Protein AF-A0A152A493-F1 (afdb_monomer)

pLDDT: mean 75.23, std 20.02, range [24.2, 97.25]

Structure (mmCIF, N/CA/C/O backbone):
data_AF-A0A152A493-F1
#
_entry.id   AF-A0A152A493-F1
#
loop_
_atom_site.group_PDB
_atom_site.id
_atom_site.type_symbol
_atom_site.label_atom_id
_atom_site.label_alt_id
_atom_site.label_comp_id
_atom_site.label_asym_id
_atom_site.label_entity_id
_atom_site.label_seq_id
_atom_site.pdbx_PDB_ins_code
_atom_site.Cartn_x
_atom_site.Cartn_y
_atom_site.Cartn_z
_atom_site.occupancy
_atom_site.B_iso_or_equiv
_atom_site.auth_seq_id
_atom_site.auth_comp_id
_atom_site.auth_asym_id
_atom_site.auth_atom_id
_atom_site.pdbx_PDB_model_num
ATOM 1 N N . MET A 1 1 ? -3.950 7.555 -47.077 1.00 30.91 1 MET A N 1
ATOM 2 C CA . MET A 1 1 ? -3.974 8.975 -46.661 1.00 30.91 1 MET A CA 1
ATOM 3 C C . MET A 1 1 ? -3.402 9.206 -45.264 1.00 30.91 1 MET A C 1
ATOM 5 O O . MET A 1 1 ? -2.410 9.907 -45.195 1.00 30.91 1 MET A O 1
ATOM 9 N N . HIS A 1 2 ? -3.913 8.610 -44.174 1.00 24.27 2 HIS A N 1
ATOM 10 C CA . HIS A 1 2 ? -3.343 8.838 -42.825 1.00 24.27 2 HIS A CA 1
ATOM 11 C C . HIS A 1 2 ? -1.867 8.383 -42.695 1.00 24.27 2 HIS A C 1
ATOM 13 O O . HIS A 1 2 ? -1.043 9.132 -42.190 1.00 24.27 2 HIS A O 1
ATOM 19 N N . ASN A 1 3 ? -1.493 7.242 -43.293 1.00 27.73 3 ASN A N 1
ATOM 20 C CA . ASN A 1 3 ? -0.090 6.787 -43.346 1.00 27.73 3 ASN A CA 1
ATOM 21 C C . ASN A 1 3 ? 0.820 7.664 -44.235 1.00 27.73 3 ASN A C 1
ATOM 23 O O . ASN A 1 3 ? 2.002 7.791 -43.949 1.00 27.73 3 ASN A O 1
ATOM 27 N N . GLN A 1 4 ? 0.272 8.312 -45.271 1.00 27.56 4 GLN A N 1
ATOM 28 C CA . GLN A 1 4 ? 1.030 9.218 -46.152 1.00 27.56 4 GLN A CA 1
ATOM 29 C C . GLN A 1 4 ? 1.254 10.598 -45.516 1.00 27.56 4 GLN A C 1
ATOM 31 O O . GLN A 1 4 ? 2.256 11.245 -45.796 1.00 27.56 4 GLN A O 1
ATOM 36 N N . LEU A 1 5 ? 0.343 11.039 -44.641 1.00 27.11 5 LEU A N 1
ATOM 37 C CA . LEU A 1 5 ? 0.513 12.253 -43.836 1.00 27.11 5 LEU A CA 1
ATOM 38 C C . LEU A 1 5 ? 1.597 12.073 -42.761 1.00 27.11 5 LEU A C 1
ATOM 40 O O . LEU A 1 5 ? 2.406 12.976 -42.573 1.00 27.11 5 LEU A O 1
ATOM 44 N N . ILE A 1 6 ? 1.678 10.890 -42.139 1.00 37.22 6 ILE A N 1
ATOM 45 C CA . ILE A 1 6 ? 2.742 10.546 -41.179 1.00 37.22 6 ILE A CA 1
ATOM 46 C C . ILE A 1 6 ? 4.116 10.502 -41.869 1.00 37.22 6 ILE A C 1
ATOM 48 O O . ILE A 1 6 ? 5.086 11.030 -41.330 1.00 37.22 6 ILE A O 1
ATOM 52 N N . GLU A 1 7 ? 4.214 9.936 -43.078 1.00 34.78 7 GLU A N 1
ATOM 53 C CA . GLU A 1 7 ? 5.462 9.956 -43.858 1.00 34.78 7 GLU A CA 1
ATOM 54 C C . GLU A 1 7 ? 5.903 11.378 -44.232 1.00 34.78 7 GLU A C 1
ATOM 56 O O . GLU A 1 7 ? 7.092 11.680 -44.147 1.00 34.78 7 GLU A O 1
ATOM 61 N N . TYR A 1 8 ? 4.969 12.269 -44.586 1.00 33.19 8 TYR A N 1
ATOM 62 C CA . TYR A 1 8 ? 5.277 13.662 -44.931 1.00 33.19 8 TYR A CA 1
ATOM 63 C C . TYR A 1 8 ? 5.721 14.500 -43.721 1.00 33.19 8 TYR A C 1
ATOM 65 O O . TYR A 1 8 ? 6.663 15.288 -43.841 1.00 33.19 8 TYR A O 1
ATOM 73 N N . GLU A 1 9 ? 5.107 14.311 -42.548 1.00 35.31 9 GLU A N 1
ATOM 74 C CA . GLU A 1 9 ? 5.556 14.955 -41.304 1.00 35.31 9 GLU A CA 1
ATOM 75 C C . GLU A 1 9 ? 6.930 14.428 -40.856 1.00 35.31 9 GLU A C 1
ATOM 77 O O . GLU A 1 9 ? 7.798 15.221 -40.489 1.00 35.31 9 GLU A O 1
ATOM 82 N N . LEU A 1 10 ? 7.187 13.119 -40.973 1.00 38.12 10 LEU A N 1
ATOM 83 C CA . LEU A 1 10 ? 8.501 12.527 -40.686 1.00 38.12 10 LEU A CA 1
ATOM 84 C C . LEU A 1 10 ? 9.594 13.028 -41.645 1.00 38.12 10 LEU A C 1
ATOM 86 O O . LEU A 1 10 ? 10.723 13.266 -41.212 1.00 38.12 10 LEU A O 1
ATOM 90 N N . TYR A 1 11 ? 9.274 13.243 -42.926 1.00 39.19 11 TYR A N 1
ATOM 91 C CA . TYR A 1 11 ? 10.223 13.780 -43.910 1.00 39.19 11 TYR A CA 1
ATOM 92 C C . TYR A 1 11 ? 10.565 15.258 -43.652 1.00 39.19 11 TYR A C 1
ATOM 94 O O . TYR A 1 11 ? 11.738 15.636 -43.688 1.00 39.19 11 TYR A O 1
ATOM 102 N N . GLY A 1 12 ? 9.563 16.084 -43.325 1.00 37.34 12 GLY A N 1
ATOM 103 C CA . GLY A 1 12 ? 9.758 17.498 -42.976 1.00 37.34 12 GLY A CA 1
ATOM 104 C C . GLY A 1 12 ? 10.505 17.704 -41.651 1.00 37.34 12 GLY A C 1
ATOM 105 O O . GLY A 1 12 ? 11.302 18.638 -41.520 1.00 37.34 12 GLY A O 1
ATOM 106 N N . ILE A 1 13 ? 10.313 16.800 -40.683 1.00 43.06 13 ILE A N 1
ATOM 107 C CA . ILE A 1 13 ? 11.077 16.776 -39.430 1.00 43.06 13 ILE A CA 1
ATOM 108 C C . ILE A 1 13 ? 12.524 16.330 -39.692 1.00 43.06 13 ILE A C 1
ATOM 110 O O . ILE A 1 13 ? 13.432 16.984 -39.181 1.00 43.06 13 ILE A O 1
ATOM 114 N N . LYS A 1 14 ? 12.768 15.314 -40.540 1.00 45.50 14 LYS A N 1
ATOM 115 C CA . LYS A 1 14 ? 14.118 14.830 -40.908 1.00 45.50 14 LYS A CA 1
ATOM 116 C C . LYS A 1 14 ? 15.020 15.905 -41.529 1.00 45.50 14 LYS A C 1
ATOM 118 O O . LYS A 1 14 ? 16.194 15.992 -41.158 1.00 45.50 14 LYS A O 1
ATOM 123 N N . GLU A 1 15 ? 14.509 16.739 -42.440 1.00 45.97 15 GLU A N 1
ATOM 124 C CA . GLU A 1 15 ? 15.318 17.800 -43.072 1.00 45.97 15 GLU A CA 1
ATOM 125 C C . GLU A 1 15 ? 15.669 18.949 -42.113 1.00 45.97 15 GLU A C 1
ATOM 127 O O . GLU A 1 15 ? 16.811 19.423 -42.105 1.00 45.97 15 GLU A O 1
ATOM 132 N N . ASN A 1 16 ? 14.732 19.365 -41.255 1.00 44.78 16 ASN A N 1
ATOM 133 C CA . ASN A 1 16 ? 15.001 20.383 -40.234 1.00 44.78 16 ASN A CA 1
ATOM 134 C C . ASN A 1 16 ? 15.903 19.847 -39.106 1.00 44.78 16 ASN A C 1
ATOM 136 O O . ASN A 1 16 ? 16.712 20.597 -38.557 1.00 44.78 16 ASN A O 1
ATOM 140 N N . TYR A 1 17 ? 15.849 18.540 -38.817 1.00 47.00 17 TYR A N 1
ATOM 141 C CA . TYR A 1 17 ? 16.738 17.870 -37.862 1.00 47.00 17 TYR A CA 1
ATOM 142 C C . TYR A 1 17 ? 18.201 17.874 -38.306 1.00 47.00 17 TYR A C 1
ATOM 144 O O . TYR A 1 17 ? 19.081 18.221 -37.518 1.00 47.00 17 TYR A O 1
ATOM 152 N N . LYS A 1 18 ? 18.468 17.540 -39.577 1.00 49.66 18 LYS A N 1
ATOM 153 C CA . LYS A 1 18 ? 19.826 17.525 -40.153 1.00 49.66 18 LYS A CA 1
ATOM 154 C C . LYS A 1 18 ? 20.490 18.904 -40.126 1.00 49.66 18 LYS A C 1
ATOM 156 O O . LYS A 1 18 ? 21.684 18.987 -39.854 1.00 49.66 18 LYS A O 1
ATOM 161 N N . LYS A 1 19 ? 19.725 19.979 -40.353 1.00 50.69 19 LYS A N 1
ATOM 162 C CA . LYS A 1 19 ? 20.231 21.361 -40.261 1.00 50.69 19 LYS A CA 1
ATOM 163 C C . LYS A 1 19 ? 20.544 21.806 -38.828 1.00 50.69 19 LYS A C 1
ATOM 165 O O . LYS A 1 19 ? 21.398 22.669 -38.655 1.00 50.69 19 LYS A O 1
ATOM 170 N N . PHE A 1 20 ? 19.881 21.237 -37.818 1.00 47.59 20 PHE A N 1
ATOM 171 C CA . PHE A 1 20 ? 20.017 21.668 -36.422 1.00 47.59 20 PHE A CA 1
ATOM 172 C C . PHE A 1 20 ? 21.016 20.825 -35.607 1.00 47.59 20 PHE A C 1
ATOM 174 O O . PHE A 1 20 ? 21.829 21.398 -34.889 1.00 47.59 20 PHE A O 1
ATOM 181 N N . LEU A 1 21 ? 21.021 19.489 -35.754 1.00 47.22 21 LEU A N 1
ATOM 182 C CA . LEU A 1 21 ? 22.001 18.578 -35.113 1.00 47.22 21 LEU A CA 1
ATOM 183 C C . LEU A 1 21 ? 23.452 18.901 -35.490 1.00 47.22 21 LEU A C 1
ATOM 185 O O . LEU A 1 21 ? 24.374 18.629 -34.726 1.00 47.22 21 LEU A O 1
ATOM 189 N N . PHE A 1 22 ? 23.633 19.474 -36.678 1.00 54.69 22 PHE A N 1
ATOM 190 C CA . PHE A 1 22 ? 24.920 19.864 -37.237 1.00 54.69 22 PHE A CA 1
ATOM 191 C C . PHE A 1 22 ? 24.926 21.342 -37.620 1.00 54.69 22 PHE A C 1
ATOM 193 O O . PHE A 1 22 ? 25.573 21.721 -38.596 1.00 54.69 22 PHE A O 1
ATOM 200 N N . SER A 1 23 ? 24.193 22.187 -36.881 1.00 52.47 23 SER A N 1
ATOM 201 C CA . SER A 1 23 ? 24.383 23.621 -37.048 1.00 52.47 23 SER A CA 1
ATOM 202 C C . SER A 1 23 ? 25.846 23.940 -36.726 1.00 52.47 23 SER A C 1
ATOM 204 O O . SER A 1 23 ? 26.442 23.457 -35.752 1.00 52.47 23 SER A O 1
ATOM 206 N N . ASP A 1 24 ? 26.461 24.710 -37.613 1.00 51.69 24 ASP A N 1
ATOM 207 C CA . ASP A 1 24 ? 27.883 25.024 -37.551 1.00 51.69 24 ASP A CA 1
ATOM 208 C C . ASP A 1 24 ? 28.267 25.739 -36.240 1.00 51.69 24 ASP A C 1
ATOM 210 O O . ASP A 1 24 ? 29.427 25.703 -35.848 1.00 51.69 24 ASP A O 1
ATOM 214 N N . GLU A 1 25 ? 27.315 26.348 -35.529 1.00 52.41 25 GLU A N 1
ATOM 215 C CA . GLU A 1 25 ? 27.531 27.085 -34.277 1.00 52.41 25 GLU A CA 1
ATOM 216 C C . GLU A 1 25 ? 27.795 26.189 -33.057 1.00 52.41 25 GLU A C 1
ATOM 218 O O . GLU A 1 25 ? 28.811 26.375 -32.386 1.00 52.41 25 GLU A O 1
ATOM 223 N N . ILE A 1 26 ? 26.956 25.178 -32.793 1.00 55.53 26 ILE A N 1
ATOM 224 C CA . ILE A 1 26 ? 27.141 24.251 -31.654 1.00 55.53 26 ILE A CA 1
ATOM 225 C C . ILE A 1 26 ? 28.386 23.384 -31.880 1.00 55.53 26 ILE A C 1
ATOM 227 O O . ILE A 1 26 ? 29.189 23.137 -30.980 1.00 55.53 26 ILE A O 1
ATOM 231 N N . THR A 1 27 ? 28.599 22.972 -33.130 1.00 54.09 27 THR A N 1
ATOM 232 C CA . THR A 1 27 ? 29.761 22.169 -33.518 1.00 54.09 27 THR A CA 1
ATOM 233 C C . THR A 1 27 ? 31.064 22.978 -33.443 1.00 54.09 27 THR A C 1
ATOM 235 O O . THR A 1 27 ? 32.124 22.405 -33.196 1.00 54.09 27 THR A O 1
ATOM 238 N N . ARG A 1 28 ? 31.023 24.308 -33.638 1.00 54.91 28 ARG A N 1
ATOM 239 C CA . ARG A 1 28 ? 32.190 25.195 -33.465 1.00 54.91 28 ARG A CA 1
ATOM 240 C C . ARG A 1 28 ? 32.501 25.481 -31.996 1.00 54.91 28 ARG A C 1
ATOM 242 O O . ARG A 1 28 ? 33.682 25.502 -31.674 1.00 54.91 28 ARG A O 1
ATOM 249 N N . SER A 1 29 ? 31.507 25.641 -31.115 1.00 52.78 29 SER A N 1
ATOM 250 C CA . SER A 1 29 ? 31.761 25.876 -29.680 1.00 52.78 29 SER A CA 1
ATOM 251 C C . SER A 1 29 ? 32.260 24.628 -28.936 1.00 52.78 29 SER A C 1
ATOM 253 O O . SER A 1 29 ? 33.007 24.745 -27.970 1.00 52.78 29 SER A O 1
ATOM 255 N N . LEU A 1 30 ? 31.906 23.427 -29.412 1.00 59.09 30 LEU A N 1
ATOM 256 C CA . LEU A 1 30 ? 32.298 22.147 -28.804 1.00 59.09 30 LEU A CA 1
ATOM 257 C C . LEU A 1 30 ? 33.563 21.512 -29.412 1.00 59.09 30 LEU A C 1
ATOM 259 O O . LEU A 1 30 ? 34.013 20.472 -28.926 1.00 59.09 30 LEU A O 1
ATOM 263 N N . LYS A 1 31 ? 34.150 22.103 -30.463 1.00 55.91 31 LYS A N 1
ATOM 264 C CA . LYS A 1 31 ? 35.284 21.527 -31.218 1.00 55.91 31 LYS A CA 1
ATOM 265 C C . LYS A 1 31 ? 36.548 21.307 -30.379 1.00 55.91 31 LYS A C 1
ATOM 267 O O . LYS A 1 31 ? 37.302 20.382 -30.681 1.00 55.91 31 LYS A O 1
ATOM 272 N N . ASP A 1 32 ? 36.730 22.082 -29.312 1.00 57.16 32 ASP A N 1
ATOM 273 C CA . ASP A 1 32 ? 37.876 21.964 -28.403 1.00 57.16 32 ASP A CA 1
ATOM 274 C C . ASP A 1 32 ? 37.678 20.888 -27.318 1.00 57.16 32 ASP A C 1
ATOM 276 O O . ASP A 1 32 ? 38.625 20.495 -26.633 1.00 57.16 32 ASP A O 1
ATOM 280 N N . ASN A 1 33 ? 36.465 20.335 -27.189 1.00 78.75 33 ASN A N 1
ATOM 281 C CA . ASN A 1 33 ? 36.156 19.265 -26.249 1.00 78.75 33 ASN A CA 1
ATOM 282 C C . ASN A 1 33 ? 36.208 17.894 -26.951 1.00 78.75 33 ASN A C 1
ATOM 284 O O . ASN A 1 33 ? 35.294 17.499 -27.683 1.00 78.75 33 ASN A O 1
ATOM 288 N N . LYS A 1 34 ? 37.287 17.136 -26.702 1.00 83.12 34 LYS A N 1
ATOM 289 C CA . LYS A 1 34 ? 37.510 15.794 -27.281 1.00 83.12 34 LYS A CA 1
ATOM 290 C C . LYS A 1 34 ? 36.335 14.837 -27.035 1.00 83.12 34 LYS A C 1
ATOM 292 O O . LYS A 1 34 ? 36.003 14.057 -27.926 1.00 83.12 34 LYS A O 1
ATOM 297 N N . THR A 1 35 ? 35.683 14.931 -25.876 1.00 81.56 35 THR A N 1
ATOM 298 C CA . THR A 1 35 ? 34.536 14.092 -25.502 1.00 81.56 35 THR A CA 1
ATOM 299 C C . THR A 1 35 ? 33.294 14.427 -26.325 1.00 81.56 35 THR A C 1
ATOM 301 O O . THR A 1 35 ? 32.664 13.533 -26.889 1.00 81.56 35 THR A O 1
ATOM 304 N N . ALA A 1 36 ? 32.981 15.716 -26.479 1.00 82.12 36 ALA A N 1
ATOM 305 C CA . ALA A 1 36 ? 31.851 16.160 -27.296 1.00 82.12 36 ALA A CA 1
ATOM 306 C C . ALA A 1 36 ? 32.040 15.783 -28.775 1.00 82.12 36 ALA A C 1
ATOM 308 O O . ALA A 1 36 ? 31.110 15.304 -29.426 1.00 82.12 36 ALA A O 1
ATOM 309 N N . SER A 1 37 ? 33.270 15.922 -29.287 1.00 84.44 37 SER A N 1
ATOM 310 C CA . SER A 1 37 ? 33.634 15.499 -30.644 1.00 84.44 37 SER A CA 1
ATOM 311 C C . SER A 1 37 ? 33.433 13.995 -30.853 1.00 84.44 37 SER A C 1
ATOM 313 O O . SER A 1 37 ? 32.928 13.577 -31.896 1.00 84.44 37 SER A O 1
ATOM 315 N N . PHE A 1 38 ? 33.794 13.173 -29.863 1.00 89.06 38 PHE A N 1
ATOM 316 C CA . PHE A 1 38 ? 33.599 11.727 -29.924 1.00 89.06 38 PHE A CA 1
ATOM 317 C C . PHE A 1 38 ? 32.112 11.349 -29.964 1.00 89.06 38 PHE A C 1
ATOM 319 O O . PHE A 1 38 ? 31.696 10.665 -30.900 1.00 89.06 38 PHE A O 1
ATOM 326 N N . ILE A 1 39 ? 31.305 11.835 -29.012 1.00 86.50 39 ILE A N 1
ATOM 327 C CA . ILE A 1 39 ? 29.868 11.515 -28.948 1.00 86.50 39 ILE A CA 1
ATOM 328 C C . ILE A 1 39 ? 29.167 11.981 -30.226 1.00 86.50 39 ILE A C 1
ATOM 330 O O . ILE A 1 39 ? 28.465 11.199 -30.859 1.00 86.50 39 ILE A O 1
ATOM 334 N N . SER A 1 40 ? 29.434 13.209 -30.678 1.00 88.19 40 SER A N 1
ATOM 335 C CA . SER A 1 40 ? 28.874 13.740 -31.927 1.00 88.19 40 SER A CA 1
ATOM 336 C C . SER A 1 40 ? 29.197 12.854 -33.142 1.00 88.19 40 SER A C 1
ATOM 338 O O . SER A 1 40 ? 28.319 12.577 -33.964 1.00 88.19 40 SER A O 1
ATOM 340 N N . ARG A 1 41 ? 30.430 12.328 -33.242 1.00 89.38 41 ARG A N 1
ATOM 341 C CA . ARG A 1 41 ? 30.809 11.384 -34.309 1.00 89.38 41 ARG A CA 1
ATOM 342 C C . ARG A 1 41 ? 30.050 10.064 -34.214 1.00 89.38 41 ARG A C 1
ATOM 344 O O . ARG A 1 41 ? 29.605 9.578 -35.252 1.00 89.38 41 ARG A O 1
ATOM 351 N N . GLN A 1 42 ? 29.892 9.499 -33.015 1.00 90.94 42 GLN A N 1
ATOM 352 C CA . GLN A 1 42 ? 29.134 8.254 -32.835 1.00 90.94 42 GLN A CA 1
ATOM 353 C C . GLN A 1 42 ? 27.658 8.441 -33.194 1.00 90.94 42 GLN A C 1
ATOM 355 O O . GLN A 1 42 ? 27.117 7.652 -33.963 1.00 90.94 42 GLN A O 1
ATOM 360 N N . LEU A 1 43 ? 27.035 9.536 -32.750 1.00 89.88 43 LEU A N 1
ATOM 361 C CA . LEU A 1 43 ? 25.652 9.875 -33.101 1.00 89.88 43 LEU A CA 1
ATOM 362 C C . LEU A 1 43 ? 25.474 10.079 -34.614 1.00 89.88 43 LEU A C 1
ATOM 364 O O . LEU A 1 43 ? 24.521 9.571 -35.205 1.00 89.88 43 LEU A O 1
ATOM 368 N N . SER A 1 44 ? 26.419 10.759 -35.272 1.00 89.81 44 SER A N 1
ATOM 369 C CA . SER A 1 44 ? 26.410 10.926 -36.731 1.00 89.81 44 SER A CA 1
ATOM 370 C C . SER A 1 44 ? 26.559 9.592 -37.470 1.00 89.81 44 SER A C 1
ATOM 372 O O . SER A 1 44 ? 25.884 9.361 -38.476 1.00 89.81 44 SER A O 1
ATOM 374 N N . LYS A 1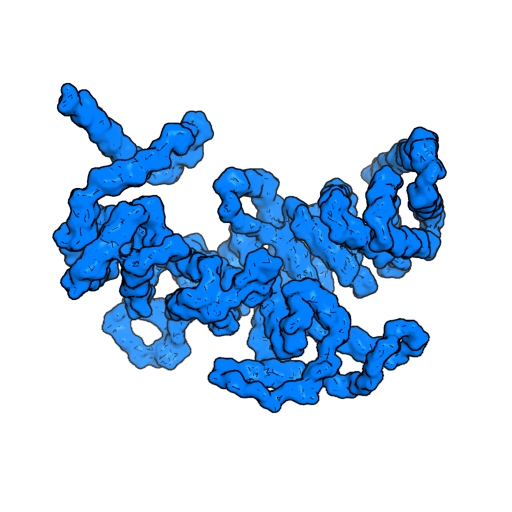 45 ? 27.420 8.695 -36.970 1.00 91.12 45 LYS A N 1
ATOM 375 C CA . LYS A 1 45 ? 27.592 7.345 -37.517 1.00 91.12 45 LYS A CA 1
ATOM 376 C C . LYS A 1 45 ? 26.304 6.535 -37.367 1.00 91.12 45 LYS A C 1
ATOM 378 O O . LYS A 1 45 ? 25.816 6.023 -38.369 1.00 91.12 45 LYS A O 1
ATOM 383 N N . LEU A 1 46 ? 25.719 6.493 -36.169 1.00 89.81 46 LEU A N 1
ATOM 384 C CA . LEU A 1 46 ? 24.451 5.807 -35.906 1.00 89.81 46 LEU A CA 1
ATOM 385 C C . LEU A 1 46 ? 23.329 6.316 -36.805 1.00 89.81 46 LEU A C 1
ATOM 387 O O . LEU A 1 46 ? 22.652 5.518 -37.438 1.00 89.81 46 LEU A O 1
ATOM 391 N N . SER A 1 47 ? 23.179 7.635 -36.935 1.00 90.12 47 SER A N 1
ATOM 392 C CA . SER A 1 47 ? 22.167 8.232 -37.811 1.00 90.12 47 SER A CA 1
ATOM 393 C C . SER A 1 47 ? 22.289 7.744 -39.261 1.00 90.12 47 SER A C 1
ATOM 395 O O . SER A 1 47 ? 21.280 7.413 -39.881 1.00 90.12 47 SER A O 1
ATOM 397 N N . LYS A 1 48 ? 23.513 7.619 -39.792 1.00 90.69 48 LYS A N 1
ATOM 398 C CA . LYS A 1 48 ? 23.745 7.073 -41.140 1.00 90.69 48 LYS A CA 1
ATOM 399 C C . LYS A 1 48 ? 23.429 5.583 -41.236 1.00 90.69 48 LYS A C 1
ATOM 401 O O . LYS A 1 48 ? 22.907 5.146 -42.256 1.00 90.69 48 LYS A O 1
ATOM 406 N N . GLU A 1 49 ? 23.763 4.798 -40.217 1.00 89.81 49 GLU A N 1
ATOM 407 C CA . GLU A 1 49 ? 23.486 3.356 -40.221 1.00 89.81 49 GLU A CA 1
ATOM 408 C C . GLU A 1 49 ? 21.989 3.054 -40.040 1.00 89.81 49 GLU A C 1
ATOM 410 O O . GLU A 1 49 ? 21.488 2.120 -40.662 1.00 89.81 49 GLU A O 1
ATOM 415 N N . ILE A 1 50 ? 21.250 3.902 -39.313 1.00 87.31 50 ILE A N 1
ATOM 416 C CA . ILE A 1 50 ? 19.778 3.891 -39.238 1.00 87.31 50 ILE A CA 1
ATOM 417 C C . ILE A 1 50 ? 19.161 4.119 -40.619 1.00 87.31 50 ILE A C 1
ATOM 419 O O . ILE A 1 50 ? 18.277 3.368 -41.021 1.00 87.31 50 ILE A O 1
ATOM 423 N N . GLU A 1 51 ? 19.646 5.106 -41.380 1.00 87.44 51 GLU A N 1
ATOM 424 C CA . GLU A 1 51 ? 19.169 5.356 -42.752 1.00 87.44 51 GLU A CA 1
ATOM 425 C C . GLU A 1 51 ? 19.413 4.159 -43.683 1.00 87.44 51 GLU A C 1
ATOM 427 O O . GLU A 1 51 ? 18.608 3.896 -44.574 1.00 87.44 51 GLU A O 1
ATOM 432 N N . LYS A 1 52 ? 20.499 3.414 -43.457 1.00 90.12 52 LYS A N 1
ATOM 433 C CA . LYS A 1 52 ? 20.832 2.195 -44.208 1.00 90.12 52 LYS A CA 1
ATOM 434 C C . LYS A 1 52 ? 20.133 0.938 -43.688 1.00 90.12 52 LYS A C 1
ATOM 436 O O . LYS A 1 52 ? 20.283 -0.108 -44.312 1.00 90.12 52 LYS A O 1
ATOM 441 N N . LEU A 1 53 ? 19.426 1.019 -42.556 1.00 87.75 53 LEU A N 1
ATOM 442 C CA . LEU A 1 53 ? 18.869 -0.132 -41.837 1.00 87.75 53 LEU A CA 1
ATOM 443 C C . LEU A 1 53 ? 19.930 -1.203 -41.502 1.00 87.75 53 LEU A C 1
ATOM 445 O O . LEU A 1 53 ? 19.650 -2.399 -41.515 1.00 87.75 53 LEU 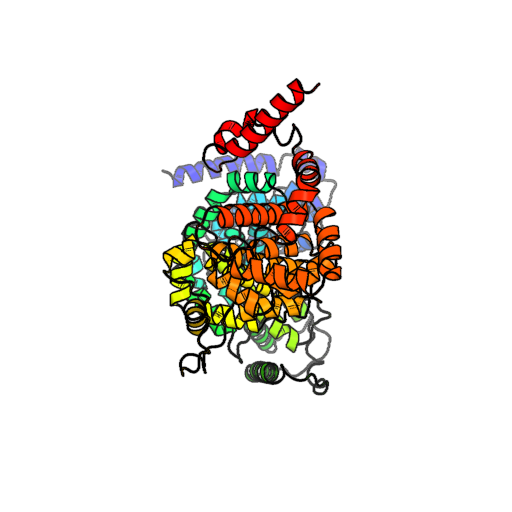A O 1
ATOM 449 N N . ASN A 1 54 ? 21.164 -0.783 -41.205 1.00 89.50 54 ASN A N 1
ATOM 450 C CA . ASN A 1 54 ? 22.255 -1.695 -40.863 1.00 89.50 54 ASN A CA 1
ATOM 451 C C . ASN A 1 54 ? 22.220 -2.050 -39.369 1.00 89.50 54 ASN A C 1
ATOM 453 O O . ASN A 1 54 ? 22.940 -1.462 -38.563 1.00 89.50 54 ASN A O 1
ATOM 457 N N . TYR A 1 55 ? 21.367 -3.007 -39.003 1.00 87.19 55 TYR A N 1
ATOM 458 C CA . TYR A 1 55 ? 21.087 -3.349 -37.605 1.00 87.19 55 TYR A CA 1
ATOM 459 C C . TYR A 1 55 ? 22.327 -3.729 -36.802 1.00 87.19 55 TYR A C 1
ATOM 461 O O . TYR A 1 55 ? 22.498 -3.232 -35.695 1.00 87.19 55 TYR A O 1
ATOM 469 N N . LYS A 1 56 ? 23.248 -4.513 -37.372 1.00 88.50 56 LYS A N 1
ATOM 470 C CA . LYS A 1 56 ? 24.459 -4.891 -36.638 1.00 88.50 56 LYS A CA 1
ATOM 471 C C . LYS A 1 56 ? 25.332 -3.676 -36.305 1.00 88.50 56 LYS A C 1
ATOM 473 O O . LYS A 1 56 ? 25.773 -3.513 -35.177 1.00 88.50 56 LYS A O 1
ATOM 478 N N . ALA A 1 57 ? 25.504 -2.757 -37.256 1.00 89.62 57 ALA A N 1
ATOM 479 C CA . ALA A 1 57 ? 26.271 -1.538 -37.004 1.00 89.62 57 ALA A CA 1
ATOM 480 C C . ALA A 1 57 ? 25.562 -0.552 -36.056 1.00 89.62 57 ALA A C 1
ATOM 482 O O . ALA A 1 57 ? 26.233 0.253 -35.406 1.00 89.62 57 ALA A O 1
ATOM 483 N N . ILE A 1 58 ? 24.225 -0.587 -35.997 1.00 88.81 58 ILE A N 1
ATOM 484 C CA . ILE A 1 58 ? 23.438 0.179 -35.023 1.00 88.81 58 ILE A CA 1
ATOM 485 C C . ILE A 1 58 ? 23.661 -0.385 -33.618 1.00 88.81 58 ILE A C 1
ATOM 487 O O . ILE A 1 58 ? 23.978 0.386 -32.719 1.00 88.81 58 ILE A O 1
ATOM 491 N N . GLU A 1 59 ? 23.548 -1.702 -33.445 1.00 88.94 59 GLU A N 1
ATOM 492 C CA . GLU A 1 59 ? 23.815 -2.412 -32.186 1.00 88.94 59 GLU A CA 1
ATOM 493 C C . GLU A 1 59 ? 25.233 -2.116 -31.675 1.00 88.94 59 GLU A C 1
ATOM 495 O O . GLU A 1 59 ? 25.385 -1.523 -30.610 1.00 88.94 59 GLU A O 1
ATOM 500 N N . ASP A 1 60 ? 26.259 -2.364 -32.498 1.00 90.44 60 ASP A N 1
ATOM 501 C CA . ASP A 1 60 ? 27.658 -2.111 -32.130 1.00 90.44 60 ASP A CA 1
ATOM 502 C C . ASP A 1 60 ? 27.893 -0.632 -31.753 1.00 90.44 60 ASP A C 1
ATOM 504 O O . ASP A 1 60 ? 28.698 -0.301 -30.881 1.00 90.44 60 ASP A O 1
ATOM 508 N N . GLY A 1 61 ? 27.198 0.294 -32.423 1.00 91.62 61 GLY A N 1
ATOM 509 C CA . GLY A 1 61 ? 27.267 1.719 -32.109 1.00 91.62 61 GLY A CA 1
ATOM 510 C C . GLY A 1 61 ? 26.581 2.078 -30.788 1.00 91.62 61 GLY A C 1
ATOM 511 O O . GLY A 1 61 ? 27.087 2.931 -30.056 1.00 91.62 61 GLY A O 1
ATOM 512 N N . LEU A 1 62 ? 25.455 1.438 -30.472 1.00 91.62 62 LEU A N 1
ATOM 513 C CA . LEU A 1 62 ? 24.746 1.616 -29.206 1.00 91.62 62 LEU A CA 1
ATOM 514 C C . LEU A 1 62 ? 25.526 1.032 -28.034 1.00 91.62 62 LEU A C 1
ATOM 516 O O . LEU A 1 62 ? 25.567 1.675 -26.992 1.00 91.62 62 LEU A O 1
ATOM 520 N N . ASP A 1 63 ? 26.197 -0.105 -28.203 1.00 90.56 63 ASP A N 1
ATOM 521 C CA . ASP A 1 63 ? 27.030 -0.705 -27.154 1.00 90.56 63 ASP A CA 1
ATOM 522 C C . ASP A 1 63 ? 28.211 0.200 -26.793 1.00 90.56 63 ASP A C 1
ATOM 524 O O . ASP A 1 63 ? 28.489 0.442 -25.615 1.00 90.56 63 ASP A O 1
ATOM 528 N N . VAL A 1 64 ? 28.857 0.791 -27.806 1.00 92.12 64 VAL A N 1
ATOM 529 C CA . VAL A 1 64 ? 29.900 1.805 -27.596 1.00 92.12 64 VAL A CA 1
ATOM 530 C C . VAL A 1 64 ? 29.335 3.001 -26.830 1.00 92.12 64 VAL A C 1
ATOM 532 O O . VAL A 1 64 ? 29.954 3.468 -25.874 1.00 92.12 64 VAL A O 1
ATOM 535 N N . ILE A 1 65 ? 28.158 3.504 -27.213 1.00 90.81 65 ILE A N 1
ATOM 536 C CA . ILE A 1 65 ? 27.523 4.620 -26.504 1.00 90.81 65 ILE A CA 1
ATOM 537 C C . ILE A 1 65 ? 27.173 4.234 -25.066 1.00 90.81 65 ILE A C 1
ATOM 539 O O . ILE A 1 65 ? 27.524 4.980 -24.158 1.00 90.81 65 ILE A O 1
ATOM 543 N N . SER A 1 66 ? 26.542 3.082 -24.848 1.00 91.31 66 SER A N 1
ATOM 544 C CA . SER A 1 66 ? 26.165 2.560 -23.532 1.00 91.31 66 SER A CA 1
ATOM 545 C C . SER A 1 66 ? 27.372 2.506 -22.597 1.00 91.31 66 SER A C 1
ATOM 547 O O . SER A 1 66 ? 27.315 3.046 -21.492 1.00 91.31 66 SER A O 1
ATOM 549 N N . HIS A 1 67 ? 28.502 1.969 -23.071 1.00 91.81 67 HIS A N 1
ATOM 550 C CA . HIS A 1 67 ? 29.751 1.949 -22.315 1.00 91.81 67 HIS A CA 1
ATOM 551 C C . HIS A 1 67 ? 30.181 3.359 -21.882 1.00 91.81 67 HIS A C 1
ATOM 553 O O . HIS A 1 67 ? 30.438 3.602 -20.705 1.00 91.81 67 HIS A O 1
ATOM 559 N N . HIS A 1 68 ? 30.194 4.321 -22.807 1.00 89.81 68 HIS A N 1
ATOM 560 C CA . HIS A 1 68 ? 30.582 5.696 -22.490 1.00 89.81 68 HIS A CA 1
ATOM 561 C C . HIS A 1 68 ? 29.604 6.404 -21.548 1.00 89.81 68 HIS A C 1
ATOM 563 O O . HIS A 1 68 ? 30.046 7.111 -20.640 1.00 89.81 68 HIS A O 1
ATOM 569 N N . LEU A 1 69 ? 28.298 6.202 -21.728 1.00 88.19 69 LEU A N 1
ATOM 570 C CA . LEU A 1 69 ? 27.274 6.772 -20.854 1.00 88.19 69 LEU A CA 1
ATOM 571 C C . LEU A 1 69 ? 27.390 6.238 -19.429 1.00 88.19 69 LEU A C 1
ATOM 573 O O . LEU A 1 69 ? 27.176 7.005 -18.498 1.00 88.19 69 LEU A O 1
ATOM 577 N N . ASN A 1 70 ? 27.786 4.978 -19.249 1.00 86.56 70 ASN A N 1
ATOM 578 C CA . ASN A 1 70 ? 27.977 4.407 -17.919 1.00 86.56 70 ASN A CA 1
ATOM 579 C C . ASN A 1 70 ? 29.216 4.994 -17.209 1.00 86.56 70 ASN A C 1
ATOM 581 O O . ASN A 1 70 ? 29.217 5.226 -16.006 1.00 86.56 70 ASN A O 1
ATOM 585 N N . THR A 1 71 ? 30.271 5.326 -17.962 1.00 86.25 71 THR A N 1
ATOM 586 C CA . THR A 1 71 ? 31.551 5.775 -17.377 1.00 86.25 71 THR A CA 1
ATOM 587 C C . THR A 1 71 ? 31.573 7.211 -16.846 1.00 86.25 71 THR A C 1
ATOM 589 O O . THR A 1 71 ? 32.465 7.546 -16.066 1.00 86.25 71 THR A O 1
ATOM 592 N N . SER A 1 72 ? 30.685 8.108 -17.297 1.00 84.44 72 SER A N 1
ATOM 593 C CA . SER A 1 72 ? 30.835 9.538 -16.992 1.00 84.44 72 SER A CA 1
ATOM 594 C C . SER A 1 72 ? 29.570 10.370 -17.209 1.00 84.44 72 SER A C 1
ATOM 596 O O . SER A 1 72 ? 28.988 10.386 -18.290 1.00 84.44 72 SER A O 1
ATOM 598 N N . GLU A 1 73 ? 29.244 11.186 -16.206 1.00 83.69 73 GLU A N 1
ATOM 599 C CA . GLU A 1 73 ? 28.133 12.152 -16.207 1.00 83.69 73 GLU A CA 1
ATOM 600 C C . GLU A 1 73 ? 28.198 13.145 -17.361 1.00 83.69 73 GLU A C 1
ATOM 602 O O . GLU A 1 73 ? 27.254 13.270 -18.135 1.00 83.69 73 GLU A O 1
ATOM 607 N N . LYS A 1 74 ? 29.384 13.712 -17.605 1.00 85.62 74 LYS A N 1
ATOM 608 C CA . LYS A 1 74 ? 29.623 14.609 -18.742 1.00 85.62 74 LYS A CA 1
ATOM 609 C C . LYS A 1 74 ? 29.267 13.975 -20.088 1.00 85.62 74 LYS A C 1
ATOM 611 O O . LYS A 1 74 ? 28.884 14.691 -21.008 1.00 85.62 74 LYS A O 1
ATOM 616 N N . HI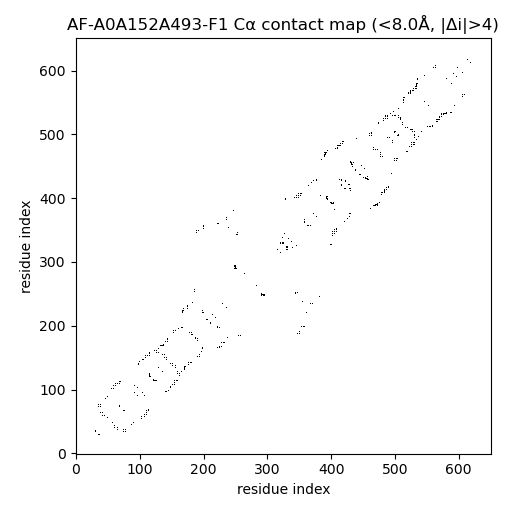S A 1 75 ? 29.426 12.656 -20.245 1.00 88.12 75 HIS A N 1
ATOM 617 C CA . HIS A 1 75 ? 29.036 11.984 -21.487 1.00 88.12 75 HIS A CA 1
ATOM 618 C C . HIS A 1 75 ? 27.514 11.908 -21.627 1.00 88.12 75 HIS A C 1
ATOM 620 O O . HIS A 1 75 ? 27.010 12.040 -22.740 1.00 88.12 75 HIS A O 1
ATOM 626 N N . ARG A 1 76 ? 26.784 11.754 -20.519 1.00 86.81 76 ARG A N 1
ATOM 627 C CA . ARG A 1 76 ? 25.317 11.744 -20.492 1.00 86.81 76 ARG A CA 1
ATOM 628 C C . ARG A 1 76 ? 24.744 13.123 -20.802 1.00 86.81 76 ARG A C 1
ATOM 630 O O . ARG A 1 76 ? 23.937 13.236 -21.726 1.00 86.81 76 ARG A O 1
ATOM 637 N N . ASP A 1 77 ? 25.261 14.171 -20.164 1.00 84.00 77 ASP A N 1
ATOM 638 C CA . ASP A 1 77 ? 24.880 15.560 -20.460 1.00 84.00 77 ASP A CA 1
ATOM 639 C C . ASP A 1 77 ? 25.100 15.900 -21.928 1.00 84.00 77 ASP A C 1
ATOM 641 O O . ASP A 1 77 ? 24.224 16.443 -22.606 1.00 84.00 77 ASP A O 1
ATOM 645 N N . LEU A 1 78 ? 26.281 15.553 -22.447 1.00 87.50 78 LEU A N 1
ATOM 646 C CA . LEU A 1 78 ? 26.620 15.783 -23.844 1.00 87.50 78 LEU A CA 1
ATOM 647 C C . LEU A 1 78 ? 25.730 14.962 -24.773 1.00 87.50 78 LEU A C 1
ATOM 649 O O . LEU A 1 78 ? 25.323 15.478 -25.808 1.00 87.50 78 LEU A O 1
ATOM 653 N N . PHE A 1 79 ? 25.392 13.721 -24.426 1.00 89.38 79 PHE A N 1
ATOM 654 C CA . PHE A 1 79 ? 24.472 12.909 -25.214 1.00 89.38 79 PHE A CA 1
ATOM 655 C C . PHE A 1 79 ? 23.086 13.558 -25.301 1.00 89.38 79 PHE A C 1
ATOM 657 O O . PHE A 1 79 ? 22.549 13.680 -26.402 1.00 89.38 79 PHE A O 1
ATOM 664 N N . ILE A 1 80 ? 22.528 14.045 -24.190 1.00 86.19 80 ILE A N 1
ATOM 665 C CA . ILE A 1 80 ? 21.233 14.742 -24.186 1.00 86.19 80 ILE A CA 1
ATOM 666 C C . ILE A 1 80 ? 21.312 16.084 -24.919 1.00 86.19 80 ILE A C 1
ATOM 668 O O . ILE A 1 80 ? 20.471 16.355 -25.780 1.00 86.19 80 ILE A O 1
ATOM 672 N N . THR A 1 81 ? 22.354 16.877 -24.659 1.00 86.00 81 THR A N 1
ATOM 673 C CA . THR A 1 81 ? 22.610 18.177 -25.308 1.00 86.00 81 THR A CA 1
ATOM 674 C C . THR A 1 81 ? 22.738 18.028 -26.823 1.00 86.00 81 THR A C 1
ATOM 676 O O . THR A 1 81 ? 22.183 18.815 -27.590 1.00 86.00 81 THR A O 1
ATOM 679 N N . LEU A 1 82 ? 23.416 16.970 -27.274 1.00 86.25 82 LEU A N 1
ATOM 680 C CA . LEU A 1 82 ? 23.559 16.606 -28.685 1.00 86.25 82 LEU A CA 1
ATOM 681 C C . LEU A 1 82 ? 22.343 15.844 -29.230 1.00 86.25 82 LEU A C 1
ATOM 683 O O . LEU A 1 82 ? 22.414 15.280 -30.321 1.00 86.25 82 LEU A O 1
ATOM 687 N N . ARG A 1 83 ? 21.218 15.836 -28.503 1.00 85.50 83 ARG A N 1
ATOM 688 C CA . ARG A 1 83 ? 19.943 15.234 -28.918 1.00 85.50 83 ARG A CA 1
ATOM 689 C C . ARG A 1 83 ? 20.041 13.736 -29.222 1.00 85.50 83 ARG A C 1
ATOM 691 O O . ARG A 1 83 ? 19.265 13.217 -30.022 1.00 85.50 83 ARG A O 1
ATOM 698 N N . GLY A 1 84 ? 20.948 13.024 -28.558 1.00 87.31 84 GLY A N 1
ATOM 699 C CA . GLY A 1 84 ? 21.117 11.577 -28.682 1.00 87.31 84 GLY A CA 1
ATOM 700 C C . GLY A 1 84 ? 19.841 10.793 -28.362 1.00 87.31 84 GLY A C 1
ATOM 701 O O . GLY A 1 84 ? 19.550 9.803 -29.028 1.00 87.31 84 GLY A O 1
ATOM 702 N N . HIS A 1 85 ? 19.003 11.286 -27.446 1.00 84.31 85 HIS A N 1
ATOM 703 C CA . HIS A 1 85 ? 17.695 10.690 -27.154 1.00 84.31 85 HIS A CA 1
ATOM 704 C C . HIS A 1 85 ? 16.775 10.644 -28.392 1.00 84.31 85 HIS A C 1
ATOM 706 O O . HIS A 1 85 ? 16.072 9.661 -28.607 1.00 84.31 85 HIS A O 1
ATOM 712 N N . PHE A 1 86 ? 16.845 11.614 -29.311 1.00 85.56 86 PHE A N 1
ATOM 713 C CA . PHE A 1 86 ? 16.080 11.536 -30.563 1.00 85.56 86 PHE A CA 1
ATOM 714 C C . PHE A 1 86 ? 16.544 10.408 -31.486 1.00 85.56 86 PHE A C 1
ATOM 716 O O . PHE A 1 86 ? 15.717 9.834 -32.187 1.00 85.56 86 PHE A O 1
ATOM 723 N N . ILE A 1 87 ? 17.832 10.054 -31.466 1.00 87.44 87 ILE A N 1
ATOM 724 C CA . ILE A 1 87 ? 18.334 8.891 -32.208 1.00 87.44 87 ILE A CA 1
ATOM 725 C C . ILE A 1 87 ? 17.728 7.604 -31.635 1.00 87.44 87 ILE A C 1
ATOM 727 O O . ILE A 1 87 ? 17.309 6.748 -32.408 1.00 87.44 87 ILE A O 1
ATOM 731 N N . LEU A 1 88 ? 17.584 7.497 -30.308 1.00 86.69 88 LEU A N 1
ATOM 732 C CA . LEU A 1 88 ? 16.893 6.362 -29.678 1.00 86.69 88 LEU A CA 1
ATOM 733 C C . LEU A 1 88 ? 15.436 6.267 -30.136 1.00 86.69 88 LEU A C 1
ATOM 735 O O . LEU A 1 88 ? 14.970 5.182 -30.474 1.00 86.69 88 LEU A O 1
ATOM 739 N N . LYS A 1 89 ? 14.731 7.403 -30.224 1.00 85.38 89 LYS A N 1
ATOM 740 C CA . LYS A 1 89 ? 13.376 7.439 -30.791 1.00 85.38 89 LYS A CA 1
ATOM 741 C C . LYS A 1 89 ? 13.352 6.926 -32.228 1.00 85.38 89 LYS A C 1
ATOM 743 O O . LYS A 1 89 ? 12.523 6.077 -32.525 1.00 85.38 89 LYS A O 1
ATOM 748 N N . GLU A 1 90 ? 14.239 7.390 -33.106 1.00 85.12 90 GLU A N 1
ATOM 749 C CA . GLU A 1 90 ? 14.278 6.898 -34.492 1.00 85.12 90 GLU A CA 1
ATOM 750 C C . GLU A 1 90 ? 14.482 5.376 -34.547 1.00 85.12 90 GLU A C 1
ATOM 752 O O . GLU A 1 90 ? 13.821 4.706 -35.338 1.00 85.12 90 GLU A O 1
ATOM 757 N N . ILE A 1 91 ? 15.322 4.817 -33.667 1.00 84.94 91 ILE A N 1
ATOM 758 C CA . ILE A 1 91 ? 15.557 3.367 -33.591 1.00 84.94 91 ILE A CA 1
ATOM 759 C C . ILE A 1 91 ? 14.299 2.620 -33.121 1.00 84.94 91 ILE A C 1
ATOM 761 O O . ILE A 1 91 ? 13.907 1.640 -33.753 1.00 84.94 91 ILE A O 1
ATOM 765 N N . LEU A 1 92 ? 13.619 3.106 -32.075 1.00 82.38 92 LEU A N 1
ATOM 766 C CA . LEU A 1 92 ? 12.361 2.525 -31.572 1.00 82.38 92 LEU A CA 1
ATOM 767 C C . LEU A 1 92 ? 11.215 2.568 -32.596 1.00 82.38 92 LEU A C 1
ATOM 769 O O . LEU A 1 92 ? 10.225 1.850 -32.451 1.00 82.38 92 LEU A O 1
ATOM 773 N N . TYR A 1 93 ? 11.315 3.442 -33.596 1.00 83.56 93 TYR A N 1
ATOM 774 C CA . TYR A 1 93 ? 10.342 3.599 -34.675 1.00 83.56 93 TYR A CA 1
ATOM 775 C C . TYR A 1 93 ? 10.693 2.805 -35.937 1.00 83.56 93 TYR A C 1
ATOM 777 O O . TYR A 1 93 ? 9.935 2.844 -36.911 1.00 83.56 93 TYR A O 1
ATOM 785 N N . LEU A 1 94 ? 11.806 2.066 -35.941 1.00 84.12 94 LEU A N 1
ATOM 786 C CA . LEU A 1 94 ? 12.167 1.240 -37.084 1.00 84.12 94 LEU A CA 1
ATOM 787 C C . LEU A 1 94 ? 11.097 0.161 -37.322 1.00 84.12 94 LEU A C 1
ATOM 789 O O . LEU A 1 94 ? 10.662 -0.484 -36.366 1.00 84.12 94 LEU A O 1
ATOM 793 N N . PRO A 1 95 ? 10.696 -0.098 -38.585 1.00 74.00 95 PRO A N 1
ATOM 794 C CA . PRO A 1 95 ? 9.639 -1.064 -38.911 1.00 74.00 95 PRO A CA 1
ATOM 795 C C . PRO A 1 95 ? 9.884 -2.454 -38.321 1.00 74.00 95 PRO A C 1
ATOM 797 O O . PRO A 1 95 ? 8.944 -3.161 -37.969 1.00 74.00 95 PRO A O 1
ATOM 800 N N . HIS A 1 96 ? 11.160 -2.824 -38.193 1.00 76.88 96 HIS A N 1
ATOM 801 C CA . HIS A 1 96 ? 11.578 -4.124 -37.695 1.00 76.88 96 HIS A CA 1
ATOM 802 C C . HIS A 1 96 ? 11.850 -4.169 -36.191 1.00 76.88 96 HIS A C 1
ATOM 804 O O . HIS A 1 96 ? 12.091 -5.251 -35.673 1.00 76.88 96 HIS A O 1
ATOM 810 N N . PHE A 1 97 ? 11.749 -3.045 -35.475 1.00 72.50 97 PHE A N 1
ATOM 811 C CA . PHE A 1 97 ? 12.084 -2.982 -34.051 1.00 72.50 97 PHE A CA 1
ATOM 812 C C . PHE A 1 97 ? 11.247 -3.954 -33.204 1.00 72.50 97 PHE A C 1
ATOM 814 O O . PHE A 1 97 ? 11.739 -4.551 -32.254 1.00 72.50 97 PHE A O 1
ATOM 821 N N . THR A 1 98 ? 9.986 -4.179 -33.582 1.00 62.81 98 THR A N 1
ATOM 822 C CA . THR A 1 98 ? 9.086 -5.105 -32.881 1.00 62.81 98 THR A CA 1
ATOM 823 C C . THR A 1 98 ? 9.157 -6.545 -33.390 1.00 62.81 98 THR A C 1
ATOM 825 O O . THR A 1 98 ? 8.392 -7.367 -32.900 1.00 62.81 98 THR A O 1
ATOM 828 N N . HIS A 1 99 ? 10.002 -6.871 -34.375 1.00 73.75 99 HIS A N 1
ATOM 829 C CA . HIS A 1 99 ? 10.182 -8.256 -34.827 1.00 73.75 99 HIS A CA 1
ATOM 830 C C . HIS A 1 99 ? 11.063 -9.020 -33.843 1.00 73.75 99 HIS A C 1
ATOM 832 O O . HIS A 1 99 ? 12.032 -8.466 -33.340 1.00 73.75 99 HIS A O 1
ATOM 838 N N . GLU A 1 100 ? 10.745 -10.289 -33.592 1.00 62.19 100 GLU A N 1
ATOM 839 C CA . GLU A 1 100 ? 11.450 -11.179 -32.655 1.00 62.19 100 GLU A CA 1
ATOM 840 C C . GLU A 1 100 ? 12.981 -11.100 -32.812 1.00 62.19 100 GLU A C 1
ATOM 842 O O . GLU A 1 100 ? 13.660 -10.741 -31.859 1.00 62.19 100 GLU A O 1
ATOM 847 N N . ASN A 1 101 ? 13.487 -11.193 -34.046 1.00 64.56 101 ASN A N 1
ATOM 848 C CA . ASN A 1 101 ? 14.923 -11.237 -34.372 1.00 64.56 101 ASN A CA 1
ATOM 849 C C . ASN A 1 101 ? 15.625 -9.870 -34.527 1.00 64.56 101 ASN A C 1
ATOM 851 O O . ASN A 1 101 ? 16.641 -9.772 -35.223 1.00 64.56 101 ASN A O 1
ATOM 855 N N . PHE A 1 102 ? 15.079 -8.782 -33.980 1.00 72.62 102 PHE A N 1
ATOM 856 C CA . PHE A 1 102 ? 15.740 -7.478 -34.083 1.00 72.62 102 PHE A CA 1
ATOM 857 C C . PHE A 1 102 ? 16.910 -7.373 -33.099 1.00 72.62 102 PHE A C 1
ATOM 859 O O . PHE A 1 102 ? 16.705 -7.196 -31.903 1.00 72.62 102 PHE A O 1
ATOM 866 N N . MET A 1 103 ? 18.131 -7.427 -33.631 1.00 72.81 103 MET A N 1
ATOM 867 C CA . MET A 1 103 ? 19.377 -7.511 -32.855 1.00 72.81 103 MET A CA 1
ATOM 868 C C . MET A 1 103 ? 19.619 -6.317 -31.913 1.00 72.81 103 MET A C 1
ATOM 870 O O . MET A 1 103 ? 20.273 -6.470 -30.898 1.00 72.81 103 MET A O 1
ATOM 874 N N . CYS A 1 104 ? 19.089 -5.119 -32.196 1.00 79.69 104 CYS A N 1
ATOM 875 C CA . CYS A 1 104 ? 19.451 -3.925 -31.414 1.00 79.69 104 CYS A CA 1
ATOM 876 C C . CYS A 1 104 ? 18.542 -3.633 -30.207 1.00 79.69 104 CYS A C 1
ATOM 878 O O . CYS A 1 104 ? 18.698 -2.569 -29.606 1.00 79.69 104 CYS A O 1
ATOM 880 N N . LYS A 1 105 ? 17.538 -4.466 -29.894 1.00 83.44 105 LYS A N 1
ATOM 881 C CA . LYS A 1 105 ? 16.535 -4.121 -28.864 1.00 83.44 105 LYS A CA 1
ATOM 882 C C . LYS A 1 105 ? 17.179 -3.910 -27.491 1.00 83.44 105 LYS A C 1
ATOM 884 O O . LYS A 1 105 ? 16.924 -2.880 -26.865 1.00 83.44 105 LYS A O 1
ATOM 889 N N . ASP A 1 106 ? 18.052 -4.824 -27.078 1.00 85.00 106 ASP A N 1
ATOM 890 C CA . ASP A 1 106 ? 18.688 -4.784 -25.758 1.00 85.00 106 ASP A CA 1
ATOM 891 C C . ASP A 1 106 ? 19.615 -3.588 -25.611 1.00 85.00 106 ASP A C 1
ATOM 893 O O . ASP A 1 106 ? 19.512 -2.855 -24.629 1.00 85.00 106 ASP A O 1
ATOM 897 N N . SER A 1 107 ? 20.448 -3.300 -26.616 1.00 86.25 107 SER A N 1
ATOM 898 C CA . SER A 1 107 ? 21.332 -2.131 -26.585 1.00 86.25 107 SER A CA 1
ATOM 899 C C . SER A 1 107 ? 20.546 -0.817 -26.495 1.00 86.25 107 SER A C 1
ATOM 901 O O . SER A 1 107 ? 20.974 0.108 -25.805 1.00 86.25 107 SER A O 1
ATOM 903 N N . VAL A 1 108 ? 19.372 -0.715 -27.140 1.00 87.94 108 VAL A N 1
ATOM 904 C CA . VAL A 1 108 ? 18.501 0.470 -27.007 1.00 87.94 108 VAL A CA 1
ATOM 905 C C . VAL A 1 108 ? 17.942 0.583 -25.594 1.00 87.94 108 VAL A C 1
ATOM 907 O O . VAL A 1 108 ? 18.039 1.654 -24.994 1.00 87.94 108 VAL A O 1
ATOM 910 N N . LEU A 1 109 ? 17.367 -0.498 -25.059 1.00 89.81 109 LEU A N 1
ATOM 911 C CA . LEU A 1 109 ? 16.800 -0.509 -23.708 1.00 89.81 109 LEU A CA 1
ATOM 912 C C . LEU A 1 109 ? 17.870 -0.224 -22.653 1.00 89.81 109 LEU A C 1
ATOM 914 O O . LEU A 1 109 ? 17.625 0.553 -21.739 1.00 89.81 109 LEU A O 1
ATOM 918 N N . LYS A 1 110 ? 19.080 -0.756 -22.833 1.00 88.38 110 LYS A N 1
ATOM 919 C CA . LYS A 1 110 ? 20.233 -0.512 -21.964 1.00 88.38 110 LYS A CA 1
ATOM 920 C C . LYS A 1 110 ? 20.645 0.950 -21.946 1.00 88.38 110 LYS A C 1
ATOM 922 O O . LYS A 1 110 ? 20.895 1.500 -20.881 1.00 88.38 110 LYS A O 1
ATOM 927 N N . VAL A 1 111 ? 20.690 1.604 -23.108 1.00 87.75 111 VAL A N 1
ATOM 928 C CA . VAL A 1 111 ? 20.962 3.046 -23.165 1.00 87.75 111 VAL A CA 1
ATOM 929 C C . VAL A 1 111 ? 19.853 3.839 -22.472 1.00 87.75 111 VAL A C 1
ATOM 931 O O . VAL A 1 111 ? 20.162 4.784 -21.754 1.00 87.75 111 VAL A O 1
ATOM 934 N N . ILE A 1 112 ? 18.581 3.468 -22.654 1.00 88.69 112 ILE A N 1
ATOM 935 C CA . ILE A 1 112 ? 17.462 4.139 -21.973 1.00 88.69 112 ILE A CA 1
ATOM 936 C C . ILE A 1 112 ? 17.568 3.970 -20.457 1.00 88.69 112 ILE A C 1
ATOM 938 O O . ILE A 1 112 ? 17.473 4.963 -19.746 1.00 88.69 112 ILE A O 1
ATOM 942 N N . LEU A 1 113 ? 17.807 2.750 -19.975 1.00 87.56 113 LEU A N 1
ATOM 943 C CA . LEU A 1 113 ? 17.933 2.452 -18.551 1.00 87.56 113 LEU A CA 1
ATOM 944 C C . LEU A 1 113 ? 19.074 3.253 -17.913 1.00 87.56 113 LEU A C 1
ATOM 946 O O . LEU A 1 113 ? 18.839 3.973 -16.950 1.00 87.56 113 LEU A O 1
ATOM 950 N N . ILE A 1 114 ? 20.260 3.256 -18.536 1.00 86.06 114 ILE A N 1
ATOM 951 C CA . ILE A 1 114 ? 21.399 4.072 -18.084 1.00 86.06 114 ILE A CA 1
ATOM 952 C C . ILE A 1 114 ? 21.024 5.552 -18.010 1.00 86.06 114 ILE A C 1
ATOM 954 O O . ILE A 1 114 ? 21.494 6.251 -17.130 1.00 86.06 114 ILE A O 1
ATOM 958 N N . LEU A 1 115 ? 20.219 6.072 -18.939 1.00 86.25 115 LEU A N 1
ATOM 959 C CA . LEU A 1 115 ? 19.805 7.477 -18.897 1.00 86.25 115 LEU A CA 1
ATOM 960 C C . LEU A 1 115 ? 18.760 7.755 -17.811 1.00 86.25 115 LEU A C 1
ATOM 962 O O . LEU A 1 115 ? 18.736 8.871 -17.296 1.00 86.25 115 LEU A O 1
ATOM 966 N N . LEU A 1 116 ? 17.916 6.775 -17.479 1.00 86.25 116 LEU A N 1
ATOM 967 C CA . LEU A 1 116 ? 16.935 6.886 -16.404 1.00 86.25 116 LEU A CA 1
ATOM 968 C C . LEU A 1 116 ? 17.611 6.844 -15.030 1.00 86.25 116 LEU A C 1
ATOM 970 O O . LEU A 1 116 ? 17.259 7.657 -14.190 1.00 86.25 116 LEU A O 1
ATOM 974 N N . GLU A 1 117 ? 18.610 5.988 -14.804 1.00 84.56 117 GLU A N 1
ATOM 975 C CA . GLU A 1 117 ? 19.261 5.785 -13.493 1.00 84.56 117 GLU A CA 1
ATOM 976 C C . GLU A 1 117 ? 19.853 7.055 -12.839 1.00 84.56 117 GLU A C 1
ATOM 978 O O . GLU A 1 117 ? 20.030 7.081 -11.624 1.00 84.56 117 GLU A O 1
ATOM 983 N N . PHE A 1 118 ? 20.121 8.132 -13.588 1.00 80.38 118 PHE A N 1
ATOM 984 C CA . PHE A 1 118 ? 20.730 9.353 -13.040 1.00 80.38 118 PHE A CA 1
ATOM 985 C C . PHE A 1 118 ? 19.699 10.406 -12.638 1.00 80.38 118 PHE A C 1
ATOM 987 O O . PHE A 1 118 ? 18.872 10.797 -13.455 1.00 80.38 118 PHE A O 1
ATOM 994 N N . GLU A 1 119 ? 19.800 10.924 -11.411 1.00 75.31 119 GLU A N 1
ATOM 995 C CA . GLU A 1 119 ? 18.847 11.889 -10.838 1.00 75.31 119 GLU A CA 1
ATOM 996 C C . GLU A 1 119 ? 18.678 13.163 -11.689 1.00 75.31 119 GLU A C 1
ATOM 998 O O . GLU A 1 119 ? 17.552 13.527 -12.011 1.00 75.31 119 GLU A O 1
ATOM 1003 N N . ASP A 1 120 ? 19.765 13.791 -12.153 1.00 76.62 120 ASP A N 1
ATOM 1004 C CA . ASP A 1 120 ? 19.691 15.091 -12.850 1.00 76.62 120 ASP A CA 1
ATOM 1005 C C . ASP A 1 120 ? 19.037 15.037 -14.244 1.00 76.62 120 ASP A C 1
ATOM 1007 O O . ASP A 1 120 ? 18.478 16.022 -14.732 1.00 76.62 120 ASP A O 1
ATOM 1011 N N . ILE A 1 121 ? 19.132 13.891 -14.923 1.00 81.06 121 ILE A N 1
ATOM 1012 C CA . ILE A 1 121 ? 18.704 13.719 -16.322 1.00 81.06 121 ILE A CA 1
ATOM 1013 C C . ILE A 1 121 ? 17.480 12.808 -16.425 1.00 81.06 121 ILE A C 1
ATOM 1015 O O . ILE A 1 121 ? 16.673 12.961 -17.349 1.00 81.06 121 ILE A O 1
ATOM 1019 N N . GLY A 1 122 ? 17.344 11.861 -15.499 1.00 84.44 122 GLY A N 1
ATOM 1020 C CA . GLY A 1 122 ? 16.384 10.770 -15.560 1.00 84.44 122 GLY A CA 1
ATOM 1021 C C . GLY A 1 122 ? 14.951 11.263 -15.663 1.00 84.44 122 GLY A C 1
ATOM 1022 O O . GLY A 1 122 ? 14.212 10.764 -16.506 1.00 84.44 122 GLY A O 1
ATOM 1023 N N . ASP A 1 123 ? 14.587 12.311 -14.924 1.00 85.56 123 ASP A N 1
ATOM 1024 C CA . ASP A 1 123 ? 13.238 12.888 -14.977 1.00 85.56 123 ASP A CA 1
ATOM 1025 C C . ASP A 1 123 ? 12.956 13.561 -16.325 1.00 85.56 123 ASP A C 1
ATOM 1027 O O . ASP A 1 123 ? 11.896 13.368 -16.918 1.00 85.56 123 ASP A O 1
ATOM 1031 N N . THR A 1 124 ? 13.946 14.263 -16.887 1.00 84.50 124 THR A N 1
ATOM 1032 C CA . THR A 1 124 ? 13.828 14.872 -18.224 1.00 84.50 124 THR A CA 1
ATOM 1033 C C . THR A 1 124 ? 13.657 13.802 -19.305 1.00 84.50 124 THR A C 1
ATOM 1035 O O . THR A 1 124 ? 12.874 13.965 -20.246 1.00 84.50 124 THR A O 1
ATOM 1038 N N . VAL A 1 125 ? 14.395 12.696 -19.192 1.00 85.88 125 VAL A N 1
ATOM 1039 C CA . VAL A 1 125 ? 14.299 11.563 -20.120 1.00 85.88 125 VAL A CA 1
ATOM 1040 C C . VAL A 1 125 ? 12.972 10.836 -19.943 1.00 85.88 125 VAL A C 1
ATOM 1042 O O . VAL A 1 125 ? 12.329 10.522 -20.946 1.00 85.88 125 VAL A O 1
ATOM 1045 N N . ALA A 1 126 ? 12.530 10.619 -18.706 1.00 89.19 126 ALA A N 1
ATOM 1046 C CA . ALA A 1 126 ? 11.252 9.999 -18.405 1.00 89.19 126 ALA A CA 1
ATOM 1047 C C . ALA A 1 126 ? 10.101 10.812 -19.005 1.00 89.19 126 ALA A C 1
ATOM 1049 O O . ALA A 1 126 ? 9.332 10.283 -19.812 1.00 89.19 126 ALA A O 1
ATOM 1050 N N . ASP A 1 127 ? 10.053 12.116 -18.726 1.00 87.56 127 ASP A N 1
ATOM 1051 C CA . ASP A 1 127 ? 9.067 13.035 -19.294 1.00 87.56 127 ASP A CA 1
ATOM 1052 C C . ASP A 1 127 ? 9.081 13.009 -20.821 1.00 87.56 127 ASP A C 1
ATOM 1054 O O . ASP A 1 127 ? 8.027 12.981 -21.466 1.00 87.56 127 ASP A O 1
ATOM 1058 N N . TRP A 1 128 ? 10.263 12.977 -21.432 1.00 87.88 128 TRP A N 1
ATOM 1059 C CA . TRP A 1 128 ? 10.382 12.875 -22.879 1.00 87.88 128 TRP A CA 1
ATOM 1060 C C . TRP A 1 128 ? 9.783 11.569 -23.424 1.00 87.88 128 TRP A C 1
ATOM 1062 O O . TRP A 1 128 ? 9.011 11.615 -24.390 1.00 87.88 128 TRP A O 1
ATOM 1072 N N . ILE A 1 129 ? 10.087 10.416 -22.823 1.00 89.56 129 ILE A N 1
ATOM 1073 C CA . ILE A 1 129 ? 9.560 9.113 -23.263 1.00 89.56 129 ILE A CA 1
ATOM 1074 C C . ILE A 1 129 ? 8.038 9.055 -23.069 1.00 89.56 129 ILE A C 1
ATOM 1076 O O . ILE A 1 129 ? 7.320 8.636 -23.981 1.00 89.56 129 ILE A O 1
ATOM 1080 N N . LEU A 1 130 ? 7.534 9.505 -21.917 1.00 89.94 130 LEU A N 1
ATOM 1081 C CA . LEU A 1 130 ? 6.111 9.473 -21.553 1.00 89.94 130 LEU A CA 1
ATOM 1082 C C . LEU A 1 130 ? 5.252 10.385 -22.434 1.00 89.94 130 LEU A C 1
ATOM 1084 O O . LEU A 1 130 ? 4.108 10.047 -22.765 1.00 89.94 130 LEU A O 1
ATOM 1088 N N . ASN A 1 131 ? 5.803 11.534 -22.834 1.00 88.00 131 ASN A N 1
ATOM 1089 C CA . ASN A 1 131 ? 5.117 12.504 -23.685 1.00 88.00 131 ASN A CA 1
ATOM 1090 C C . ASN A 1 131 ? 5.315 12.241 -25.182 1.00 88.00 131 ASN A C 1
ATOM 1092 O O . ASN A 1 131 ? 4.546 12.749 -26.003 1.00 88.00 131 ASN A O 1
ATOM 1096 N N . THR A 1 132 ? 6.298 11.423 -25.569 1.00 88.38 132 THR A N 1
ATOM 1097 C CA . THR A 1 132 ? 6.482 11.063 -26.974 1.00 88.38 132 THR A CA 1
ATOM 1098 C C . THR A 1 132 ? 5.455 10.004 -27.394 1.00 88.38 132 THR A C 1
ATOM 1100 O O . THR A 1 132 ? 5.387 8.925 -26.797 1.00 88.38 132 THR A O 1
ATOM 1103 N N . PRO A 1 133 ? 4.677 10.245 -28.471 1.00 86.12 133 PRO A N 1
ATOM 1104 C CA . PRO A 1 133 ? 3.688 9.286 -28.950 1.00 86.12 133 PRO A CA 1
ATOM 1105 C C . PRO A 1 133 ? 4.292 7.896 -29.159 1.00 86.12 133 PRO A C 1
ATOM 1107 O O . PRO A 1 133 ? 5.427 7.774 -29.609 1.00 86.12 133 PRO A O 1
ATOM 1110 N N . ASN A 1 134 ? 3.527 6.846 -28.863 1.00 87.19 134 ASN A N 1
ATOM 1111 C CA . ASN A 1 134 ? 3.868 5.430 -29.060 1.00 87.19 134 ASN A CA 1
ATOM 1112 C C . ASN A 1 134 ? 5.178 4.909 -28.425 1.00 87.19 134 ASN A C 1
ATOM 1114 O O . ASN A 1 134 ? 5.389 3.706 -28.520 1.00 87.19 134 ASN A O 1
ATOM 1118 N N . MET A 1 135 ? 6.038 5.713 -27.784 1.00 89.81 135 MET A N 1
ATOM 1119 C CA . MET A 1 135 ? 7.312 5.204 -27.244 1.00 89.81 135 MET A CA 1
ATOM 1120 C C . MET A 1 135 ? 7.075 4.157 -26.162 1.00 89.81 135 MET A C 1
ATOM 1122 O O . MET A 1 135 ? 7.518 3.021 -26.308 1.00 89.81 135 MET A O 1
ATOM 1126 N N . VAL A 1 136 ? 6.269 4.494 -25.153 1.00 92.31 136 VAL A N 1
ATOM 1127 C CA . VAL A 1 136 ? 5.850 3.540 -24.115 1.00 92.31 136 VAL A CA 1
ATOM 1128 C C . VAL A 1 136 ? 5.167 2.324 -24.743 1.00 92.31 136 VAL A C 1
ATOM 1130 O O . VAL A 1 136 ? 5.505 1.188 -24.431 1.00 92.31 136 VAL A O 1
ATOM 1133 N N . SER A 1 137 ? 4.276 2.535 -25.720 1.00 92.81 137 SER A N 1
ATOM 1134 C CA . SER A 1 137 ? 3.619 1.428 -26.426 1.00 92.81 137 SER A CA 1
ATOM 1135 C C . SER A 1 137 ? 4.598 0.512 -27.166 1.00 92.81 137 SER A C 1
ATOM 1137 O O . SER A 1 137 ? 4.313 -0.677 -27.282 1.00 92.81 137 SER A O 1
ATOM 1139 N N . ASN A 1 138 ? 5.699 1.038 -27.704 1.00 90.31 138 ASN A N 1
ATOM 1140 C CA . ASN A 1 138 ? 6.717 0.249 -28.390 1.00 90.31 138 ASN A CA 1
ATOM 1141 C C . ASN A 1 138 ? 7.565 -0.544 -27.395 1.00 90.31 138 ASN A C 1
ATOM 1143 O O . ASN A 1 138 ? 7.870 -1.694 -27.686 1.00 90.31 138 ASN A O 1
ATOM 1147 N N . ILE A 1 139 ? 7.863 0.016 -26.218 1.00 92.12 139 ILE A N 1
ATOM 1148 C CA . ILE A 1 139 ? 8.554 -0.705 -25.139 1.00 92.12 139 ILE A CA 1
ATOM 1149 C C . ILE A 1 139 ? 7.662 -1.839 -24.605 1.00 92.12 139 ILE A C 1
ATOM 1151 O O . ILE A 1 139 ? 8.109 -2.977 -24.522 1.00 92.12 139 ILE A O 1
ATOM 1155 N N . PHE A 1 140 ? 6.365 -1.596 -24.376 1.00 93.06 140 PHE A N 1
ATOM 1156 C CA . PHE A 1 140 ? 5.416 -2.652 -23.983 1.00 93.06 140 PHE A CA 1
ATOM 1157 C C . PHE A 1 140 ? 5.335 -3.800 -25.001 1.00 93.06 140 PHE A C 1
ATOM 1159 O O . PHE A 1 140 ? 5.143 -4.949 -24.621 1.00 93.06 140 PHE A O 1
ATOM 1166 N N . ARG A 1 141 ? 5.501 -3.530 -26.303 1.00 91.62 141 ARG A N 1
ATOM 1167 C CA . ARG A 1 141 ? 5.511 -4.579 -27.342 1.00 91.62 141 ARG A CA 1
ATOM 1168 C C . ARG A 1 141 ? 6.729 -5.497 -27.277 1.00 91.62 141 ARG A C 1
ATOM 1170 O O . ARG A 1 141 ? 6.724 -6.505 -27.975 1.00 91.62 141 ARG A O 1
ATOM 1177 N N . LEU A 1 142 ? 7.749 -5.146 -26.498 1.00 90.50 142 LEU A N 1
ATOM 1178 C CA . LEU A 1 142 ? 8.923 -5.987 -26.288 1.00 90.50 142 LEU A CA 1
ATOM 1179 C C . LEU A 1 142 ? 8.705 -7.036 -25.193 1.00 90.50 142 LEU A C 1
ATOM 1181 O O . LEU A 1 142 ? 9.340 -8.081 -25.229 1.00 90.50 142 LEU A O 1
ATOM 1185 N N . ILE A 1 143 ? 7.759 -6.797 -24.279 1.00 91.25 143 ILE A N 1
ATOM 1186 C CA . ILE A 1 143 ? 7.440 -7.696 -23.163 1.00 91.25 143 ILE A CA 1
ATOM 1187 C C . ILE A 1 143 ? 7.187 -9.151 -23.613 1.00 91.25 143 ILE A C 1
ATOM 1189 O O . ILE A 1 143 ? 7.666 -10.056 -22.947 1.00 91.25 143 ILE A O 1
ATOM 1193 N N . PRO A 1 144 ? 6.471 -9.450 -24.715 1.00 90.06 144 PRO A N 1
ATOM 1194 C CA . PRO A 1 144 ? 6.214 -10.843 -25.077 1.00 90.06 144 PRO A CA 1
ATOM 1195 C C . PRO A 1 144 ? 7.448 -11.659 -25.491 1.00 90.06 144 PRO A C 1
ATOM 1197 O O . PRO A 1 144 ? 7.334 -12.877 -25.612 1.00 90.06 144 PRO A O 1
ATOM 1200 N N . TYR A 1 145 ? 8.595 -11.021 -25.747 1.00 87.56 145 TYR A N 1
ATOM 1201 C CA . TYR A 1 145 ? 9.811 -11.698 -26.195 1.00 87.56 145 TYR A CA 1
ATOM 1202 C C . TYR A 1 145 ? 10.739 -11.978 -25.017 1.00 87.56 145 TYR A C 1
ATOM 1204 O O . TYR A 1 145 ? 11.102 -11.053 -24.291 1.00 87.56 145 TYR A O 1
ATOM 1212 N N . LYS A 1 146 ? 11.164 -13.241 -24.879 1.00 83.81 146 LYS A N 1
ATOM 1213 C CA . LYS A 1 146 ? 12.016 -13.708 -23.776 1.00 83.81 146 LYS A CA 1
ATOM 1214 C C . LYS A 1 146 ? 13.297 -12.878 -23.643 1.00 83.81 146 LYS A C 1
ATOM 1216 O O . LYS A 1 146 ? 13.582 -12.402 -22.555 1.00 83.81 146 LYS A O 1
ATOM 1221 N N . ASP A 1 147 ? 13.993 -12.642 -24.753 1.00 82.88 147 ASP A N 1
ATOM 1222 C CA . ASP A 1 147 ? 15.304 -11.974 -24.756 1.00 82.88 147 ASP A CA 1
ATOM 1223 C C . ASP A 1 147 ? 15.237 -10.518 -24.273 1.00 82.88 147 ASP A C 1
ATOM 1225 O O . ASP A 1 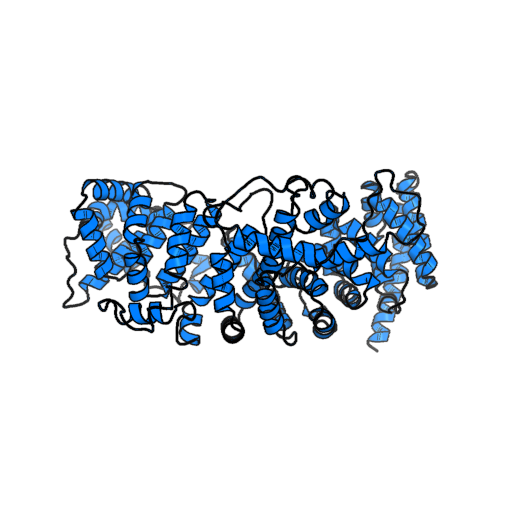147 ? 16.198 -10.002 -23.721 1.00 82.88 147 ASP A O 1
ATOM 1229 N N . THR A 1 148 ? 14.085 -9.860 -24.436 1.00 85.81 148 THR A N 1
ATOM 1230 C CA . THR A 1 148 ? 13.928 -8.437 -24.104 1.00 85.81 148 THR A CA 1
ATOM 1231 C C . THR A 1 148 ? 13.041 -8.177 -22.897 1.00 85.81 148 THR A C 1
ATOM 1233 O O . THR A 1 148 ? 12.788 -7.016 -22.572 1.00 85.81 148 THR A O 1
ATOM 1236 N N . PHE A 1 149 ? 12.519 -9.234 -22.269 1.00 87.25 149 PHE A N 1
ATOM 1237 C CA . PHE A 1 149 ? 11.542 -9.131 -21.191 1.00 87.25 149 PHE A CA 1
ATOM 1238 C C . PHE A 1 149 ? 12.110 -8.330 -20.015 1.00 87.25 149 PHE A C 1
ATOM 1240 O O . PHE A 1 149 ? 11.577 -7.265 -19.706 1.00 87.25 149 PHE A O 1
ATOM 1247 N N . ASP A 1 150 ? 13.226 -8.773 -19.433 1.00 83.94 150 ASP A N 1
ATOM 1248 C CA . ASP A 1 150 ? 13.796 -8.177 -18.218 1.00 83.94 150 ASP A CA 1
ATOM 1249 C C . ASP A 1 150 ? 14.129 -6.692 -18.405 1.00 83.94 150 ASP A C 1
ATOM 1251 O O . ASP A 1 150 ? 13.685 -5.835 -17.640 1.00 83.94 150 ASP A O 1
ATOM 1255 N N . MET A 1 151 ? 14.825 -6.356 -19.494 1.00 86.75 151 MET A N 1
ATOM 1256 C CA . MET A 1 151 ? 15.204 -4.974 -19.799 1.00 86.75 151 MET A CA 1
ATOM 1257 C C . MET A 1 151 ? 13.987 -4.085 -20.075 1.00 86.75 151 MET A C 1
ATOM 1259 O O . MET A 1 151 ? 13.957 -2.926 -19.656 1.00 86.75 151 MET A O 1
ATOM 1263 N N . ALA A 1 152 ? 12.966 -4.601 -20.770 1.00 91.06 152 ALA A N 1
ATOM 1264 C CA . ALA A 1 152 ? 11.747 -3.841 -21.024 1.00 91.06 152 ALA A CA 1
ATOM 1265 C C . ALA A 1 152 ? 10.986 -3.579 -19.720 1.00 91.06 152 ALA A C 1
ATOM 1267 O O . ALA A 1 152 ? 10.494 -2.469 -19.517 1.00 91.06 152 ALA A O 1
ATOM 1268 N N . ILE A 1 153 ? 10.923 -4.572 -18.830 1.00 89.81 153 ILE A N 1
ATOM 1269 C CA . ILE A 1 153 ? 10.321 -4.433 -17.506 1.00 89.81 153 ILE A CA 1
ATOM 1270 C C . ILE A 1 153 ? 11.055 -3.373 -16.685 1.00 89.81 153 ILE A C 1
ATOM 1272 O O . ILE A 1 153 ? 10.396 -2.485 -16.153 1.00 89.81 153 ILE A O 1
ATOM 1276 N N . MET A 1 154 ? 12.387 -3.436 -16.595 1.00 87.38 154 MET A N 1
ATOM 1277 C CA . MET A 1 154 ? 13.184 -2.483 -15.811 1.00 87.38 154 MET A CA 1
ATOM 1278 C C . MET A 1 154 ? 12.987 -1.047 -16.302 1.00 87.38 154 MET A C 1
ATOM 1280 O O . MET A 1 154 ? 12.688 -0.155 -15.511 1.00 87.38 154 MET A O 1
ATOM 1284 N N . VAL A 1 155 ? 13.054 -0.833 -17.621 1.00 90.25 155 VAL A N 1
ATOM 1285 C CA . VAL A 1 155 ? 12.803 0.486 -18.218 1.00 90.25 155 VAL A CA 1
ATOM 1286 C C . VAL A 1 155 ? 11.389 0.972 -17.904 1.00 90.25 155 VAL A C 1
ATOM 1288 O O . VAL A 1 155 ? 11.210 2.134 -17.555 1.00 90.25 155 VAL A O 1
ATOM 1291 N N . LEU A 1 156 ? 10.372 0.115 -18.032 1.00 92.44 156 LEU A N 1
ATOM 1292 C CA . LEU A 1 156 ? 8.985 0.499 -17.756 1.00 92.44 156 LEU A CA 1
ATOM 1293 C C . LEU A 1 156 ? 8.731 0.765 -16.275 1.00 92.44 156 LEU A C 1
ATOM 1295 O O . LEU A 1 156 ? 7.988 1.687 -15.956 1.00 92.44 156 LEU A O 1
ATOM 1299 N N . HIS A 1 157 ? 9.336 -0.018 -15.389 1.00 88.19 157 HIS A N 1
ATOM 1300 C CA . HIS A 1 157 ? 9.281 0.203 -13.954 1.00 88.19 157 HIS A CA 1
ATOM 1301 C C . HIS A 1 157 ? 9.808 1.602 -13.621 1.00 88.19 157 HIS A C 1
ATOM 1303 O O . HIS A 1 157 ? 9.052 2.441 -13.134 1.00 88.19 157 HIS A O 1
ATOM 1309 N N . ASP A 1 158 ? 11.055 1.898 -13.985 1.00 86.44 158 ASP A N 1
ATOM 1310 C CA . ASP A 1 158 ? 11.681 3.180 -13.659 1.00 86.44 158 ASP A CA 1
ATOM 1311 C C . ASP A 1 158 ? 10.969 4.355 -14.324 1.00 86.44 158 ASP A C 1
ATOM 1313 O O . ASP A 1 158 ? 10.826 5.422 -13.730 1.00 86.44 158 ASP A O 1
ATOM 1317 N N . LEU A 1 159 ? 10.466 4.154 -15.542 1.00 90.31 159 LEU A N 1
ATOM 1318 C CA . LEU A 1 159 ? 9.732 5.179 -16.264 1.00 90.31 159 LEU A CA 1
ATOM 1319 C C . LEU A 1 159 ? 8.403 5.536 -15.587 1.00 90.31 159 LEU A C 1
ATOM 1321 O O . LEU A 1 159 ? 8.074 6.713 -15.467 1.00 90.31 159 LEU A O 1
ATOM 1325 N N . LEU A 1 160 ? 7.617 4.532 -15.194 1.00 88.94 160 LEU A N 1
ATOM 1326 C CA . LEU A 1 160 ? 6.261 4.740 -14.687 1.00 88.94 160 LEU A CA 1
ATOM 1327 C C . LEU A 1 160 ? 6.234 5.147 -13.211 1.00 88.94 160 LEU A C 1
ATOM 1329 O O . LEU A 1 160 ? 5.272 5.787 -12.798 1.00 88.94 160 LEU A O 1
ATOM 1333 N N . PHE A 1 161 ? 7.270 4.817 -12.432 1.00 83.44 161 PHE A N 1
ATOM 1334 C CA . PHE A 1 161 ? 7.381 5.236 -11.030 1.00 83.44 161 PHE A CA 1
ATOM 1335 C C . PHE A 1 161 ? 7.825 6.696 -10.850 1.00 83.44 161 PHE A C 1
ATOM 1337 O O . PHE A 1 161 ? 7.551 7.286 -9.807 1.00 83.44 161 PHE A O 1
ATOM 1344 N N . ARG A 1 162 ? 8.498 7.294 -11.841 1.00 80.56 162 ARG A N 1
ATOM 1345 C CA . ARG A 1 162 ? 9.052 8.660 -11.743 1.00 80.56 162 ARG A CA 1
ATOM 1346 C C . ARG A 1 162 ? 8.046 9.778 -12.003 1.00 80.56 162 ARG A C 1
ATOM 1348 O O . ARG A 1 162 ? 8.295 10.920 -11.630 1.00 80.56 162 ARG A O 1
ATOM 1355 N N . SER A 1 163 ? 6.928 9.486 -12.658 1.00 70.12 163 SER A N 1
ATOM 1356 C CA . SER A 1 163 ? 6.023 10.512 -13.178 1.00 70.12 163 SER A CA 1
ATOM 1357 C C . SER A 1 163 ? 4.610 10.427 -12.610 1.00 70.12 163 SER A C 1
ATOM 1359 O O . SER A 1 163 ? 4.210 9.451 -11.983 1.00 70.12 163 SER A O 1
ATOM 1361 N N . ALA A 1 164 ? 3.800 11.435 -12.943 1.00 74.56 164 ALA A N 1
ATOM 1362 C CA . ALA A 1 164 ? 2.343 11.348 -12.883 1.00 74.56 164 ALA A CA 1
ATOM 1363 C C . ALA A 1 164 ? 1.820 10.047 -13.538 1.00 74.56 164 ALA A C 1
ATOM 1365 O O . ALA A 1 164 ? 2.478 9.505 -14.437 1.00 74.56 164 ALA A O 1
ATOM 1366 N N . PRO A 1 165 ? 0.628 9.556 -13.147 1.00 83.62 165 PRO A N 1
ATOM 1367 C CA . PRO A 1 165 ? 0.120 8.287 -13.649 1.00 83.62 165 PRO A CA 1
ATOM 1368 C C . PRO A 1 165 ? 0.006 8.298 -15.169 1.00 83.62 165 PRO A C 1
ATOM 1370 O O . PRO A 1 165 ? -0.618 9.175 -15.776 1.00 83.62 165 PRO A O 1
ATOM 1373 N N . PHE A 1 166 ? 0.600 7.286 -15.792 1.00 90.44 166 PHE A N 1
ATOM 1374 C CA . PHE A 1 166 ? 0.559 7.135 -17.234 1.00 90.44 166 PHE A CA 1
ATOM 1375 C C . PHE A 1 166 ? -0.799 6.595 -17.695 1.00 90.44 166 PHE A C 1
ATOM 1377 O O . PHE A 1 166 ? -1.309 5.609 -17.167 1.00 90.44 166 PHE A O 1
ATOM 1384 N N . ASP A 1 167 ? -1.368 7.212 -18.729 1.00 91.62 167 ASP A N 1
ATOM 1385 C CA . ASP A 1 167 ? -2.634 6.785 -19.328 1.00 91.62 167 ASP A CA 1
ATOM 1386 C C . ASP A 1 167 ? -2.452 5.523 -20.187 1.00 91.62 167 ASP A C 1
ATOM 1388 O O . ASP A 1 167 ? -1.946 5.584 -21.316 1.00 91.62 167 ASP A O 1
ATOM 1392 N N . LEU A 1 168 ? -2.927 4.382 -19.678 1.00 94.56 168 LEU A N 1
ATOM 1393 C CA . LEU A 1 168 ? -2.795 3.078 -20.331 1.00 94.56 168 LEU A CA 1
ATOM 1394 C C . LEU A 1 168 ? -3.494 3.006 -21.700 1.00 94.56 168 LEU A C 1
ATOM 1396 O O . LEU A 1 168 ? -3.126 2.165 -22.522 1.00 94.56 168 LEU A O 1
ATOM 1400 N N . ARG A 1 169 ? -4.433 3.915 -22.025 1.00 93.69 169 ARG A N 1
ATOM 1401 C CA . ARG A 1 169 ? -5.055 3.986 -23.368 1.00 93.69 169 ARG A CA 1
ATOM 1402 C C . ARG A 1 169 ? -4.039 4.255 -24.475 1.00 93.69 169 ARG A C 1
ATOM 1404 O O . ARG A 1 169 ? -4.293 3.940 -25.637 1.00 93.69 169 ARG A O 1
ATOM 1411 N N . LYS A 1 170 ? -2.890 4.845 -24.132 1.00 93.62 170 LYS A N 1
ATOM 1412 C CA . LYS A 1 170 ? -1.804 5.134 -25.076 1.00 93.62 170 LYS A CA 1
ATOM 1413 C C . LYS A 1 170 ? -1.057 3.870 -25.527 1.00 93.62 170 LYS A C 1
ATOM 1415 O O . LYS A 1 170 ? -0.279 3.946 -26.480 1.00 93.62 170 LYS A O 1
ATOM 1420 N N . ILE A 1 171 ? -1.280 2.720 -24.883 1.00 94.19 171 ILE A N 1
ATOM 1421 C CA . ILE A 1 171 ? -0.614 1.452 -25.202 1.00 94.19 171 ILE A CA 1
ATOM 1422 C C . ILE A 1 171 ? -1.487 0.630 -26.147 1.00 94.19 171 ILE A C 1
ATOM 1424 O O . ILE A 1 171 ? -2.572 0.161 -25.804 1.00 94.19 171 ILE A O 1
ATOM 1428 N N . LYS A 1 172 ? -0.987 0.402 -27.361 1.00 91.81 172 LYS A N 1
ATOM 1429 C CA . LYS A 1 172 ? -1.669 -0.433 -28.354 1.00 91.81 172 LYS A CA 1
ATOM 1430 C C . LYS A 1 172 ? -1.571 -1.903 -27.958 1.00 91.81 172 LYS A C 1
ATOM 1432 O O . LYS A 1 172 ? -0.483 -2.380 -27.651 1.00 91.81 172 LYS A O 1
ATOM 1437 N N . ASN A 1 173 ? -2.685 -2.627 -28.066 1.00 92.00 173 ASN A N 1
ATOM 1438 C CA . ASN A 1 173 ? -2.789 -4.057 -27.744 1.00 92.00 173 ASN A CA 1
ATOM 1439 C C . ASN A 1 173 ? -2.423 -4.400 -26.288 1.00 92.00 173 ASN A C 1
ATOM 1441 O O . ASN A 1 173 ? -2.009 -5.526 -26.023 1.00 92.00 173 ASN A O 1
ATOM 1445 N N . PHE A 1 174 ? -2.599 -3.456 -25.356 1.00 95.12 174 PHE A N 1
ATOM 1446 C CA . PHE A 1 174 ? -2.254 -3.622 -23.942 1.00 95.12 174 PHE A CA 1
ATOM 1447 C C . PHE A 1 174 ? -2.757 -4.948 -23.351 1.00 95.12 174 PHE A C 1
ATOM 1449 O O . PHE A 1 174 ? -1.956 -5.743 -22.866 1.00 95.12 174 PHE A O 1
ATOM 1456 N N . HIS A 1 175 ? -4.057 -5.245 -23.475 1.00 95.31 175 HIS A N 1
ATOM 1457 C CA . HIS A 1 175 ? -4.642 -6.483 -22.944 1.00 95.31 175 HIS A CA 1
ATOM 1458 C C . HIS A 1 175 ? -3.986 -7.743 -23.500 1.00 95.31 175 HIS A C 1
ATOM 1460 O O . HIS A 1 175 ? -3.728 -8.670 -22.745 1.00 95.31 175 HIS A O 1
ATOM 1466 N N . SER A 1 176 ? -3.679 -7.775 -24.800 1.00 93.50 176 SER A N 1
ATOM 1467 C CA . SER A 1 176 ? -3.029 -8.930 -25.431 1.00 93.50 176 SER A CA 1
ATOM 1468 C C . SER A 1 176 ? -1.603 -9.128 -24.923 1.00 93.50 176 SER A C 1
ATOM 1470 O O . SER A 1 176 ? -1.192 -10.266 -24.715 1.00 93.50 176 SER A O 1
ATOM 1472 N N . ILE A 1 177 ? -0.859 -8.034 -24.738 1.00 93.25 177 ILE A N 1
ATOM 1473 C CA . ILE A 1 177 ? 0.518 -8.064 -24.235 1.00 93.25 177 ILE A CA 1
ATOM 1474 C C . ILE A 1 177 ? 0.515 -8.613 -22.810 1.00 93.25 177 ILE A C 1
ATOM 1476 O O . ILE A 1 177 ? 1.167 -9.618 -22.542 1.00 93.25 177 ILE A O 1
ATOM 1480 N N . ILE A 1 178 ? -0.280 -8.017 -21.919 1.00 94.00 178 ILE A N 1
ATOM 1481 C CA . ILE A 1 178 ? -0.318 -8.422 -20.512 1.00 94.00 178 ILE A CA 1
ATOM 1482 C C . ILE A 1 178 ? -0.852 -9.848 -20.360 1.00 94.00 178 ILE A C 1
ATOM 1484 O O . ILE A 1 178 ? -0.233 -10.665 -19.683 1.00 94.00 178 ILE A O 1
ATOM 1488 N N . ASN A 1 179 ? -1.938 -10.197 -21.055 1.00 91.38 179 ASN A N 1
ATOM 1489 C CA . ASN A 1 179 ? -2.533 -11.531 -20.966 1.00 91.38 179 ASN A CA 1
ATOM 1490 C C . ASN A 1 179 ? -1.571 -12.652 -21.399 1.00 91.38 179 ASN A C 1
ATOM 1492 O O . ASN A 1 179 ? -1.685 -13.771 -20.911 1.00 91.38 179 ASN A O 1
ATOM 1496 N N . SER A 1 180 ? -0.610 -12.363 -22.286 1.00 89.88 180 SER A N 1
ATOM 1497 C CA . SER A 1 180 ? 0.415 -13.341 -22.677 1.00 89.88 180 SER A CA 1
ATOM 1498 C C . SER A 1 180 ? 1.410 -13.672 -21.556 1.00 89.88 180 SER A C 1
ATOM 1500 O O . SER A 1 180 ? 2.026 -14.730 -21.599 1.00 89.88 180 SER A O 1
ATOM 1502 N N . GLN A 1 181 ? 1.544 -12.798 -20.552 1.00 89.94 181 GLN A N 1
ATOM 1503 C CA . GLN A 1 181 ? 2.556 -12.910 -19.498 1.00 89.94 181 GLN A CA 1
ATOM 1504 C C . GLN A 1 181 ? 1.993 -13.289 -18.130 1.00 89.94 181 GLN A C 1
ATOM 1506 O O . GLN A 1 181 ? 2.692 -13.916 -17.343 1.00 89.94 181 GLN A O 1
ATOM 1511 N N . ILE A 1 182 ? 0.729 -12.962 -17.835 1.00 87.31 182 ILE A N 1
ATOM 1512 C CA . ILE A 1 182 ? 0.148 -13.196 -16.498 1.00 87.31 182 ILE A CA 1
ATOM 1513 C C . ILE A 1 182 ? 0.087 -14.673 -16.081 1.00 87.31 182 ILE A C 1
ATOM 1515 O O . ILE A 1 182 ? -0.051 -14.956 -14.897 1.00 87.31 182 ILE A O 1
ATOM 1519 N N . GLY A 1 183 ? 0.159 -15.614 -17.030 1.00 84.12 183 GLY A N 1
ATOM 1520 C CA . GLY A 1 183 ? 0.172 -17.051 -16.738 1.00 84.12 183 GLY A CA 1
ATOM 1521 C C . GLY A 1 183 ? 1.537 -17.591 -16.295 1.00 84.12 183 GLY A C 1
ATOM 1522 O O . GLY A 1 183 ? 1.603 -18.682 -15.725 1.00 84.12 183 GLY A O 1
ATOM 1523 N N . VAL A 1 184 ? 2.618 -16.845 -16.542 1.00 86.00 184 VAL A N 1
ATOM 1524 C CA . VAL A 1 184 ? 3.987 -17.216 -16.170 1.00 86.00 184 VAL A CA 1
ATOM 1525 C C . VAL A 1 184 ? 4.304 -16.578 -14.819 1.00 86.00 184 VAL A C 1
ATOM 1527 O O . VAL A 1 184 ? 4.298 -15.358 -14.687 1.00 86.00 184 VAL A O 1
ATOM 1530 N N . LYS A 1 185 ? 4.553 -17.402 -13.794 1.00 82.50 185 LYS A N 1
ATOM 1531 C CA . LYS A 1 185 ? 4.658 -16.952 -12.392 1.00 82.50 185 LYS A CA 1
ATOM 1532 C C . LYS A 1 185 ? 5.768 -15.928 -12.143 1.00 82.50 185 LYS A C 1
ATOM 1534 O O . LYS A 1 185 ? 5.548 -15.003 -11.363 1.00 82.50 185 LYS A O 1
ATOM 1539 N N . SER A 1 186 ? 6.930 -16.096 -12.768 1.00 78.50 186 SER A N 1
ATOM 1540 C CA . SER A 1 186 ? 8.054 -15.168 -12.635 1.00 78.50 186 SER A CA 1
ATOM 1541 C C . SER A 1 186 ? 7.779 -13.844 -13.335 1.00 78.50 186 SER A C 1
ATOM 1543 O O . SER A 1 186 ? 7.863 -12.788 -12.709 1.00 78.50 186 SER A O 1
ATOM 1545 N 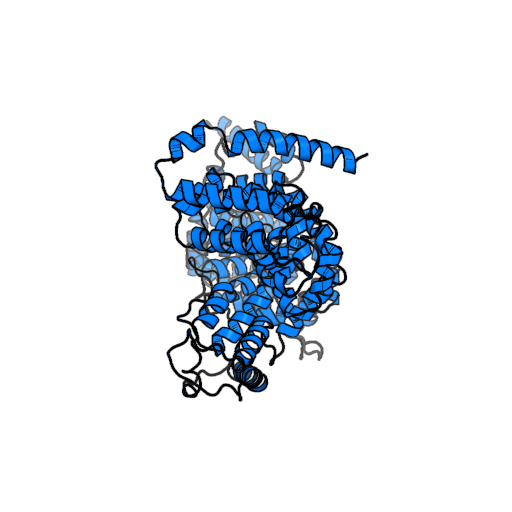N . ASN A 1 187 ? 7.290 -13.896 -14.574 1.00 86.88 187 ASN A N 1
ATOM 1546 C CA . ASN A 1 187 ? 6.909 -12.694 -15.317 1.00 86.88 187 ASN A CA 1
ATOM 1547 C C . ASN A 1 187 ? 5.777 -11.929 -14.625 1.00 86.88 187 ASN A C 1
ATOM 1549 O O . ASN A 1 187 ? 5.752 -10.699 -14.645 1.00 86.88 187 ASN A O 1
ATOM 1553 N N . PHE A 1 188 ? 4.848 -12.642 -13.984 1.00 88.31 188 PHE A N 1
ATOM 1554 C CA . PHE A 1 188 ? 3.728 -12.039 -13.277 1.00 88.31 188 PHE A CA 1
ATOM 1555 C C . PHE A 1 188 ? 4.182 -11.025 -12.225 1.00 88.31 188 PHE A C 1
ATOM 1557 O O . PHE A 1 188 ? 3.610 -9.940 -12.197 1.00 88.31 188 PHE A O 1
ATOM 1564 N N . TYR A 1 189 ? 5.212 -11.331 -11.422 1.00 85.50 189 TYR A N 1
ATOM 1565 C CA . TYR A 1 189 ? 5.731 -10.417 -10.392 1.00 85.50 189 TYR A CA 1
ATOM 1566 C C . TYR A 1 189 ? 6.197 -9.077 -10.977 1.00 85.50 189 TYR A C 1
ATOM 1568 O O . TYR A 1 189 ? 5.852 -7.997 -10.500 1.00 85.50 189 TYR A O 1
ATOM 1576 N N . TYR A 1 190 ? 6.958 -9.143 -12.060 1.00 85.56 190 TYR A N 1
ATOM 1577 C CA . TYR A 1 190 ? 7.456 -7.958 -12.740 1.00 85.56 190 TYR A CA 1
ATOM 1578 C C . TYR A 1 190 ? 6.334 -7.139 -13.378 1.00 85.56 190 TYR A C 1
ATOM 1580 O O . TYR A 1 190 ? 6.313 -5.910 -13.295 1.00 85.56 190 TYR A O 1
ATOM 1588 N N . ILE A 1 191 ? 5.357 -7.829 -13.968 1.00 90.25 191 ILE A N 1
ATOM 1589 C CA . ILE A 1 191 ? 4.183 -7.197 -14.557 1.00 90.25 191 ILE A CA 1
ATOM 1590 C C . ILE A 1 191 ? 3.360 -6.484 -13.485 1.00 90.25 191 ILE A C 1
ATOM 1592 O O . ILE A 1 191 ? 3.046 -5.312 -13.673 1.00 90.25 191 ILE A O 1
ATOM 1596 N N . ILE A 1 192 ? 3.040 -7.124 -12.353 1.00 90.25 192 ILE A N 1
ATOM 1597 C CA . ILE A 1 192 ? 2.249 -6.470 -11.297 1.00 90.25 192 ILE A CA 1
ATOM 1598 C C . ILE A 1 192 ? 2.939 -5.216 -10.764 1.00 90.25 192 ILE A C 1
ATOM 1600 O O . ILE A 1 192 ? 2.248 -4.225 -10.564 1.00 90.25 192 ILE A O 1
ATOM 1604 N N . LYS A 1 193 ? 4.273 -5.199 -10.652 1.00 86.00 193 LYS A N 1
ATOM 1605 C CA . LYS A 1 193 ? 5.027 -4.021 -10.201 1.00 86.00 193 LYS A CA 1
ATOM 1606 C C . LYS A 1 193 ? 4.812 -2.810 -11.122 1.00 86.00 193 LYS A C 1
ATOM 1608 O O . LYS A 1 193 ? 4.533 -1.703 -10.666 1.00 86.00 193 LYS A O 1
ATOM 1613 N N . ILE A 1 194 ? 4.848 -3.035 -12.437 1.00 90.00 194 ILE A N 1
ATOM 1614 C CA . ILE A 1 194 ? 4.558 -2.012 -13.458 1.00 90.00 194 ILE A CA 1
ATOM 1615 C C . ILE A 1 194 ? 3.088 -1.587 -13.409 1.00 90.00 194 ILE A C 1
ATOM 1617 O O . ILE A 1 194 ? 2.777 -0.401 -13.509 1.00 90.00 194 ILE A O 1
ATOM 1621 N N . LEU A 1 195 ? 2.162 -2.540 -13.261 1.00 91.25 195 LEU A N 1
ATOM 1622 C CA . LEU A 1 195 ? 0.732 -2.230 -13.197 1.00 91.25 195 LEU A CA 1
ATOM 1623 C C . LEU A 1 195 ? 0.395 -1.405 -11.946 1.00 91.25 195 LEU A C 1
ATOM 1625 O O . LEU A 1 195 ? -0.363 -0.438 -12.057 1.00 91.25 195 LEU A O 1
ATOM 1629 N N . SER A 1 196 ? 0.996 -1.730 -10.799 1.00 88.19 196 SER A N 1
ATOM 1630 C CA . SER A 1 196 ? 0.860 -0.994 -9.539 1.00 88.19 196 SER A CA 1
ATOM 1631 C C . SER A 1 196 ? 1.245 0.475 -9.703 1.00 88.19 196 SER A C 1
ATOM 1633 O O . SER A 1 196 ? 0.461 1.334 -9.307 1.00 88.19 196 SER A O 1
ATOM 1635 N N . ALA A 1 197 ? 2.348 0.787 -10.394 1.00 86.06 197 ALA A N 1
ATOM 1636 C CA . ALA A 1 197 ? 2.760 2.171 -10.672 1.00 86.06 197 ALA A CA 1
ATOM 1637 C C . ALA A 1 197 ? 1.692 2.992 -11.424 1.00 86.06 197 ALA A C 1
ATOM 1639 O O . ALA A 1 197 ? 1.595 4.206 -11.271 1.00 86.06 197 ALA A O 1
ATOM 1640 N N . THR A 1 198 ? 0.852 2.334 -12.229 1.00 88.44 198 THR A N 1
ATOM 1641 C CA . THR A 1 198 ? -0.211 3.000 -13.008 1.00 88.44 198 THR A CA 1
ATOM 1642 C C . THR A 1 198 ? -1.571 3.035 -12.313 1.00 88.44 198 THR A C 1
ATOM 1644 O O . THR A 1 198 ? -2.479 3.736 -12.770 1.00 88.44 198 THR A O 1
ATOM 1647 N N . ALA A 1 199 ? -1.734 2.259 -11.240 1.00 86.75 199 ALA A N 1
ATOM 1648 C CA . ALA A 1 199 ? -3.000 2.063 -10.541 1.00 86.75 199 ALA A CA 1
ATOM 1649 C C . ALA A 1 199 ? -3.017 2.688 -9.144 1.00 86.75 199 ALA A C 1
ATOM 1651 O O . ALA A 1 199 ? -4.097 3.041 -8.663 1.00 86.75 199 ALA A O 1
ATOM 1652 N N . TYR A 1 200 ? -1.854 2.774 -8.498 1.00 82.62 200 TYR A N 1
ATOM 1653 C CA . TYR A 1 200 ? -1.717 3.201 -7.115 1.00 82.62 200 TYR A CA 1
ATOM 1654 C C . TYR A 1 200 ? -1.988 4.693 -6.979 1.00 82.62 200 TYR A C 1
ATOM 1656 O O . TYR A 1 200 ? -1.313 5.527 -7.575 1.00 82.62 200 TYR A O 1
ATOM 1664 N N . ILE A 1 201 ? -2.985 5.022 -6.167 1.00 72.44 201 ILE A N 1
ATOM 1665 C CA . ILE A 1 201 ? -3.273 6.393 -5.769 1.00 72.44 201 ILE A CA 1
ATOM 1666 C C . ILE A 1 201 ? -2.540 6.592 -4.447 1.00 72.44 201 ILE A C 1
ATOM 1668 O O . ILE A 1 201 ? -2.877 5.923 -3.472 1.00 72.44 201 ILE A O 1
ATOM 1672 N N . ASP A 1 202 ? -1.528 7.465 -4.428 1.00 65.50 202 ASP A N 1
ATOM 1673 C CA . ASP A 1 202 ? -0.825 7.785 -3.184 1.00 65.50 202 ASP A CA 1
ATOM 1674 C C . ASP A 1 202 ? -1.833 8.307 -2.157 1.00 65.50 202 ASP A C 1
ATOM 1676 O O . ASP A 1 202 ? -2.672 9.159 -2.478 1.00 65.50 202 ASP A O 1
ATOM 1680 N N . ASP A 1 203 ? -1.776 7.772 -0.937 1.00 57.47 203 ASP A N 1
ATOM 1681 C CA . ASP A 1 203 ? -2.632 8.246 0.138 1.00 57.47 203 ASP A CA 1
ATOM 1682 C C . ASP A 1 203 ? -2.195 9.683 0.409 1.00 57.47 203 ASP A C 1
ATOM 1684 O O . ASP A 1 203 ? -1.096 9.936 0.910 1.00 57.47 203 ASP A O 1
ATOM 1688 N N . VAL A 1 204 ? -3.024 10.651 0.015 1.00 46.69 204 VAL A N 1
ATOM 1689 C CA . VAL A 1 204 ? -2.659 12.065 0.079 1.00 46.69 204 VAL A CA 1
ATOM 1690 C C . VAL A 1 204 ? -2.729 12.568 1.522 1.00 46.69 204 VAL A C 1
ATOM 1692 O O . VAL A 1 204 ? -3.563 13.386 1.894 1.00 46.69 204 VAL A O 1
ATOM 1695 N N . HIS A 1 205 ? -1.828 12.073 2.362 1.00 44.41 205 HIS A N 1
ATOM 1696 C CA . HIS A 1 205 ? -1.639 12.501 3.741 1.00 44.41 205 HIS A CA 1
ATOM 1697 C C . HIS A 1 205 ? -0.714 13.720 3.843 1.00 44.41 205 HIS A C 1
ATOM 1699 O O . HIS A 1 205 ? -0.553 14.279 4.922 1.00 44.41 205 HIS A O 1
ATOM 1705 N N . LYS A 1 206 ? -0.115 14.169 2.729 1.00 45.69 206 LYS A N 1
ATOM 1706 C CA . LYS A 1 206 ? 0.874 15.258 2.747 1.00 45.69 206 LYS A CA 1
ATOM 1707 C C . LYS A 1 206 ? 0.238 16.646 2.909 1.00 45.69 206 LYS A C 1
ATOM 1709 O O . LYS A 1 206 ? 0.880 17.509 3.494 1.00 45.69 206 LYS A O 1
ATOM 1714 N N . SER A 1 207 ? -0.994 16.876 2.422 1.00 54.34 207 SER A N 1
ATOM 1715 C CA . SER A 1 207 ? -1.863 18.028 2.766 1.00 54.34 207 SER A CA 1
ATOM 1716 C C . SER A 1 207 ? -3.189 18.020 1.969 1.00 54.34 207 SER A C 1
ATOM 1718 O O . SER A 1 207 ? -3.241 17.508 0.851 1.00 54.34 207 SER A O 1
ATOM 1720 N N . ILE A 1 208 ? -4.252 18.654 2.492 1.00 57.53 208 ILE A N 1
ATOM 1721 C CA . ILE A 1 208 ? -5.543 18.829 1.782 1.00 57.53 208 ILE A CA 1
ATOM 1722 C C . ILE A 1 208 ? -5.383 19.508 0.400 1.00 57.53 208 ILE A C 1
ATOM 1724 O O . ILE A 1 208 ? -5.997 19.036 -0.554 1.00 57.53 208 ILE A O 1
ATOM 1728 N N . PRO A 1 209 ? -4.569 20.573 0.227 1.00 61.12 209 PRO A N 1
ATOM 1729 C CA . PRO A 1 209 ? -4.339 21.175 -1.087 1.00 61.12 209 PRO A CA 1
ATOM 1730 C C . PRO A 1 209 ? -3.734 20.206 -2.102 1.00 61.12 209 PRO A C 1
ATOM 1732 O O . PRO A 1 209 ? -4.167 20.190 -3.251 1.00 61.12 209 PRO A O 1
ATOM 1735 N N . LEU A 1 210 ? -2.779 19.368 -1.684 1.00 61.47 210 LEU A N 1
ATOM 1736 C CA . LEU A 1 210 ? -2.210 18.356 -2.570 1.00 61.47 210 LEU A CA 1
ATOM 1737 C C . LEU A 1 210 ? -3.264 17.309 -2.951 1.00 61.47 210 LEU A C 1
ATOM 1739 O O . LEU A 1 210 ? -3.320 16.904 -4.105 1.00 61.47 210 LEU A O 1
ATOM 1743 N N . ALA A 1 211 ? -4.149 16.935 -2.018 1.00 61.44 211 ALA A N 1
ATOM 1744 C CA . ALA A 1 211 ? -5.237 15.994 -2.290 1.00 61.44 211 ALA A CA 1
ATOM 1745 C C . ALA A 1 211 ? -6.194 16.530 -3.355 1.00 61.44 211 ALA A C 1
ATOM 1747 O O . ALA A 1 211 ? -6.570 15.799 -4.268 1.00 61.44 211 ALA A O 1
ATOM 1748 N N . ILE A 1 212 ? -6.533 17.818 -3.271 1.00 63.16 212 ILE A N 1
ATOM 1749 C CA . ILE A 1 212 ? -7.381 18.496 -4.255 1.00 63.16 212 ILE A CA 1
ATOM 1750 C C . ILE A 1 212 ? -6.692 18.527 -5.624 1.00 63.16 212 ILE A C 1
ATOM 1752 O O . ILE A 1 212 ? -7.300 18.122 -6.609 1.00 63.16 212 ILE A O 1
ATOM 1756 N N . ILE A 1 213 ? -5.416 18.923 -5.688 1.00 66.19 213 ILE A N 1
ATOM 1757 C CA . ILE A 1 213 ? -4.653 18.974 -6.947 1.00 66.19 213 ILE A CA 1
ATOM 1758 C C . ILE A 1 213 ? -4.581 17.586 -7.595 1.00 66.19 213 ILE A C 1
ATOM 1760 O O . ILE A 1 213 ? -4.893 17.438 -8.777 1.00 66.19 213 ILE A O 1
ATOM 1764 N N . THR A 1 214 ? -4.223 16.556 -6.826 1.00 64.75 214 THR A N 1
ATOM 1765 C CA . THR A 1 214 ? -4.144 15.178 -7.327 1.00 64.75 214 THR A CA 1
ATOM 1766 C C . THR A 1 214 ? -5.506 14.681 -7.812 1.00 64.75 214 THR A C 1
ATOM 1768 O O . THR A 1 214 ? -5.593 14.040 -8.864 1.00 64.75 214 THR A O 1
ATOM 1771 N N . HIS A 1 215 ? -6.578 15.011 -7.088 1.00 67.25 215 HIS A N 1
ATOM 1772 C CA . HIS A 1 215 ? -7.939 14.638 -7.458 1.00 67.25 215 HIS A CA 1
ATOM 1773 C C . HIS A 1 215 ? -8.409 15.344 -8.743 1.00 67.25 215 HIS A C 1
ATOM 1775 O O . HIS A 1 215 ? -9.021 14.721 -9.609 1.00 67.25 215 HIS A O 1
ATOM 1781 N N . GLU A 1 216 ? -8.113 16.632 -8.913 1.00 69.12 216 GLU A N 1
ATOM 1782 C CA . GLU A 1 216 ? -8.494 17.391 -10.110 1.00 69.12 216 GLU A CA 1
ATOM 1783 C C . GLU A 1 216 ? -7.702 16.965 -11.354 1.00 69.12 216 GLU A C 1
ATOM 1785 O O . GLU A 1 216 ? -8.258 16.905 -12.451 1.00 69.12 216 GLU A O 1
ATOM 1790 N N . GLN A 1 217 ? -6.414 16.647 -11.198 1.00 69.94 217 GLN A N 1
ATOM 1791 C CA . GLN A 1 217 ? -5.517 16.411 -12.331 1.00 69.94 217 GLN A CA 1
ATOM 1792 C C . GLN A 1 217 ? -5.481 14.953 -12.795 1.00 69.94 217 GLN A C 1
ATOM 1794 O O . GLN A 1 217 ? -5.459 14.691 -13.999 1.00 69.94 217 GLN A O 1
ATOM 1799 N N . PHE A 1 218 ? -5.477 13.992 -11.867 1.00 74.31 218 PHE A N 1
ATOM 1800 C CA . PHE A 1 218 ? -5.051 12.622 -12.181 1.00 74.31 218 PHE A CA 1
ATOM 1801 C C . PHE A 1 218 ? -6.105 11.548 -11.926 1.00 74.31 218 PHE A C 1
ATOM 1803 O O . PHE A 1 218 ? -6.003 10.447 -12.466 1.00 74.31 218 PHE A O 1
ATOM 1810 N N . TYR A 1 219 ? -7.154 11.853 -11.162 1.00 76.75 219 TYR A N 1
ATOM 1811 C CA . TYR A 1 219 ? -8.165 10.867 -10.764 1.00 76.75 219 TYR A CA 1
ATOM 1812 C C . TYR A 1 219 ? -8.881 10.229 -11.967 1.00 76.75 219 TYR A C 1
ATOM 1814 O O . TYR A 1 219 ? -9.136 9.024 -11.994 1.00 76.75 219 TYR A O 1
ATOM 1822 N N . SER A 1 220 ? -9.106 11.009 -13.031 1.00 82.31 220 SER A N 1
ATOM 1823 C CA . SER A 1 220 ? -9.666 10.499 -14.291 1.00 82.31 220 SER A CA 1
ATOM 1824 C C . SER A 1 220 ? -8.761 9.468 -14.981 1.00 82.31 220 SER A C 1
ATOM 1826 O O . SER A 1 220 ? -9.263 8.503 -15.568 1.00 82.31 220 SER A O 1
ATOM 1828 N N . VAL A 1 221 ? -7.437 9.632 -14.883 1.00 88.50 221 VAL A N 1
ATOM 1829 C CA . VAL A 1 221 ? -6.452 8.694 -15.435 1.00 88.50 221 VAL A CA 1
ATOM 1830 C C . VAL A 1 221 ? -6.428 7.417 -14.605 1.00 88.50 221 VAL A C 1
ATOM 1832 O O . VAL A 1 221 ? -6.554 6.341 -15.180 1.00 88.50 221 VAL A O 1
ATOM 1835 N N . TYR A 1 222 ? -6.390 7.515 -13.272 1.00 88.69 222 TYR A N 1
ATOM 1836 C CA . TYR A 1 222 ? -6.451 6.340 -12.395 1.00 88.69 222 TYR A CA 1
ATOM 1837 C C . TYR A 1 222 ? -7.711 5.509 -12.625 1.00 88.69 222 TYR A C 1
ATOM 1839 O O . TYR A 1 222 ? -7.617 4.304 -12.827 1.00 88.69 222 TYR A O 1
ATOM 1847 N N . HIS A 1 223 ? -8.887 6.134 -12.696 1.00 87.31 223 HIS A N 1
ATOM 1848 C CA . HIS A 1 223 ? -10.129 5.413 -12.988 1.00 87.31 223 HIS A CA 1
ATOM 1849 C C . HIS A 1 223 ? -10.128 4.738 -14.355 1.00 87.31 223 HIS A C 1
ATOM 1851 O O . HIS A 1 223 ? -10.606 3.610 -14.499 1.00 87.31 223 HIS A O 1
ATOM 1857 N N . THR A 1 224 ? -9.584 5.423 -15.361 1.00 91.38 224 THR A N 1
ATOM 1858 C CA . THR A 1 224 ? -9.423 4.848 -16.696 1.00 91.38 224 THR A CA 1
ATOM 1859 C C . THR A 1 224 ? -8.503 3.631 -16.638 1.00 91.38 224 THR A C 1
ATOM 1861 O O . THR A 1 224 ? -8.855 2.574 -17.162 1.00 91.38 224 THR A O 1
ATOM 1864 N N . ASN A 1 225 ? -7.366 3.751 -15.951 1.00 94.62 225 ASN A N 1
ATOM 1865 C CA . ASN A 1 225 ? -6.411 2.669 -15.768 1.00 94.62 225 ASN A CA 1
ATOM 1866 C C . ASN A 1 225 ? -7.043 1.498 -15.013 1.00 94.62 225 ASN A C 1
ATOM 1868 O O . ASN A 1 225 ? -6.990 0.381 -15.510 1.00 94.62 225 ASN A O 1
ATOM 1872 N N . HIS A 1 226 ? -7.735 1.730 -13.894 1.00 93.81 226 HIS A N 1
ATOM 1873 C CA . HIS A 1 226 ? -8.470 0.690 -13.162 1.00 93.81 226 HIS A CA 1
ATOM 1874 C C . HIS A 1 226 ? -9.438 -0.063 -14.080 1.00 93.81 226 HIS A C 1
ATOM 1876 O O . HIS A 1 226 ? -9.448 -1.291 -14.093 1.00 93.81 226 HIS A O 1
ATOM 1882 N N . GLY A 1 227 ? -10.208 0.654 -14.906 1.00 93.44 227 GLY A N 1
ATOM 1883 C CA . GLY A 1 227 ? -11.100 0.044 -15.893 1.00 93.44 227 GLY A CA 1
ATOM 1884 C C . GLY A 1 227 ? -10.367 -0.821 -16.924 1.00 93.44 227 GLY A C 1
ATOM 1885 O O . GLY A 1 227 ? -10.817 -1.926 -17.227 1.00 93.44 227 GLY A O 1
ATOM 1886 N N . ILE A 1 228 ? -9.223 -0.351 -17.429 1.00 95.38 228 ILE A N 1
ATOM 1887 C CA . ILE A 1 228 ? -8.376 -1.091 -18.375 1.00 95.38 228 ILE A CA 1
ATOM 1888 C C . ILE A 1 228 ? -7.802 -2.351 -17.726 1.00 95.38 228 ILE A C 1
ATOM 1890 O O . ILE A 1 228 ? -7.862 -3.415 -18.340 1.00 95.38 228 ILE A O 1
ATOM 1894 N N . LEU A 1 229 ? -7.296 -2.250 -16.495 1.00 95.38 229 LEU A N 1
ATOM 1895 C CA . LEU A 1 229 ? -6.720 -3.370 -15.753 1.00 95.38 229 LEU A CA 1
ATOM 1896 C C . LEU A 1 229 ? -7.763 -4.451 -15.480 1.00 95.38 229 LEU A C 1
ATOM 1898 O O . LEU A 1 229 ? -7.507 -5.618 -15.743 1.00 95.38 229 LEU A O 1
ATOM 1902 N N . LEU A 1 230 ? -8.972 -4.071 -15.060 1.00 94.44 230 LEU A N 1
ATOM 1903 C CA . LEU A 1 230 ? -10.087 -5.010 -14.879 1.00 94.44 230 LEU A CA 1
ATOM 1904 C C . LEU A 1 230 ? -10.554 -5.657 -16.190 1.00 94.44 230 LEU A C 1
ATOM 1906 O O . LEU A 1 230 ? -11.220 -6.688 -16.160 1.00 94.44 230 LEU A O 1
ATOM 1910 N N . GLY A 1 231 ? -10.228 -5.057 -17.336 1.00 94.00 231 GLY A N 1
ATOM 1911 C CA . GLY A 1 231 ? -10.459 -5.646 -18.653 1.00 94.00 231 GLY A CA 1
ATOM 1912 C C . GLY A 1 231 ? -9.458 -6.744 -19.027 1.00 94.00 231 GLY A C 1
ATOM 1913 O O . GLY A 1 231 ? -9.661 -7.415 -20.038 1.00 94.00 231 GLY A O 1
ATOM 1914 N N . ILE A 1 232 ? -8.377 -6.937 -18.259 1.00 95.00 232 ILE A N 1
ATOM 1915 C CA . ILE A 1 232 ? -7.439 -8.046 -18.468 1.00 95.00 232 ILE A CA 1
ATOM 1916 C C . ILE A 1 232 ? -8.147 -9.356 -18.084 1.00 95.00 232 ILE A C 1
ATOM 1918 O O . ILE A 1 232 ? -8.631 -9.475 -16.953 1.00 95.00 232 ILE A O 1
ATOM 1922 N N . PRO A 1 233 ? -8.209 -10.354 -18.986 1.00 93.06 233 PRO A N 1
ATOM 1923 C CA . PRO A 1 233 ? -8.875 -11.619 -18.697 1.00 93.06 233 PRO A CA 1
ATOM 1924 C C . PRO A 1 233 ? -8.319 -12.284 -17.434 1.00 93.06 233 PRO A C 1
ATOM 1926 O O . PRO A 1 233 ? -7.109 -12.399 -17.265 1.00 93.06 233 PRO A O 1
ATOM 1929 N N . ASN A 1 234 ? -9.214 -12.727 -16.547 1.00 92.50 234 ASN A N 1
ATOM 1930 C CA . ASN A 1 234 ? -8.895 -13.481 -15.328 1.00 92.50 234 ASN A CA 1
ATOM 1931 C C . ASN A 1 234 ? -7.867 -12.815 -14.392 1.00 92.50 234 ASN A C 1
ATOM 1933 O O . ASN A 1 234 ? -7.255 -13.502 -13.574 1.00 92.50 234 ASN A O 1
ATOM 1937 N N . ILE A 1 235 ? -7.669 -11.492 -14.464 1.00 94.56 235 ILE A N 1
ATOM 1938 C CA . ILE A 1 235 ? -6.666 -10.810 -13.632 1.00 94.56 235 ILE A CA 1
ATOM 1939 C C . ILE A 1 235 ? -6.950 -10.973 -12.135 1.00 94.56 235 ILE A C 1
ATOM 1941 O O . ILE A 1 235 ? -6.047 -11.311 -11.378 1.00 94.56 235 ILE A O 1
ATOM 1945 N N . LEU A 1 236 ? -8.210 -10.824 -11.711 1.00 96.38 236 LEU A N 1
ATOM 1946 C CA . LEU A 1 236 ? -8.608 -10.987 -10.308 1.00 96.38 236 LEU A CA 1
ATOM 1947 C C . LEU A 1 236 ? -8.439 -12.435 -9.837 1.00 96.38 236 LEU A C 1
ATOM 1949 O O . LEU A 1 236 ? -7.931 -12.669 -8.745 1.00 96.38 236 LEU A O 1
ATOM 1953 N N . GLU A 1 237 ? -8.814 -13.405 -10.673 1.00 96.38 237 GLU A N 1
ATOM 1954 C CA . GLU A 1 237 ? -8.606 -14.828 -10.386 1.00 96.38 237 GLU A CA 1
ATOM 1955 C C . GLU A 1 237 ? -7.118 -15.151 -10.245 1.00 96.38 237 GLU A C 1
ATOM 1957 O O . GLU A 1 237 ? -6.721 -15.831 -9.305 1.00 96.38 237 GLU A O 1
ATOM 1962 N N . THR A 1 238 ? -6.286 -14.604 -11.131 1.00 95.56 238 THR A N 1
ATOM 1963 C CA . THR A 1 238 ? -4.835 -14.807 -11.123 1.00 95.56 238 THR A CA 1
ATOM 1964 C C . THR A 1 238 ? -4.190 -14.189 -9.884 1.00 95.56 238 THR A C 1
ATOM 1966 O O . THR A 1 238 ? -3.410 -14.864 -9.218 1.00 95.56 238 THR A O 1
ATOM 1969 N N . LEU A 1 239 ? -4.566 -12.955 -9.523 1.00 96.06 239 LEU A N 1
ATOM 1970 C CA . LEU A 1 239 ? -4.100 -12.275 -8.310 1.00 96.06 239 LEU A CA 1
ATOM 1971 C C . LEU A 1 239 ? -4.437 -13.082 -7.050 1.00 96.06 239 LEU A C 1
ATOM 1973 O O . LEU A 1 239 ? -3.554 -13.368 -6.245 1.00 96.06 239 LEU A O 1
ATOM 1977 N N . VAL A 1 240 ? -5.699 -13.497 -6.896 1.00 97.25 240 VAL A N 1
ATOM 1978 C CA . VAL A 1 240 ? -6.139 -14.271 -5.725 1.00 97.25 240 VAL A CA 1
ATOM 1979 C C . VAL A 1 240 ? -5.471 -15.646 -5.691 1.00 97.25 240 VAL A C 1
ATOM 1981 O O . VAL A 1 240 ? -5.021 -16.083 -4.632 1.00 97.25 240 VAL A O 1
ATOM 1984 N N . ARG A 1 241 ? -5.366 -16.322 -6.839 1.00 96.00 241 ARG A N 1
ATOM 1985 C CA . ARG A 1 241 ? -4.737 -17.640 -6.947 1.00 96.00 241 ARG A CA 1
ATOM 1986 C C . ARG A 1 241 ? -3.255 -17.594 -6.587 1.00 96.00 241 ARG A C 1
ATOM 1988 O O . ARG A 1 241 ? -2.834 -18.380 -5.748 1.00 96.00 241 ARG A O 1
ATOM 1995 N N . TYR A 1 242 ? -2.475 -16.676 -7.155 1.00 95.00 242 TYR A N 1
ATOM 1996 C CA . TYR A 1 242 ? -1.047 -16.582 -6.843 1.00 95.00 242 TYR A CA 1
ATOM 1997 C C . TYR A 1 242 ? -0.781 -16.109 -5.419 1.00 95.00 242 TYR A C 1
ATOM 1999 O O . TYR A 1 242 ? 0.142 -16.613 -4.783 1.00 95.00 242 TYR A O 1
ATOM 2007 N N . LEU A 1 243 ? -1.624 -15.231 -4.870 1.00 95.81 243 LEU A N 1
ATOM 2008 C CA . LEU A 1 243 ? -1.533 -14.883 -3.456 1.00 95.81 243 LEU A CA 1
ATOM 2009 C C . LEU A 1 243 ? -1.812 -16.098 -2.561 1.00 95.81 243 LEU A C 1
ATOM 2011 O O . LEU A 1 243 ? -1.092 -16.319 -1.592 1.00 95.81 243 LEU A O 1
ATOM 2015 N N . LYS A 1 244 ? -2.808 -16.923 -2.908 1.00 95.62 244 LYS A N 1
ATOM 2016 C CA . LYS A 1 244 ? -3.117 -18.172 -2.198 1.00 95.62 244 LYS A CA 1
ATOM 2017 C C . LYS A 1 244 ? -1.973 -19.179 -2.269 1.00 95.62 244 LYS A C 1
ATOM 2019 O O . LYS A 1 244 ? -1.604 -19.729 -1.239 1.00 95.62 244 LYS A O 1
ATOM 2024 N N . GLU A 1 245 ? -1.427 -19.408 -3.460 1.00 93.75 245 GLU A N 1
ATOM 2025 C CA . GLU A 1 245 ? -0.282 -20.301 -3.668 1.00 93.75 245 GLU A CA 1
ATOM 2026 C C . GLU A 1 245 ? 0.933 -19.811 -2.866 1.00 93.75 245 GLU A C 1
ATOM 2028 O O . GLU A 1 245 ? 1.627 -20.614 -2.254 1.00 93.75 245 GLU A O 1
ATOM 2033 N N . SER A 1 246 ? 1.136 -18.490 -2.770 1.00 92.75 246 SER A N 1
ATOM 2034 C CA . SER A 1 246 ? 2.215 -17.904 -1.967 1.00 92.75 246 SER A CA 1
ATOM 2035 C C . SER A 1 246 ? 2.105 -18.158 -0.462 1.00 92.75 246 SER A C 1
ATOM 2037 O O . SER A 1 246 ? 3.027 -17.811 0.265 1.00 92.75 246 SER A O 1
ATOM 2039 N N . LEU A 1 247 ? 0.994 -18.717 0.028 1.00 91.25 247 LEU A N 1
ATOM 2040 C CA . LEU A 1 247 ? 0.801 -19.083 1.434 1.00 91.25 247 LEU A CA 1
ATOM 2041 C C . LEU A 1 247 ? 1.080 -20.568 1.708 1.00 91.25 247 LEU A C 1
ATOM 2043 O O . LEU A 1 247 ? 0.946 -21.002 2.852 1.00 91.25 247 LEU A O 1
ATOM 2047 N N . GLU A 1 248 ? 1.418 -21.356 0.687 1.00 88.50 248 GLU A N 1
ATOM 2048 C CA . GLU A 1 248 ? 1.749 -22.772 0.846 1.00 88.50 248 GLU A CA 1
ATOM 2049 C C . GLU A 1 248 ? 3.113 -22.950 1.536 1.00 88.50 248 GLU A C 1
ATOM 2051 O O . GLU A 1 248 ? 4.044 -22.166 1.341 1.00 88.50 248 GLU A O 1
ATOM 2056 N N . GLU A 1 249 ? 3.238 -23.993 2.360 1.00 73.56 249 GLU A N 1
ATOM 2057 C CA . GLU A 1 249 ? 4.406 -24.221 3.231 1.00 73.56 249 GLU A CA 1
ATOM 2058 C C . GLU A 1 249 ? 5.711 -24.449 2.456 1.00 73.56 249 GLU A C 1
ATOM 2060 O O . GLU A 1 249 ? 6.800 -24.242 2.975 1.00 73.56 249 GLU A O 1
ATOM 2065 N N . ASN A 1 250 ? 5.610 -24.882 1.203 1.00 77.75 250 ASN A N 1
ATOM 2066 C CA . ASN A 1 250 ? 6.721 -25.203 0.311 1.00 77.75 250 ASN A CA 1
ATOM 2067 C C . ASN A 1 250 ? 6.852 -24.204 -0.852 1.00 77.75 250 ASN A C 1
ATOM 2069 O O . ASN A 1 250 ? 7.468 -24.527 -1.873 1.00 77.75 250 ASN A O 1
ATOM 2073 N N . TRP A 1 251 ? 6.215 -23.037 -0.745 1.00 84.88 251 TRP A N 1
ATOM 2074 C CA . TRP A 1 251 ? 6.227 -22.046 -1.810 1.00 84.88 251 TRP A CA 1
ATOM 2075 C C . TRP A 1 251 ? 7.529 -21.249 -1.822 1.00 84.88 251 TRP A C 1
ATOM 2077 O O . TRP A 1 251 ? 7.780 -20.470 -0.913 1.00 84.88 251 TRP A O 1
ATOM 2087 N N . VAL A 1 252 ? 8.307 -21.352 -2.893 1.00 79.38 252 VAL A N 1
ATOM 2088 C CA . VAL A 1 252 ? 9.490 -20.509 -3.107 1.00 79.38 252 VAL A CA 1
ATOM 2089 C C . VAL A 1 252 ? 9.152 -19.430 -4.129 1.00 79.38 252 VAL A C 1
ATOM 2091 O O . VAL A 1 252 ? 8.434 -19.697 -5.097 1.00 79.38 252 VAL A O 1
ATOM 2094 N N . SER A 1 253 ? 9.676 -18.218 -3.925 1.00 83.44 253 SER A N 1
ATOM 2095 C CA . SER A 1 253 ? 9.482 -17.126 -4.876 1.00 83.44 253 SER A CA 1
ATOM 2096 C C . SER A 1 253 ? 9.948 -17.532 -6.274 1.00 83.44 253 SER A C 1
ATOM 2098 O O . SER A 1 253 ? 11.097 -17.955 -6.414 1.00 83.44 253 SER A O 1
ATOM 2100 N N . PRO A 1 254 ? 9.108 -17.368 -7.314 1.00 84.25 254 PRO A N 1
ATOM 2101 C CA . PRO A 1 254 ? 9.508 -17.617 -8.695 1.00 84.25 254 PRO A CA 1
ATOM 2102 C C . PRO A 1 254 ? 10.788 -16.871 -9.088 1.00 84.25 254 PRO A C 1
ATOM 2104 O O . PRO A 1 254 ? 11.585 -17.398 -9.845 1.00 84.25 254 PRO A O 1
ATOM 2107 N N . LEU A 1 255 ? 11.026 -15.686 -8.515 1.00 75.12 255 LEU A N 1
ATOM 2108 C CA . LEU A 1 255 ? 12.243 -14.904 -8.759 1.00 75.12 255 LEU A CA 1
ATOM 2109 C C . LEU A 1 255 ? 13.504 -15.600 -8.241 1.00 75.12 255 LEU A C 1
ATOM 2111 O O . LEU A 1 255 ? 14.552 -15.539 -8.873 1.00 75.12 255 LEU A O 1
ATOM 2115 N N . LEU A 1 256 ? 13.402 -16.252 -7.079 1.00 77.50 256 LEU A N 1
ATOM 2116 C CA . LEU A 1 256 ? 14.511 -17.018 -6.516 1.00 77.50 256 LEU A CA 1
ATOM 2117 C C . LEU A 1 256 ? 14.743 -18.300 -7.313 1.00 77.50 256 LEU A C 1
ATOM 2119 O O . LEU A 1 256 ? 15.888 -18.687 -7.506 1.00 77.50 256 LEU A O 1
ATOM 2123 N N . VAL A 1 257 ? 13.672 -18.947 -7.783 1.00 78.12 257 VAL A N 1
ATOM 2124 C CA . VAL A 1 257 ? 13.779 -20.145 -8.627 1.00 78.12 257 VAL A CA 1
ATOM 2125 C C . VAL A 1 257 ? 14.494 -19.813 -9.935 1.00 78.12 257 VAL A C 1
ATOM 2127 O O . VAL A 1 257 ? 15.502 -20.445 -10.231 1.00 78.12 257 VAL A O 1
ATOM 2130 N N . ASP A 1 258 ? 14.048 -18.780 -10.654 1.00 73.81 258 ASP A N 1
ATOM 2131 C CA . ASP A 1 258 ? 14.651 -18.369 -11.928 1.00 73.81 258 ASP A CA 1
ATOM 2132 C C . ASP A 1 258 ? 16.135 -17.988 -11.762 1.00 73.81 258 ASP A C 1
ATOM 2134 O O . ASP A 1 258 ? 16.970 -18.352 -12.589 1.00 73.81 258 ASP A O 1
ATOM 2138 N N . TYR A 1 259 ? 16.492 -17.320 -10.659 1.00 69.50 259 TYR A N 1
ATOM 2139 C CA . TYR A 1 259 ? 17.883 -16.988 -10.332 1.00 69.50 259 TYR A CA 1
ATOM 2140 C C . TYR A 1 259 ? 18.761 -18.232 -10.111 1.00 69.50 259 TYR A C 1
ATOM 2142 O O . TYR A 1 259 ? 19.885 -18.321 -10.614 1.00 69.50 259 TYR A O 1
ATOM 2150 N N . LEU A 1 260 ? 18.255 -19.214 -9.363 1.00 66.31 260 LEU A N 1
ATOM 2151 C CA . LEU A 1 260 ? 18.982 -20.457 -9.092 1.00 66.31 260 LEU A CA 1
ATOM 2152 C C . LEU A 1 260 ? 19.126 -21.308 -10.357 1.00 66.31 260 LEU A C 1
ATOM 2154 O O . LEU A 1 260 ? 20.176 -21.902 -10.591 1.00 66.31 260 LEU A O 1
ATOM 2158 N N . GLU A 1 261 ? 18.101 -21.327 -11.209 1.00 69.62 261 GLU A N 1
ATOM 2159 C CA . GLU A 1 261 ? 18.167 -22.013 -12.497 1.00 69.62 261 GLU A CA 1
ATOM 2160 C C . GLU A 1 261 ? 19.195 -21.355 -13.431 1.00 69.62 261 GLU A C 1
ATOM 2162 O O . GLU A 1 261 ? 19.995 -22.068 -14.038 1.00 69.62 261 GLU A O 1
ATOM 2167 N N . ALA A 1 262 ? 19.247 -20.019 -13.498 1.00 65.88 262 ALA A N 1
ATOM 2168 C CA . ALA A 1 262 ? 20.223 -19.294 -14.314 1.00 65.88 262 ALA A CA 1
ATOM 2169 C C . ALA A 1 262 ? 21.674 -19.561 -13.870 1.00 65.88 262 ALA A C 1
ATOM 2171 O O . ALA A 1 262 ? 22.524 -19.899 -14.691 1.00 65.88 262 ALA A O 1
ATOM 2172 N N . THR A 1 263 ? 21.941 -19.504 -12.562 1.00 59.62 263 THR A N 1
ATOM 2173 C CA . THR A 1 263 ? 23.285 -19.753 -12.004 1.00 59.62 263 THR A CA 1
ATOM 2174 C C . THR A 1 263 ? 23.745 -21.208 -12.167 1.00 59.62 263 THR A C 1
ATOM 2176 O O . THR A 1 263 ? 24.940 -21.465 -12.303 1.00 59.62 263 THR A O 1
ATOM 2179 N N . SER A 1 264 ? 22.814 -22.167 -12.224 1.00 55.72 264 SER A N 1
ATOM 2180 C CA . SER A 1 264 ? 23.125 -23.585 -12.463 1.00 55.72 264 SER A CA 1
ATOM 2181 C C . SER A 1 264 ? 23.490 -23.923 -13.918 1.00 55.72 264 SER A C 1
ATOM 2183 O O . SER A 1 264 ? 24.170 -24.917 -14.162 1.00 55.72 264 SER A O 1
ATOM 2185 N N . GLN A 1 265 ? 23.053 -23.120 -14.896 1.00 52.81 265 GLN A N 1
ATOM 2186 C CA . GLN A 1 265 ? 23.297 -23.381 -16.322 1.00 52.81 265 GLN A CA 1
ATOM 2187 C C . GLN A 1 265 ? 24.651 -22.842 -16.811 1.00 52.81 265 GLN A C 1
ATOM 2189 O O . GLN A 1 265 ? 25.235 -23.417 -17.733 1.00 52.81 265 GLN A O 1
ATOM 2194 N N . ASP A 1 266 ? 25.191 -21.805 -16.164 1.00 49.16 266 ASP A N 1
ATOM 2195 C CA . ASP A 1 266 ? 26.448 -21.151 -16.560 1.00 49.16 266 ASP A CA 1
ATOM 2196 C C . ASP A 1 266 ? 27.723 -21.938 -16.192 1.00 49.16 266 ASP A C 1
ATOM 2198 O O . ASP A 1 266 ? 28.817 -21.612 -16.659 1.00 49.16 266 ASP A O 1
ATOM 2202 N N . THR A 1 267 ? 27.617 -23.028 -15.425 1.00 48.12 267 THR A N 1
ATOM 2203 C CA . THR A 1 267 ? 28.767 -23.883 -15.071 1.00 48.12 267 THR A CA 1
ATOM 2204 C C . THR A 1 267 ? 29.237 -24.795 -16.213 1.00 48.12 267 THR A C 1
ATOM 2206 O O . THR A 1 267 ? 30.325 -25.364 -16.123 1.00 48.12 267 THR A O 1
ATOM 2209 N N . ASN A 1 268 ? 28.476 -24.907 -17.312 1.00 40.53 268 ASN A N 1
ATOM 2210 C CA . ASN A 1 268 ? 28.774 -25.804 -18.440 1.00 40.53 268 ASN A CA 1
ATOM 2211 C C . ASN A 1 268 ? 29.295 -25.110 -19.716 1.00 40.53 268 ASN A C 1
ATOM 2213 O O . ASN A 1 268 ? 29.478 -25.771 -20.742 1.00 40.53 268 ASN A O 1
ATOM 2217 N N . THR A 1 269 ? 29.575 -23.804 -19.682 1.00 40.06 269 THR A N 1
ATOM 2218 C CA . THR A 1 269 ? 30.150 -23.069 -20.823 1.00 40.06 269 THR A CA 1
ATOM 2219 C C . THR A 1 269 ? 31.555 -22.543 -20.527 1.00 40.06 269 THR A C 1
ATOM 2221 O O . THR A 1 269 ? 31.766 -21.780 -19.589 1.00 40.06 269 THR A O 1
ATOM 2224 N N . ASP A 1 270 ? 32.517 -22.946 -21.368 1.00 35.69 270 ASP A N 1
ATOM 2225 C CA . ASP A 1 270 ? 33.934 -22.541 -21.407 1.00 35.69 270 ASP A CA 1
ATOM 2226 C C . ASP A 1 270 ? 34.124 -21.016 -21.623 1.00 35.69 270 ASP A C 1
ATOM 2228 O O . ASP A 1 270 ? 34.628 -20.551 -22.647 1.00 35.69 270 ASP A O 1
ATOM 2232 N N . SER A 1 271 ? 33.754 -20.197 -20.641 1.00 33.59 271 SER A N 1
ATOM 2233 C CA . SER A 1 271 ? 34.097 -18.771 -20.564 1.00 33.59 271 SER A CA 1
ATOM 2234 C C . SER A 1 271 ? 34.981 -18.495 -19.352 1.00 33.59 271 SER A C 1
ATOM 2236 O O . SER A 1 271 ? 34.679 -17.701 -18.463 1.00 33.59 271 SER A O 1
ATOM 2238 N N . SER A 1 272 ? 36.150 -19.137 -19.338 1.00 34.28 272 SER A N 1
ATOM 2239 C CA . SER A 1 272 ? 37.248 -18.767 -18.453 1.00 34.28 272 SER A CA 1
ATOM 2240 C C . SER A 1 272 ? 37.821 -17.407 -18.876 1.00 34.28 272 SER A C 1
ATOM 2242 O O . SER A 1 272 ? 38.671 -17.362 -19.766 1.00 34.28 272 SER A O 1
ATOM 2244 N N . GLN A 1 273 ? 37.405 -16.303 -18.242 1.00 30.52 273 GLN A N 1
ATOM 2245 C CA . GLN A 1 273 ? 38.320 -15.163 -18.032 1.00 30.52 273 GLN A CA 1
ATOM 2246 C C . GLN A 1 273 ? 37.930 -14.119 -16.974 1.00 30.52 273 GLN A C 1
ATOM 2248 O O . GLN A 1 273 ? 38.777 -13.286 -16.660 1.00 30.52 273 GLN A O 1
ATOM 2253 N N . TYR A 1 274 ? 36.758 -14.187 -16.335 1.00 32.91 274 TYR A N 1
ATOM 2254 C CA . TYR A 1 274 ? 36.394 -13.215 -15.292 1.00 32.91 274 TYR A CA 1
ATOM 2255 C C . TYR A 1 274 ? 35.733 -13.840 -14.054 1.00 32.91 274 TYR A C 1
ATOM 2257 O O . TYR A 1 274 ? 34.651 -13.439 -13.667 1.00 32.91 274 TYR A O 1
ATOM 2265 N N . ALA A 1 275 ? 36.401 -14.783 -13.385 1.00 27.88 275 ALA A N 1
ATOM 2266 C CA . ALA A 1 275 ? 36.138 -15.067 -11.969 1.00 27.88 275 ALA A CA 1
ATOM 2267 C C . ALA A 1 275 ? 37.351 -15.772 -11.345 1.00 27.88 275 ALA A C 1
ATOM 2269 O O . ALA A 1 275 ? 37.623 -16.946 -11.591 1.00 27.88 275 ALA A O 1
ATOM 2270 N N . ARG A 1 276 ? 38.137 -15.032 -10.557 1.00 26.52 276 ARG A N 1
ATOM 2271 C CA . ARG A 1 276 ? 39.140 -15.599 -9.647 1.00 26.52 276 ARG A CA 1
ATOM 2272 C C . ARG A 1 276 ? 38.491 -15.718 -8.271 1.00 26.52 276 ARG A C 1
ATOM 2274 O O . ARG A 1 276 ? 38.328 -14.698 -7.612 1.00 26.52 276 ARG A O 1
ATOM 2281 N N . GLY A 1 277 ? 38.221 -16.944 -7.829 1.00 24.20 277 GLY A N 1
ATOM 2282 C CA . GLY A 1 277 ? 37.980 -17.253 -6.417 1.00 24.20 277 GLY A CA 1
ATOM 2283 C C . GLY A 1 277 ? 37.003 -18.404 -6.189 1.00 24.20 277 GLY A C 1
ATOM 2284 O O . GLY A 1 277 ? 35.809 -18.195 -6.295 1.00 24.20 277 GLY A O 1
ATOM 2285 N N . GLY A 1 278 ? 37.530 -19.582 -5.829 1.00 25.55 278 GLY A N 1
ATOM 2286 C CA . GLY A 1 278 ? 36.802 -20.652 -5.130 1.00 25.55 278 GLY A CA 1
ATOM 2287 C C . GLY A 1 278 ? 35.776 -21.443 -5.946 1.00 25.55 278 GLY A C 1
ATOM 2288 O O . GLY A 1 278 ? 34.592 -21.155 -5.890 1.00 25.55 278 GLY A O 1
ATOM 2289 N N . TYR A 1 279 ? 36.221 -22.497 -6.635 1.00 24.30 279 TYR A N 1
ATOM 2290 C CA . TYR A 1 279 ? 35.326 -23.536 -7.157 1.00 24.30 279 TYR A CA 1
ATOM 2291 C C . TYR A 1 279 ? 34.671 -24.294 -5.991 1.00 24.30 279 TYR A C 1
ATOM 2293 O O . TYR A 1 279 ? 35.379 -24.923 -5.201 1.00 24.30 279 TYR A O 1
ATOM 2301 N N . VAL A 1 280 ? 33.340 -24.269 -5.919 1.00 30.86 280 VAL A N 1
ATOM 2302 C CA . VAL A 1 280 ? 32.530 -25.267 -5.208 1.00 30.86 280 VAL A CA 1
ATOM 2303 C C . VAL A 1 280 ? 31.643 -25.948 -6.246 1.00 30.86 280 VAL A C 1
ATOM 2305 O O . VAL A 1 280 ? 31.139 -25.309 -7.163 1.00 30.86 280 VAL A O 1
ATOM 2308 N N . ASP A 1 281 ? 31.544 -27.264 -6.129 1.00 29.41 281 ASP A N 1
ATOM 2309 C CA . ASP A 1 281 ? 30.804 -28.170 -7.002 1.00 29.41 281 ASP A CA 1
ATOM 2310 C C . ASP A 1 281 ? 29.286 -27.959 -6.800 1.00 29.41 281 ASP A C 1
ATOM 2312 O O . ASP A 1 281 ? 28.754 -28.266 -5.731 1.00 29.41 281 ASP A O 1
ATOM 2316 N N . PHE A 1 282 ? 28.600 -27.358 -7.781 1.00 35.19 282 PHE A N 1
ATOM 2317 C CA . PHE A 1 282 ? 27.198 -26.903 -7.677 1.00 35.19 282 PHE A CA 1
ATOM 2318 C C . PHE A 1 282 ? 26.148 -27.959 -8.083 1.00 35.19 282 PHE A C 1
ATOM 2320 O O . PHE A 1 282 ? 24.950 -27.690 -7.998 1.00 35.19 282 PHE A O 1
ATOM 2327 N N . ASP A 1 283 ? 26.557 -29.180 -8.437 1.00 32.06 283 ASP A N 1
ATOM 2328 C CA . ASP A 1 283 ? 25.689 -30.243 -8.984 1.00 32.06 283 ASP A CA 1
ATOM 2329 C C . ASP A 1 283 ? 24.647 -30.836 -7.997 1.00 32.06 283 ASP A C 1
ATOM 2331 O O . ASP A 1 283 ? 23.988 -31.829 -8.308 1.00 32.06 283 ASP A O 1
ATOM 2335 N N . SER A 1 284 ? 24.454 -30.255 -6.804 1.00 35.97 284 SER A N 1
ATOM 2336 C CA . SER A 1 284 ? 23.553 -30.798 -5.764 1.00 35.97 284 SER A CA 1
ATOM 2337 C C . SER A 1 284 ? 22.507 -29.834 -5.185 1.00 35.97 284 SER A C 1
ATOM 2339 O O . SER A 1 284 ? 21.816 -30.197 -4.231 1.00 35.97 284 SER A O 1
ATOM 2341 N N . PHE A 1 285 ? 22.332 -28.629 -5.741 1.00 42.31 285 PHE A N 1
ATOM 2342 C CA . PHE A 1 285 ? 21.324 -27.687 -5.232 1.00 42.31 285 PHE A CA 1
ATOM 2343 C C . PHE A 1 285 ? 19.907 -28.045 -5.707 1.00 42.31 285 PHE A C 1
ATOM 2345 O O . PHE A 1 285 ? 19.454 -27.647 -6.777 1.00 42.31 285 PHE A O 1
ATOM 2352 N N . ASP A 1 286 ? 19.201 -28.823 -4.886 1.00 54.66 286 ASP A N 1
ATOM 2353 C CA . ASP A 1 286 ? 17.847 -29.297 -5.165 1.00 54.66 286 ASP A CA 1
ATOM 2354 C C . ASP A 1 286 ? 16.780 -28.289 -4.685 1.00 54.66 286 ASP A C 1
ATOM 2356 O O . ASP A 1 286 ? 16.819 -27.793 -3.555 1.00 54.66 286 ASP A O 1
ATOM 2360 N N . SER A 1 287 ? 15.761 -28.041 -5.516 1.00 51.31 287 SER A N 1
ATOM 2361 C CA . SER A 1 287 ? 14.500 -27.379 -5.138 1.00 51.31 287 SER A CA 1
ATOM 2362 C C . SER A 1 287 ? 13.892 -27.991 -3.865 1.00 51.31 287 SER A C 1
ATOM 2364 O O . SER A 1 287 ? 13.202 -27.304 -3.105 1.00 51.31 287 SER A O 1
ATOM 2366 N N . GLU A 1 288 ? 14.156 -29.276 -3.605 1.00 55.12 288 GLU A N 1
ATOM 2367 C CA . GLU A 1 288 ? 13.782 -29.945 -2.360 1.00 55.12 288 GLU A CA 1
ATOM 2368 C C . GLU A 1 288 ? 14.457 -29.371 -1.107 1.00 55.12 288 GLU A C 1
ATOM 2370 O O . GLU A 1 288 ? 13.799 -29.307 -0.067 1.00 55.12 288 GLU A O 1
ATOM 2375 N N . LEU A 1 289 ? 15.704 -28.890 -1.179 1.00 56.69 289 LEU A N 1
ATOM 2376 C CA . LEU A 1 289 ? 16.408 -28.312 -0.029 1.00 56.69 289 LEU A CA 1
ATOM 2377 C C . LEU A 1 289 ? 15.724 -27.021 0.434 1.00 56.69 289 LEU A C 1
ATOM 2379 O O . LEU A 1 289 ? 15.384 -26.901 1.609 1.00 56.69 289 LEU A O 1
ATOM 2383 N N . LEU A 1 290 ? 15.407 -26.106 -0.487 1.00 56.81 290 LEU A N 1
ATOM 2384 C CA . LEU A 1 290 ? 14.676 -24.869 -0.171 1.00 56.81 290 LEU A CA 1
ATOM 2385 C C . LEU A 1 290 ? 13.277 -25.153 0.379 1.00 56.81 290 LEU A C 1
ATOM 2387 O O . LEU A 1 290 ? 12.866 -24.567 1.381 1.00 56.81 290 LEU A O 1
ATOM 2391 N N . LYS A 1 291 ? 12.568 -26.118 -0.218 1.00 59.06 291 LYS A N 1
ATOM 2392 C CA . LYS A 1 291 ? 11.266 -26.574 0.289 1.00 59.06 291 LYS A CA 1
ATOM 2393 C C . LYS A 1 291 ? 11.385 -27.195 1.682 1.00 59.06 291 LYS A C 1
ATOM 2395 O O . LYS A 1 291 ? 10.487 -27.016 2.500 1.00 59.06 291 LYS A O 1
ATOM 2400 N N . SER A 1 292 ? 12.470 -27.914 1.973 1.00 55.69 292 SER A N 1
ATOM 2401 C CA . SER A 1 292 ? 12.718 -28.508 3.292 1.00 55.69 292 SER A CA 1
ATOM 2402 C C . SER A 1 292 ? 13.047 -27.454 4.353 1.00 55.69 292 SER A C 1
ATOM 2404 O O . SER A 1 292 ? 12.514 -27.527 5.459 1.00 55.69 292 SER A O 1
ATOM 2406 N N . MET A 1 293 ? 13.817 -26.421 3.999 1.00 55.28 293 MET A N 1
ATOM 2407 C CA . MET A 1 293 ? 14.103 -25.280 4.873 1.00 55.28 293 MET A CA 1
ATOM 2408 C C . MET A 1 293 ? 12.828 -24.495 5.198 1.00 55.28 293 MET A C 1
ATOM 2410 O O . MET A 1 293 ? 12.609 -24.093 6.339 1.00 55.28 293 MET A O 1
ATOM 2414 N N . GLN A 1 294 ? 11.937 -24.334 4.219 1.00 54.47 294 GLN A N 1
ATOM 2415 C CA . GLN A 1 294 ? 10.661 -23.656 4.425 1.00 54.47 294 GLN A CA 1
ATOM 2416 C C . GLN A 1 294 ? 9.668 -24.457 5.278 1.00 54.47 294 GLN A C 1
ATOM 2418 O O . GLN A 1 294 ? 8.936 -23.872 6.077 1.00 54.47 294 GLN A O 1
ATOM 2423 N N . ARG A 1 295 ? 9.699 -25.794 5.194 1.00 58.91 295 ARG A N 1
ATOM 2424 C CA . ARG A 1 295 ? 8.965 -26.669 6.126 1.00 58.91 295 ARG A CA 1
ATOM 2425 C C . ARG A 1 295 ? 9.484 -26.524 7.559 1.00 58.91 295 ARG A C 1
ATOM 2427 O O . ARG A 1 295 ? 8.692 -26.329 8.475 1.00 58.91 295 ARG A O 1
ATOM 2434 N N . GLN A 1 296 ? 10.806 -26.530 7.747 1.00 54.09 296 GLN A N 1
ATOM 2435 C CA . GLN A 1 296 ? 11.424 -26.342 9.067 1.00 54.09 296 GLN A CA 1
ATOM 2436 C C . GLN A 1 296 ? 11.087 -24.972 9.685 1.00 54.09 296 GLN A C 1
ATOM 2438 O O . GLN A 1 296 ? 10.904 -24.871 10.896 1.00 54.09 296 GLN A O 1
ATOM 2443 N N . LEU A 1 297 ? 10.932 -23.930 8.863 1.00 51.12 297 LEU A N 1
ATOM 2444 C CA . LEU A 1 297 ? 10.554 -22.580 9.294 1.00 51.12 297 LEU A CA 1
ATOM 2445 C C . LEU A 1 297 ? 9.176 -22.483 9.952 1.00 51.12 297 LEU A C 1
ATOM 2447 O O . LEU A 1 297 ? 9.016 -21.738 10.918 1.00 51.12 297 LEU A O 1
ATOM 2451 N N . GLN A 1 298 ? 8.172 -23.182 9.423 1.00 51.44 298 GLN A N 1
ATOM 2452 C CA . GLN A 1 298 ? 6.818 -23.124 9.980 1.00 51.44 298 GLN A CA 1
ATOM 2453 C C . GLN A 1 298 ? 6.684 -23.974 11.247 1.00 51.44 298 GLN A C 1
ATOM 2455 O O . GLN A 1 298 ? 5.946 -23.601 12.157 1.00 51.44 298 GLN A O 1
ATOM 2460 N N . GLU A 1 299 ? 7.466 -25.049 11.361 1.00 52.75 299 GLU A N 1
ATOM 2461 C CA . GLU A 1 299 ? 7.561 -25.851 12.586 1.00 52.75 299 GLU A CA 1
ATOM 2462 C C . GLU A 1 299 ? 8.289 -25.107 13.725 1.00 52.75 299 GLU A C 1
ATOM 2464 O O . GLU A 1 299 ? 8.006 -25.344 14.900 1.00 52.75 299 GLU A O 1
ATOM 2469 N N . GLN A 1 300 ? 9.192 -24.172 13.399 1.00 48.56 300 GLN A N 1
ATOM 2470 C CA . GLN A 1 300 ? 10.019 -23.439 14.368 1.00 48.56 300 GLN A CA 1
ATOM 2471 C C . GLN A 1 300 ? 9.471 -22.076 14.816 1.00 48.56 300 GLN A C 1
ATOM 2473 O O . GLN A 1 300 ? 10.112 -21.418 15.636 1.00 48.56 300 GLN A O 1
ATOM 2478 N N . GLN A 1 301 ? 8.257 -21.676 14.418 1.00 43.91 301 GLN A N 1
ATOM 2479 C CA . GLN A 1 301 ? 7.594 -20.464 14.943 1.00 43.91 301 GLN A CA 1
ATOM 2480 C C . GLN A 1 301 ? 7.278 -20.507 16.464 1.00 43.91 301 GLN A C 1
ATOM 2482 O O . GLN A 1 301 ? 6.549 -19.658 16.968 1.00 43.91 301 GLN A O 1
ATOM 2487 N N . GLY A 1 302 ? 7.846 -21.461 17.217 1.00 36.88 302 GLY A N 1
ATOM 2488 C CA . GLY A 1 302 ? 7.744 -21.560 18.672 1.00 36.88 302 GLY A CA 1
ATOM 2489 C C . GLY A 1 302 ? 9.049 -21.448 19.473 1.00 36.88 302 GLY A C 1
ATOM 2490 O O . GLY A 1 302 ? 8.955 -21.130 20.654 1.00 36.88 302 GLY A O 1
ATOM 2491 N N . ILE A 1 303 ? 10.247 -21.717 18.931 1.00 31.28 303 ILE A N 1
ATOM 2492 C CA . ILE A 1 303 ? 11.493 -21.746 19.734 1.00 31.28 303 ILE A CA 1
ATOM 2493 C C . ILE A 1 303 ? 12.715 -21.453 18.846 1.00 31.28 303 ILE A C 1
ATOM 2495 O O . ILE A 1 303 ? 13.044 -22.243 17.966 1.00 31.28 303 ILE A O 1
ATOM 2499 N N . TYR A 1 304 ? 13.428 -20.355 19.118 1.00 29.12 304 TYR A N 1
ATOM 2500 C CA . TYR A 1 304 ? 14.763 -20.091 18.566 1.00 29.12 304 TYR A CA 1
ATOM 2501 C C . TYR A 1 304 ? 15.789 -21.080 19.155 1.00 29.12 304 TYR A C 1
ATOM 2503 O O . TYR A 1 304 ? 15.931 -21.156 20.377 1.00 29.12 304 TYR A O 1
ATOM 2511 N N . SER A 1 305 ? 16.539 -21.808 18.318 1.00 32.12 305 SER A N 1
ATOM 2512 C CA . SER A 1 305 ? 17.774 -22.486 18.751 1.00 32.12 305 SER A CA 1
ATOM 2513 C C . SER A 1 305 ? 18.880 -22.440 17.684 1.00 32.12 305 SER A C 1
ATOM 2515 O O . SER A 1 305 ? 18.730 -22.998 16.597 1.00 32.12 305 SER A O 1
ATOM 2517 N N . ASP A 1 306 ? 20.004 -21.820 18.051 1.00 34.47 306 ASP A N 1
ATOM 2518 C CA . ASP A 1 306 ? 21.173 -21.427 17.241 1.00 34.47 306 ASP A CA 1
ATOM 2519 C C . ASP A 1 306 ? 22.123 -22.568 16.800 1.00 34.47 306 ASP A C 1
ATOM 2521 O O . ASP A 1 306 ? 23.328 -22.485 17.034 1.00 34.47 306 ASP A O 1
ATOM 2525 N N . SER A 1 307 ? 21.663 -23.672 16.196 1.00 35.06 307 SER A N 1
ATOM 2526 C CA . SER A 1 307 ? 22.579 -24.829 15.998 1.00 35.06 307 SER A CA 1
ATOM 2527 C C . SER A 1 307 ? 22.747 -25.452 14.609 1.00 35.06 307 SER A C 1
ATOM 2529 O O . SER A 1 307 ? 23.448 -26.453 14.516 1.00 35.06 307 SER A O 1
ATOM 2531 N N . ASN A 1 308 ? 22.278 -24.842 13.513 1.00 35.44 308 ASN A N 1
ATOM 2532 C CA . ASN A 1 308 ? 22.497 -25.384 12.152 1.00 35.44 308 ASN A CA 1
ATOM 2533 C C . ASN A 1 308 ? 23.184 -24.404 11.172 1.00 35.44 308 ASN A C 1
ATOM 2535 O O . ASN A 1 308 ? 22.761 -24.249 10.032 1.00 35.44 308 ASN A O 1
ATOM 2539 N N . MET A 1 309 ? 24.273 -23.760 11.606 1.00 34.16 309 MET A N 1
ATOM 2540 C CA . MET A 1 309 ? 25.005 -22.733 10.836 1.00 34.16 309 MET A CA 1
ATOM 2541 C C . MET A 1 309 ? 26.075 -23.260 9.852 1.00 34.16 309 MET A C 1
ATOM 2543 O O . MET A 1 309 ? 26.604 -22.485 9.069 1.00 34.16 309 MET A O 1
ATOM 2547 N N . SER A 1 310 ? 26.437 -24.551 9.835 1.00 34.81 310 SER A N 1
ATOM 2548 C CA . SER A 1 310 ? 27.698 -24.959 9.173 1.00 34.81 310 SER A CA 1
ATOM 2549 C C . SER A 1 310 ? 27.624 -25.287 7.671 1.00 34.81 310 SER A C 1
ATOM 2551 O O . SER A 1 310 ? 28.642 -25.677 7.104 1.00 34.81 310 SER A O 1
ATOM 2553 N N . ILE A 1 311 ? 26.455 -25.195 7.027 1.00 36.94 311 ILE A N 1
ATOM 2554 C CA . ILE A 1 311 ? 26.296 -25.492 5.584 1.00 36.94 311 ILE A CA 1
ATOM 2555 C C . ILE A 1 311 ? 26.024 -24.208 4.770 1.00 36.94 311 ILE A C 1
ATOM 2557 O O . ILE A 1 311 ? 26.226 -24.197 3.561 1.00 36.94 311 ILE A O 1
ATOM 2561 N N . LEU A 1 312 ? 25.635 -23.103 5.423 1.00 38.88 312 LEU A N 1
ATOM 2562 C CA . LEU A 1 312 ? 25.136 -21.887 4.763 1.00 38.88 312 LEU A CA 1
ATOM 2563 C C . LEU A 1 312 ? 26.165 -20.759 4.566 1.00 38.88 312 LEU A C 1
ATOM 2565 O O . LEU A 1 312 ? 25.888 -19.830 3.811 1.00 38.88 312 LEU A O 1
ATOM 2569 N N . ASP A 1 313 ? 27.372 -20.869 5.127 1.00 36.09 313 ASP A N 1
ATOM 2570 C CA . ASP A 1 313 ? 28.455 -19.878 4.958 1.00 36.09 313 ASP A CA 1
ATOM 2571 C C . ASP A 1 313 ? 29.019 -19.790 3.516 1.00 36.09 313 ASP A C 1
ATOM 2573 O O . ASP A 1 313 ? 29.963 -19.047 3.255 1.00 36.09 313 ASP A O 1
ATOM 2577 N N . GLN A 1 314 ? 28.466 -20.541 2.555 1.00 43.28 314 GLN A N 1
ATOM 2578 C CA . GLN A 1 314 ? 28.923 -20.577 1.157 1.00 43.28 314 GLN A CA 1
ATOM 2579 C C . GLN A 1 314 ? 28.039 -19.773 0.180 1.00 43.28 314 GLN A C 1
ATOM 2581 O O . GLN A 1 314 ? 28.308 -19.781 -1.018 1.00 43.28 314 GLN A O 1
ATOM 2586 N N . LEU A 1 315 ? 26.997 -19.076 0.660 1.00 43.06 315 LEU A N 1
ATOM 2587 C CA . LEU A 1 315 ? 25.933 -18.491 -0.179 1.00 43.06 315 LEU A CA 1
ATOM 2588 C C . LEU A 1 315 ? 25.906 -16.955 -0.288 1.00 43.06 315 LEU A C 1
ATOM 2590 O O . LEU A 1 315 ? 24.859 -16.388 -0.593 1.00 43.06 315 LEU A O 1
ATOM 2594 N N . THR A 1 316 ? 27.034 -16.256 -0.168 1.00 43.94 316 THR A N 1
ATOM 2595 C CA . THR A 1 316 ? 27.097 -14.824 -0.535 1.00 43.94 316 THR A CA 1
ATOM 2596 C C . THR A 1 316 ? 27.831 -14.561 -1.859 1.00 43.94 316 THR A C 1
ATOM 2598 O O . THR A 1 316 ? 28.928 -14.000 -1.857 1.00 43.94 316 THR A O 1
ATOM 2601 N N . PRO A 1 317 ? 27.252 -14.893 -3.035 1.00 49.22 317 PRO A N 1
ATOM 2602 C CA . PRO A 1 317 ? 27.683 -14.283 -4.285 1.00 49.22 317 PRO A CA 1
ATOM 2603 C C . PRO A 1 317 ? 27.244 -12.805 -4.361 1.00 49.22 317 PRO A C 1
ATOM 2605 O O . PRO A 1 317 ? 26.135 -12.470 -3.930 1.00 49.22 317 PRO A O 1
ATOM 2608 N N . PRO A 1 318 ? 28.041 -11.928 -4.999 1.00 45.66 318 PRO A N 1
ATOM 2609 C CA . PRO A 1 318 ? 27.671 -10.542 -5.319 1.00 45.66 318 PRO A CA 1
ATOM 2610 C C . PRO A 1 318 ? 26.352 -10.396 -6.099 1.00 45.66 318 PRO A C 1
ATOM 2612 O O . PRO A 1 318 ? 25.714 -9.351 -6.047 1.00 45.66 318 PRO A O 1
ATOM 2615 N N . GLU A 1 319 ? 25.930 -11.434 -6.819 1.00 41.34 319 GLU A N 1
ATOM 2616 C CA . GLU A 1 319 ? 24.741 -11.446 -7.682 1.00 41.34 319 GLU A CA 1
ATOM 2617 C C . GLU A 1 319 ? 23.435 -11.644 -6.896 1.00 41.34 319 GLU A C 1
ATOM 2619 O O . GLU A 1 319 ? 22.424 -11.013 -7.216 1.00 41.34 319 GLU A O 1
ATOM 2624 N N . LEU A 1 320 ? 23.466 -12.418 -5.800 1.00 48.44 320 LEU A N 1
ATOM 2625 C CA . LEU A 1 320 ? 22.335 -12.521 -4.876 1.00 48.44 320 LEU A CA 1
ATOM 2626 C C . LEU A 1 320 ? 22.105 -11.165 -4.208 1.00 48.44 320 LEU A C 1
ATOM 2628 O O . LEU A 1 320 ? 20.964 -10.742 -4.088 1.00 48.44 320 LEU A O 1
ATOM 2632 N N . ALA A 1 321 ? 23.174 -10.437 -3.869 1.00 47.97 321 ALA A N 1
ATOM 2633 C CA . ALA A 1 321 ? 23.075 -9.078 -3.343 1.00 47.97 321 ALA A CA 1
ATOM 2634 C C . ALA A 1 321 ? 22.396 -8.109 -4.331 1.00 47.97 321 ALA A C 1
ATOM 2636 O O . ALA A 1 321 ? 21.640 -7.255 -3.889 1.00 47.97 321 ALA A O 1
ATOM 2637 N N . VAL A 1 322 ? 22.578 -8.270 -5.650 1.00 48.97 322 VAL A N 1
ATOM 2638 C CA . VAL A 1 322 ? 21.892 -7.457 -6.678 1.00 48.97 322 VAL A CA 1
ATOM 2639 C C . VAL A 1 322 ? 20.405 -7.809 -6.783 1.00 48.97 322 VAL A C 1
ATOM 2641 O O . VAL A 1 322 ? 19.565 -6.911 -6.825 1.00 48.97 322 VAL A O 1
ATOM 2644 N N . LEU A 1 323 ? 20.051 -9.099 -6.777 1.00 55.06 323 LEU A N 1
ATOM 2645 C CA . LEU A 1 323 ? 18.651 -9.544 -6.751 1.00 55.06 323 LEU A CA 1
ATOM 2646 C C . LEU A 1 323 ? 17.947 -9.072 -5.466 1.00 55.06 323 LEU A C 1
ATOM 2648 O O . LEU A 1 323 ? 16.828 -8.560 -5.506 1.00 55.06 323 LEU A O 1
ATOM 2652 N N . LEU A 1 324 ? 18.636 -9.198 -4.332 1.00 56.25 324 LEU A N 1
ATOM 2653 C CA . LEU A 1 324 ? 18.209 -8.722 -3.022 1.00 56.25 324 LEU A CA 1
ATOM 2654 C C . LEU A 1 324 ? 18.045 -7.199 -3.003 1.00 56.25 324 LEU A C 1
ATOM 2656 O O . LEU A 1 324 ? 17.010 -6.721 -2.548 1.00 56.25 324 LEU A O 1
ATOM 2660 N N . GLN A 1 325 ? 18.976 -6.444 -3.584 1.00 57.09 325 GLN A N 1
ATOM 2661 C CA . GLN A 1 325 ? 18.884 -4.991 -3.729 1.00 57.09 325 GLN A CA 1
ATOM 2662 C C . GLN A 1 325 ? 17.710 -4.584 -4.635 1.00 57.09 325 GLN A C 1
ATOM 2664 O O . GLN A 1 325 ? 16.985 -3.647 -4.308 1.00 57.09 325 GLN A O 1
ATOM 2669 N N . GLY A 1 326 ? 17.440 -5.335 -5.710 1.00 51.66 326 GLY A N 1
ATOM 2670 C CA . GLY A 1 326 ? 16.249 -5.164 -6.554 1.00 51.66 326 GLY A CA 1
ATOM 2671 C C . GLY A 1 326 ? 14.923 -5.479 -5.842 1.00 51.66 326 GLY A C 1
ATOM 2672 O O . GLY A 1 326 ? 13.868 -4.970 -6.237 1.00 51.66 326 GLY A O 1
ATOM 2673 N N . MET A 1 327 ? 14.972 -6.282 -4.774 1.00 55.91 327 MET A N 1
ATOM 2674 C CA . MET A 1 327 ? 13.859 -6.528 -3.850 1.00 55.91 327 MET A CA 1
ATOM 2675 C C . MET A 1 327 ? 13.840 -5.558 -2.653 1.00 55.91 327 MET A C 1
ATOM 2677 O O . MET A 1 327 ? 12.836 -5.520 -1.949 1.00 55.91 327 MET A O 1
ATOM 2681 N N . GLY A 1 328 ? 14.892 -4.757 -2.443 1.00 53.09 328 GLY A N 1
ATOM 2682 C CA . GLY A 1 328 ? 15.023 -3.801 -1.337 1.00 53.09 328 GLY A CA 1
ATOM 2683 C C . GLY A 1 328 ? 15.734 -4.326 -0.077 1.00 53.09 328 GLY A C 1
ATOM 2684 O O . GLY A 1 328 ? 15.693 -3.656 0.954 1.00 53.09 328 GLY A O 1
ATOM 2685 N N . MET A 1 329 ? 16.372 -5.501 -0.102 1.00 56.28 329 MET A N 1
ATOM 2686 C CA . MET A 1 329 ? 17.180 -6.023 1.015 1.00 56.28 329 MET A CA 1
ATOM 2687 C C . MET A 1 329 ? 18.589 -5.427 1.034 1.00 56.28 329 MET A C 1
ATOM 2689 O O . MET A 1 329 ? 19.217 -5.272 -0.014 1.00 56.28 329 MET A O 1
ATOM 2693 N N . GLN A 1 330 ? 19.106 -5.156 2.237 1.00 55.12 330 GLN A N 1
ATOM 2694 C CA . GLN A 1 330 ? 20.515 -4.819 2.436 1.00 55.12 330 GLN A CA 1
ATOM 2695 C C . GLN A 1 330 ? 21.372 -6.102 2.449 1.00 55.12 330 GLN A C 1
ATOM 2697 O O . GLN A 1 330 ? 20.927 -7.115 2.994 1.00 55.12 330 GLN A O 1
ATOM 2702 N N . PRO A 1 331 ? 22.594 -6.087 1.881 1.00 46.44 331 PRO A N 1
ATOM 2703 C CA . PRO A 1 331 ? 23.461 -7.270 1.802 1.00 46.44 331 PRO A CA 1
ATOM 2704 C C . PRO A 1 331 ? 23.857 -7.864 3.163 1.00 46.44 331 PRO A C 1
ATOM 2706 O O . PRO A 1 331 ? 24.151 -9.053 3.244 1.00 46.44 331 PRO A O 1
ATOM 2709 N N . ASP A 1 332 ? 23.845 -7.056 4.226 1.00 45.25 332 ASP A N 1
ATOM 2710 C CA . ASP A 1 332 ? 24.284 -7.457 5.570 1.00 45.25 332 ASP A CA 1
ATOM 2711 C C . ASP A 1 332 ? 23.254 -8.340 6.313 1.00 45.25 332 ASP A C 1
ATOM 2713 O O . ASP A 1 332 ? 23.602 -8.995 7.294 1.00 45.25 332 ASP A O 1
ATOM 2717 N N . ASP A 1 333 ? 22.014 -8.427 5.810 1.00 51.59 333 ASP A N 1
ATOM 2718 C CA . ASP A 1 333 ? 20.930 -9.277 6.338 1.00 51.59 333 ASP A CA 1
ATOM 2719 C C . ASP A 1 333 ? 20.808 -10.631 5.598 1.00 51.59 333 ASP A C 1
ATOM 2721 O O . ASP A 1 333 ? 19.801 -11.338 5.733 1.00 51.59 333 ASP A O 1
ATOM 2725 N N . ALA A 1 334 ? 21.807 -10.989 4.779 1.00 54.25 334 ALA A N 1
ATOM 2726 C CA . ALA A 1 334 ? 21.801 -12.120 3.846 1.00 54.25 334 ALA A CA 1
ATOM 2727 C C . ALA A 1 334 ? 21.933 -13.506 4.513 1.00 54.25 334 ALA A C 1
ATOM 2729 O O . ALA A 1 334 ? 22.766 -14.326 4.132 1.00 54.25 334 ALA A O 1
ATOM 2730 N N . ASP A 1 335 ? 21.065 -13.805 5.478 1.00 65.69 335 ASP A N 1
ATOM 2731 C CA . ASP A 1 335 ? 20.707 -15.185 5.794 1.00 65.69 335 ASP A CA 1
ATOM 2732 C C . ASP A 1 335 ? 19.794 -15.713 4.662 1.00 65.69 335 ASP A C 1
ATOM 2734 O O . ASP A 1 335 ? 18.749 -15.106 4.374 1.00 65.69 335 ASP A O 1
ATOM 2738 N N . PRO A 1 336 ? 20.140 -16.831 3.994 1.00 63.44 336 PRO A N 1
ATOM 2739 C CA . PRO A 1 336 ? 19.284 -17.477 2.997 1.00 63.44 336 PRO A CA 1
ATOM 2740 C C . PRO A 1 336 ? 17.854 -17.727 3.491 1.00 63.44 336 PRO A C 1
ATOM 2742 O O . PRO A 1 336 ? 16.898 -17.628 2.719 1.00 63.44 336 PRO A O 1
ATOM 2745 N N . LEU A 1 337 ? 17.678 -17.978 4.789 1.00 66.19 337 LEU A N 1
ATOM 2746 C CA . LEU A 1 337 ? 16.370 -18.175 5.400 1.00 66.19 337 LEU A CA 1
ATOM 2747 C C . LEU A 1 337 ? 15.527 -16.890 5.409 1.00 66.19 337 LEU A C 1
ATOM 2749 O O . LEU A 1 337 ? 14.344 -16.900 5.050 1.00 66.19 337 LEU A O 1
ATOM 2753 N N . ASN A 1 338 ? 16.146 -15.766 5.772 1.00 72.81 338 ASN A N 1
ATOM 2754 C CA . ASN A 1 338 ? 15.512 -14.451 5.718 1.00 72.81 338 ASN A CA 1
ATOM 2755 C C . ASN A 1 338 ? 15.253 -14.018 4.273 1.00 72.81 338 ASN A C 1
ATOM 2757 O O . ASN A 1 338 ? 14.200 -13.449 3.998 1.00 72.81 338 ASN A O 1
ATOM 2761 N N . THR A 1 339 ? 16.137 -14.379 3.343 1.00 72.44 339 THR A N 1
ATOM 2762 C CA . THR A 1 339 ? 15.983 -14.119 1.904 1.00 72.44 339 THR A CA 1
ATOM 2763 C C . THR A 1 339 ? 14.722 -14.775 1.332 1.00 72.44 339 THR A C 1
ATOM 2765 O O . THR A 1 339 ? 13.936 -14.119 0.643 1.00 72.44 339 THR A O 1
ATOM 2768 N N . VAL A 1 340 ? 14.457 -16.046 1.665 1.00 78.06 340 VAL A N 1
ATOM 2769 C CA . VAL A 1 340 ? 13.226 -16.736 1.231 1.00 78.06 340 VAL A CA 1
ATOM 2770 C C . VAL A 1 340 ? 11.986 -16.029 1.785 1.00 78.06 340 VAL A C 1
ATOM 2772 O O . VAL A 1 340 ? 11.090 -15.675 1.016 1.00 78.06 340 VAL A O 1
ATOM 2775 N N . ARG A 1 341 ? 11.953 -15.739 3.093 1.00 79.06 341 ARG A N 1
ATOM 2776 C CA . ARG A 1 341 ? 10.816 -15.052 3.739 1.00 79.06 341 ARG A CA 1
ATOM 2777 C C . ARG A 1 341 ? 10.577 -13.655 3.175 1.00 79.06 341 ARG A C 1
ATOM 2779 O O . ARG A 1 341 ? 9.428 -13.255 2.987 1.00 79.06 341 ARG A O 1
ATOM 2786 N N . TYR A 1 342 ? 11.649 -12.919 2.918 1.00 83.75 342 TYR A N 1
ATOM 2787 C CA . TYR A 1 342 ? 11.581 -11.571 2.383 1.00 83.75 342 TYR A CA 1
ATOM 2788 C C . TYR A 1 342 ? 11.072 -11.580 0.943 1.00 83.75 342 TYR A C 1
ATOM 2790 O O . TYR A 1 342 ? 10.145 -10.841 0.625 1.00 83.75 342 TYR A O 1
ATOM 2798 N N . SER A 1 343 ? 11.591 -12.467 0.086 1.00 83.25 343 SER A N 1
ATOM 2799 C CA . SER A 1 343 ? 11.117 -12.601 -1.299 1.00 83.25 343 SER A CA 1
ATOM 2800 C C . SER A 1 343 ? 9.629 -12.972 -1.371 1.00 83.25 343 SER A C 1
ATOM 2802 O O . SER A 1 343 ? 8.890 -12.459 -2.211 1.00 83.25 343 SER A O 1
ATOM 2804 N N . GLN A 1 344 ? 9.160 -13.814 -0.443 1.00 88.06 344 GLN A N 1
ATOM 2805 C CA . GLN A 1 344 ? 7.750 -14.158 -0.297 1.00 88.06 344 GLN A CA 1
ATOM 2806 C C . GLN A 1 344 ? 6.916 -12.956 0.136 1.00 88.06 344 GLN A C 1
ATOM 2808 O O . GLN A 1 344 ? 5.862 -12.702 -0.449 1.00 88.06 344 GLN A O 1
ATOM 2813 N N . ALA A 1 345 ? 7.384 -12.190 1.122 1.00 89.44 345 ALA A N 1
ATOM 2814 C CA . ALA A 1 345 ? 6.716 -10.965 1.538 1.00 89.44 345 ALA A CA 1
ATOM 2815 C C . ALA A 1 345 ? 6.684 -9.916 0.416 1.00 89.44 345 ALA A C 1
ATOM 2817 O O . ALA A 1 345 ? 5.650 -9.282 0.237 1.00 89.44 345 ALA A O 1
ATOM 2818 N N . ALA A 1 346 ? 7.753 -9.772 -0.373 1.00 88.19 346 ALA A N 1
ATOM 2819 C CA . ALA A 1 346 ? 7.803 -8.891 -1.542 1.00 88.19 346 ALA A CA 1
ATOM 2820 C C . ALA A 1 346 ? 6.755 -9.287 -2.587 1.00 88.19 346 ALA A C 1
ATOM 2822 O O . ALA A 1 346 ? 5.938 -8.461 -2.992 1.00 88.19 346 ALA A O 1
ATOM 2823 N N . TYR A 1 347 ? 6.693 -10.574 -2.937 1.00 90.38 347 TYR A N 1
ATOM 2824 C CA . TYR A 1 347 ? 5.699 -11.099 -3.873 1.00 90.38 347 TYR A CA 1
ATOM 2825 C C . TYR A 1 347 ? 4.258 -10.858 -3.401 1.00 90.38 347 TYR A C 1
ATOM 2827 O O . TYR A 1 347 ? 3.411 -10.389 -4.163 1.00 90.38 347 TYR A O 1
ATOM 2835 N N . GLN A 1 348 ? 3.979 -11.140 -2.127 1.00 93.69 348 GLN A N 1
ATOM 2836 C CA . GLN A 1 348 ? 2.666 -10.907 -1.521 1.00 93.69 348 GLN A CA 1
ATOM 2837 C C . GLN A 1 348 ? 2.305 -9.419 -1.504 1.00 93.69 348 GLN A C 1
ATOM 2839 O O . GLN A 1 348 ? 1.179 -9.058 -1.845 1.00 93.69 348 GLN A O 1
ATOM 2844 N N . SER A 1 349 ? 3.252 -8.562 -1.127 1.00 92.75 349 SER A N 1
ATOM 2845 C CA . SER A 1 349 ? 3.065 -7.116 -1.036 1.00 92.75 349 SER A CA 1
ATOM 2846 C C . SER A 1 349 ? 2.679 -6.497 -2.368 1.00 92.75 349 SER A C 1
ATOM 2848 O O . SER A 1 349 ? 1.697 -5.765 -2.412 1.00 92.75 349 SER A O 1
ATOM 2850 N N . GLU A 1 350 ? 3.365 -6.839 -3.459 1.00 90.75 350 GLU A N 1
ATOM 2851 C CA . GLU A 1 350 ? 3.041 -6.303 -4.788 1.00 90.75 350 GLU A CA 1
ATOM 2852 C C . GLU A 1 350 ? 1.625 -6.686 -5.242 1.00 90.75 350 GLU A C 1
ATOM 2854 O O . GLU A 1 350 ? 0.873 -5.853 -5.756 1.00 90.75 350 GLU A O 1
ATOM 2859 N N . ILE A 1 351 ? 1.209 -7.932 -4.983 1.00 95.25 351 ILE A N 1
ATOM 2860 C CA . ILE A 1 351 ? -0.158 -8.377 -5.282 1.00 95.25 351 ILE A CA 1
ATOM 2861 C C . ILE A 1 351 ? -1.173 -7.589 -4.451 1.00 95.25 351 ILE A C 1
ATOM 2863 O O . ILE A 1 351 ? -2.182 -7.123 -4.984 1.00 95.25 351 ILE A O 1
ATOM 2867 N N . LEU A 1 352 ? -0.920 -7.432 -3.151 1.00 96.19 352 LEU A N 1
ATOM 2868 C CA . LEU A 1 352 ? -1.813 -6.708 -2.250 1.00 96.19 352 LEU A CA 1
ATOM 2869 C C . LEU A 1 352 ? -1.912 -5.223 -2.614 1.00 96.19 352 LEU A C 1
ATOM 2871 O O . LEU A 1 352 ? -3.018 -4.683 -2.593 1.00 96.19 352 LEU A O 1
ATOM 2875 N N . VAL A 1 353 ? -0.800 -4.583 -2.998 1.00 93.38 353 VAL A N 1
ATOM 2876 C CA . VAL A 1 353 ? -0.772 -3.196 -3.489 1.00 93.38 353 VAL A CA 1
ATOM 2877 C C . VAL A 1 353 ? -1.663 -3.060 -4.716 1.00 93.38 353 VAL A C 1
ATOM 2879 O O . VAL A 1 353 ? -2.503 -2.159 -4.756 1.00 93.38 353 VAL A O 1
ATOM 2882 N N . LEU A 1 354 ? -1.544 -3.962 -5.695 1.00 94.56 354 LEU A N 1
ATOM 2883 C CA . LEU A 1 354 ? -2.368 -3.899 -6.898 1.00 94.56 354 LEU A CA 1
ATOM 2884 C C . LEU A 1 354 ? -3.852 -4.133 -6.586 1.00 94.56 354 LEU A C 1
ATOM 2886 O O . LEU A 1 354 ? -4.689 -3.370 -7.068 1.00 94.56 354 LEU A O 1
ATOM 2890 N N . ILE A 1 355 ? -4.183 -5.139 -5.761 1.00 96.25 355 ILE A N 1
ATOM 2891 C CA . ILE A 1 355 ? -5.567 -5.419 -5.338 1.00 96.25 355 ILE A CA 1
ATOM 2892 C C . ILE A 1 355 ? -6.162 -4.206 -4.621 1.00 96.25 355 ILE A C 1
ATOM 2894 O O . ILE A 1 355 ? -7.265 -3.789 -4.969 1.00 96.25 355 ILE A O 1
ATOM 2898 N N . TYR A 1 356 ? -5.449 -3.622 -3.654 1.00 94.88 356 TYR A N 1
ATOM 2899 C CA . TYR A 1 356 ? -5.901 -2.417 -2.960 1.00 94.88 356 TYR A CA 1
ATOM 2900 C C . TYR A 1 356 ? -6.102 -1.261 -3.942 1.00 94.88 356 TYR A C 1
ATOM 2902 O O . TYR A 1 356 ? -7.158 -0.638 -3.944 1.00 94.88 356 TYR A O 1
ATOM 2910 N N . SER A 1 357 ? -5.139 -1.023 -4.835 1.00 91.81 357 SER A N 1
ATOM 2911 C CA . SER A 1 357 ? -5.184 0.077 -5.804 1.00 91.81 357 SER A CA 1
ATOM 2912 C C . SER A 1 357 ? -6.436 0.033 -6.678 1.00 91.81 357 SER A C 1
ATOM 2914 O O . SER A 1 357 ? -7.126 1.042 -6.820 1.00 91.81 357 SER A O 1
ATOM 2916 N N . ILE A 1 358 ? -6.766 -1.138 -7.234 1.00 93.06 358 ILE A N 1
ATOM 2917 C CA . ILE A 1 358 ? -7.968 -1.296 -8.063 1.00 93.06 358 ILE A CA 1
ATOM 2918 C C . ILE A 1 358 ? -9.249 -1.311 -7.217 1.00 93.06 358 ILE A C 1
ATOM 2920 O O . ILE A 1 358 ? -10.267 -0.771 -7.653 1.00 93.06 358 ILE A O 1
ATOM 2924 N N . ALA A 1 359 ? -9.213 -1.887 -6.008 1.00 92.12 359 ALA A N 1
ATOM 2925 C CA . ALA A 1 359 ? -10.360 -1.938 -5.102 1.00 92.12 359 ALA A CA 1
ATOM 2926 C C . ALA A 1 359 ? -10.698 -0.569 -4.494 1.00 92.12 359 ALA A C 1
ATOM 2928 O O . ALA A 1 359 ? -11.844 -0.340 -4.133 1.00 92.12 359 ALA A O 1
ATOM 2929 N N . SER A 1 360 ? -9.759 0.370 -4.439 1.00 87.50 360 SER A N 1
ATOM 2930 C CA . SER A 1 360 ? -10.012 1.748 -4.001 1.00 87.50 360 SER A CA 1
ATOM 2931 C C . SER A 1 360 ? -10.690 2.621 -5.071 1.00 87.50 360 SER A C 1
ATOM 2933 O O . SER A 1 360 ? -11.057 3.760 -4.790 1.00 87.50 360 SER A O 1
ATOM 2935 N N . GLY A 1 361 ? -10.873 2.111 -6.296 1.00 85.12 361 GLY A N 1
ATOM 2936 C CA . GLY A 1 361 ? -11.524 2.817 -7.404 1.00 85.12 361 GLY A CA 1
ATOM 2937 C C . GLY A 1 361 ? -13.058 2.720 -7.430 1.00 85.12 361 GLY A C 1
ATOM 2938 O O . GLY A 1 361 ? -13.695 2.118 -6.571 1.00 85.12 361 GLY A O 1
ATOM 2939 N N . LEU A 1 362 ? -13.681 3.255 -8.492 1.00 86.06 362 LEU A N 1
ATOM 2940 C CA . LEU A 1 362 ? -15.151 3.312 -8.653 1.00 86.06 362 LEU A CA 1
ATOM 2941 C C . LEU A 1 362 ? -15.844 1.940 -8.713 1.00 86.06 362 LEU A C 1
ATOM 2943 O O . LEU A 1 362 ? -17.047 1.843 -8.485 1.00 86.06 362 LEU A O 1
ATOM 2947 N N . ARG A 1 363 ? -15.106 0.877 -9.058 1.00 88.56 363 ARG A N 1
ATOM 2948 C CA . ARG A 1 363 ? -15.621 -0.502 -9.154 1.00 88.56 363 ARG A CA 1
ATOM 2949 C C . ARG A 1 363 ? -15.320 -1.333 -7.902 1.00 88.56 363 ARG A C 1
ATOM 2951 O O . ARG A 1 363 ? -15.411 -2.558 -7.960 1.00 88.56 363 ARG A O 1
ATOM 2958 N N . LYS A 1 364 ? -15.006 -0.680 -6.774 1.00 90.38 364 LYS A N 1
ATOM 2959 C CA . LYS A 1 364 ? -14.734 -1.288 -5.460 1.00 90.38 364 LYS A CA 1
ATOM 2960 C C . LYS A 1 364 ? -15.646 -2.465 -5.140 1.00 90.38 364 LYS A C 1
ATOM 2962 O O . LYS A 1 364 ? -15.171 -3.582 -4.958 1.00 90.38 364 LYS A O 1
ATOM 2967 N N . ARG A 1 365 ? -16.960 -2.225 -5.142 1.00 89.75 365 ARG A N 1
ATOM 2968 C CA . ARG A 1 365 ? -17.983 -3.232 -4.834 1.00 89.75 365 ARG A CA 1
ATOM 2969 C C . ARG A 1 365 ? -17.817 -4.503 -5.667 1.00 89.75 365 ARG A C 1
ATOM 2971 O O . ARG A 1 365 ? -17.762 -5.595 -5.117 1.00 89.75 365 ARG A O 1
ATOM 2978 N N . GLU A 1 366 ? -17.730 -4.356 -6.985 1.00 91.00 366 GLU A N 1
ATOM 2979 C CA . GLU A 1 366 ? -17.621 -5.487 -7.909 1.00 91.00 366 GLU A CA 1
ATOM 2980 C C . GLU A 1 366 ? -16.338 -6.289 -7.667 1.00 91.00 366 GLU A C 1
ATOM 2982 O O . GLU A 1 366 ? -16.362 -7.522 -7.664 1.00 91.00 366 GLU A O 1
ATOM 2987 N N . ILE A 1 367 ? -15.222 -5.596 -7.430 1.00 94.38 367 ILE A N 1
ATOM 2988 C CA . ILE A 1 367 ? -13.927 -6.225 -7.161 1.00 94.38 367 ILE A CA 1
ATOM 2989 C C . ILE A 1 367 ? -13.987 -7.015 -5.858 1.00 94.38 367 ILE A C 1
ATOM 2991 O O . ILE A 1 367 ? -13.679 -8.206 -5.862 1.00 94.38 367 ILE A O 1
ATOM 2995 N N . LEU A 1 368 ? -14.416 -6.377 -4.764 1.00 93.81 368 LEU A N 1
ATOM 2996 C CA . LEU A 1 368 ? -14.486 -6.997 -3.441 1.00 93.81 368 LEU A CA 1
ATOM 2997 C C . LEU A 1 368 ? -15.464 -8.181 -3.426 1.00 93.81 368 LEU A C 1
ATOM 2999 O O . LEU A 1 368 ? -15.128 -9.242 -2.900 1.00 93.81 368 LEU A O 1
ATOM 3003 N N . GLU A 1 369 ? -16.626 -8.059 -4.078 1.00 91.50 369 GLU A N 1
ATOM 3004 C CA . GLU A 1 369 ? -17.568 -9.168 -4.289 1.00 91.50 369 GLU A CA 1
ATOM 3005 C C . GLU A 1 369 ? -16.916 -10.342 -5.037 1.00 91.50 369 GLU A C 1
ATOM 3007 O O . GLU A 1 369 ? -17.094 -11.505 -4.664 1.00 91.50 369 GLU A O 1
ATOM 3012 N N . THR A 1 370 ? -16.159 -10.048 -6.096 1.00 94.06 370 THR A N 1
ATOM 3013 C CA . THR A 1 370 ? -15.523 -11.064 -6.943 1.00 94.06 370 THR A CA 1
ATOM 3014 C C . THR A 1 370 ? -14.407 -11.791 -6.203 1.00 94.06 370 THR A C 1
ATOM 3016 O O . THR A 1 370 ? -14.418 -13.019 -6.142 1.00 94.06 370 THR A O 1
ATOM 3019 N N . ILE A 1 371 ? -13.473 -11.067 -5.581 1.00 95.88 371 ILE A N 1
ATOM 3020 C CA . ILE A 1 371 ? -12.359 -11.693 -4.855 1.00 95.88 371 ILE A CA 1
ATOM 3021 C C . ILE A 1 371 ? -12.843 -12.421 -3.593 1.00 95.88 371 ILE A C 1
ATOM 3023 O O . ILE A 1 371 ? -12.309 -13.476 -3.256 1.00 95.88 371 ILE A O 1
ATOM 3027 N N . THR A 1 372 ? -13.915 -11.949 -2.943 1.00 92.81 372 THR A N 1
ATOM 3028 C CA . THR A 1 372 ? -14.550 -12.677 -1.830 1.00 92.81 372 THR A CA 1
ATOM 3029 C C . THR A 1 372 ? -15.032 -14.057 -2.279 1.00 92.81 372 THR A C 1
ATOM 3031 O O . THR A 1 372 ? -14.750 -15.048 -1.605 1.00 92.81 372 THR A O 1
ATOM 3034 N N . LYS A 1 373 ? -15.688 -14.161 -3.447 1.00 92.06 373 LYS A N 1
ATOM 3035 C CA . LYS A 1 373 ? -16.122 -15.453 -4.024 1.00 92.06 373 LYS A CA 1
ATOM 3036 C C . LYS A 1 373 ? -14.951 -16.380 -4.362 1.00 92.06 373 LYS A C 1
ATOM 3038 O O . LYS A 1 373 ? -15.126 -17.594 -4.364 1.00 92.06 373 LYS A O 1
ATOM 3043 N N . LEU A 1 374 ? -13.770 -15.818 -4.612 1.00 95.81 374 LEU A N 1
ATOM 3044 C CA . LEU A 1 374 ? -12.531 -16.557 -4.865 1.00 95.81 374 LEU A CA 1
ATOM 3045 C C . LEU A 1 374 ? -11.805 -16.994 -3.574 1.00 95.81 374 LEU A C 1
ATOM 3047 O O . LEU A 1 374 ? -10.725 -17.577 -3.647 1.00 95.81 374 LEU A O 1
ATOM 3051 N N . GLY A 1 375 ? -12.382 -16.742 -2.392 1.00 92.31 375 GLY A N 1
ATOM 3052 C CA . GLY A 1 375 ? -11.812 -17.145 -1.101 1.00 92.31 375 GLY A CA 1
ATOM 3053 C C . GLY A 1 375 ? -10.793 -16.158 -0.525 1.00 92.31 375 GLY A C 1
ATOM 3054 O O . GLY A 1 375 ? -9.984 -16.533 0.321 1.00 92.31 375 GLY A O 1
ATOM 3055 N N . PHE A 1 376 ? -10.819 -14.893 -0.957 1.00 94.69 376 PHE A N 1
ATOM 3056 C CA . PHE A 1 376 ? -9.845 -13.886 -0.526 1.00 94.69 376 PHE A CA 1
ATOM 3057 C C . PHE A 1 376 ? -9.868 -13.584 0.979 1.00 94.69 376 PHE A C 1
ATOM 3059 O O . PHE A 1 376 ? -8.837 -13.236 1.545 1.00 94.69 376 PHE A O 1
ATOM 3066 N N . ILE A 1 377 ? -11.007 -13.756 1.654 1.00 91.31 377 ILE A N 1
ATOM 3067 C CA . ILE A 1 377 ? -11.104 -13.487 3.096 1.00 91.31 377 ILE A CA 1
ATOM 3068 C C . ILE A 1 377 ? -10.215 -14.445 3.910 1.00 91.31 377 ILE A C 1
ATOM 3070 O O . ILE A 1 377 ? -9.541 -14.010 4.841 1.00 91.31 377 ILE A O 1
ATOM 3074 N N . ASP A 1 378 ? -10.152 -15.725 3.524 1.00 90.31 378 ASP A N 1
ATOM 3075 C CA . ASP A 1 378 ? -9.285 -16.725 4.169 1.00 90.31 378 ASP A CA 1
ATOM 3076 C C . ASP A 1 378 ? -7.801 -16.396 3.969 1.00 90.31 378 ASP A C 1
ATOM 3078 O O . ASP A 1 378 ? -6.976 -16.607 4.856 1.00 90.31 378 ASP A O 1
ATOM 3082 N N . ILE A 1 379 ? -7.461 -15.855 2.799 1.00 94.62 379 ILE A N 1
ATOM 3083 C CA . ILE A 1 379 ? -6.106 -15.412 2.466 1.00 94.62 379 ILE A CA 1
ATOM 3084 C C . ILE A 1 379 ? -5.723 -14.200 3.320 1.00 94.62 379 ILE A C 1
ATOM 3086 O O . ILE A 1 379 ? -4.641 -14.180 3.904 1.00 94.62 379 ILE A O 1
ATOM 3090 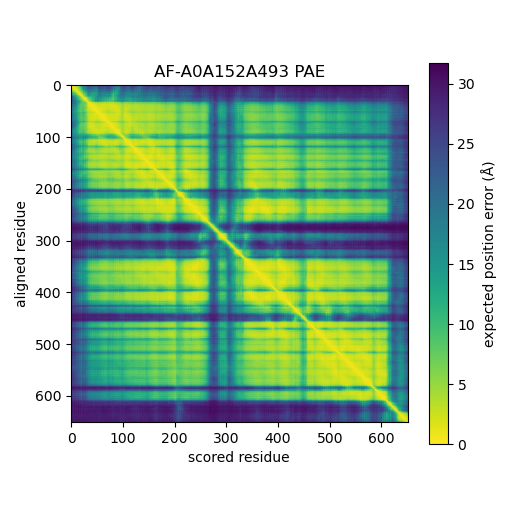N N . LEU A 1 380 ? -6.621 -13.217 3.430 1.00 94.19 380 LEU A N 1
ATOM 3091 C CA . LEU A 1 380 ? -6.404 -12.001 4.211 1.00 94.19 380 LEU A CA 1
ATOM 3092 C C . LEU A 1 380 ? -6.192 -12.310 5.699 1.00 94.19 380 LEU A C 1
ATOM 3094 O O . LEU A 1 380 ? -5.299 -11.743 6.321 1.00 94.19 380 LEU A O 1
ATOM 3098 N N . GLU A 1 381 ? -6.964 -13.248 6.252 1.00 91.50 381 GLU A N 1
ATOM 3099 C CA . GLU A 1 381 ? -6.813 -13.704 7.639 1.00 91.50 381 GLU A CA 1
ATOM 3100 C C . GLU A 1 381 ? -5.453 -14.372 7.859 1.00 91.50 381 GLU A C 1
ATOM 3102 O O . GLU A 1 381 ? -4.732 -14.013 8.788 1.00 91.50 381 GLU A O 1
ATOM 3107 N N . LYS A 1 382 ? -5.052 -15.292 6.971 1.00 91.94 382 LYS A N 1
ATOM 3108 C CA . LYS A 1 382 ? -3.738 -15.944 7.054 1.00 91.94 382 LYS A CA 1
ATOM 3109 C C . LYS A 1 382 ? -2.592 -14.937 6.989 1.00 91.94 382 LYS A C 1
ATOM 3111 O O . LYS A 1 382 ? -1.663 -15.032 7.782 1.00 91.94 382 LYS A O 1
ATOM 3116 N N . LEU A 1 383 ? -2.657 -13.961 6.083 1.00 93.81 383 LEU A N 1
ATOM 3117 C CA . LEU A 1 383 ? -1.644 -12.904 5.973 1.00 93.81 383 LEU A CA 1
ATOM 3118 C C . LEU A 1 383 ? -1.578 -12.029 7.234 1.00 93.81 383 LEU A C 1
ATOM 3120 O O . LEU A 1 383 ? -0.487 -11.632 7.649 1.00 93.81 383 LEU A O 1
ATOM 3124 N N . PHE A 1 384 ? -2.727 -11.753 7.855 1.00 92.94 384 PHE A N 1
ATOM 3125 C CA . PHE A 1 384 ? -2.795 -11.016 9.115 1.00 92.94 384 PHE A CA 1
ATOM 3126 C C . PHE A 1 384 ? -2.132 -11.792 10.261 1.00 92.94 384 PHE A C 1
ATOM 3128 O O . PHE A 1 384 ? -1.333 -11.221 10.998 1.00 92.94 384 PHE A O 1
ATOM 3135 N N . VAL A 1 385 ? -2.415 -13.094 10.381 1.00 89.94 385 VAL A N 1
ATOM 3136 C CA . VAL A 1 385 ? -1.834 -13.975 11.413 1.00 89.94 385 VAL A CA 1
ATOM 3137 C C . VAL A 1 385 ? -0.334 -14.198 11.202 1.00 89.94 385 VAL A C 1
ATOM 3139 O O . VAL A 1 385 ? 0.418 -14.246 12.167 1.00 89.94 385 VAL A O 1
ATOM 3142 N N . LEU A 1 386 ? 0.123 -14.296 9.950 1.00 87.69 386 LEU A N 1
ATOM 3143 C CA . LEU A 1 386 ? 1.549 -14.426 9.616 1.00 87.69 386 LEU A CA 1
ATOM 3144 C C . LEU A 1 386 ? 2.365 -13.154 9.890 1.00 87.69 386 LEU A C 1
ATOM 3146 O O . LEU A 1 386 ? 3.594 -13.174 9.779 1.00 87.69 386 LEU A O 1
ATOM 3150 N N . SER A 1 387 ? 1.703 -12.034 10.175 1.00 89.00 387 SER A N 1
ATOM 3151 C CA . SER A 1 387 ? 2.370 -10.779 10.494 1.00 89.00 387 SER A CA 1
ATOM 3152 C C . SER A 1 387 ? 2.745 -10.747 11.971 1.00 89.00 387 SER A C 1
ATOM 3154 O O . SER A 1 387 ? 1.893 -10.901 12.839 1.00 89.00 387 SER A O 1
ATOM 3156 N N . ASP A 1 388 ? 4.025 -10.513 12.257 1.00 87.00 388 ASP A N 1
ATOM 3157 C CA . ASP A 1 388 ? 4.487 -10.286 13.625 1.00 87.00 388 ASP A CA 1
ATOM 3158 C C . ASP A 1 388 ? 4.177 -8.843 14.033 1.00 87.00 388 ASP A C 1
ATOM 3160 O O . ASP A 1 388 ? 4.851 -7.900 13.611 1.00 87.00 388 ASP A O 1
ATOM 3164 N N . TRP A 1 389 ? 3.121 -8.667 14.823 1.00 88.19 389 TRP A N 1
ATOM 3165 C CA . TRP A 1 389 ? 2.671 -7.359 15.300 1.00 88.19 389 TRP A CA 1
ATOM 3166 C C . TRP A 1 389 ? 3.509 -6.814 16.458 1.00 88.19 389 TRP A C 1
ATOM 3168 O O . TRP A 1 389 ? 3.423 -5.622 16.737 1.00 88.19 389 TRP A O 1
ATOM 3178 N N . SER A 1 390 ? 4.343 -7.647 17.087 1.00 85.31 390 SER A N 1
ATOM 3179 C CA . SER A 1 390 ? 5.223 -7.239 18.188 1.00 85.31 390 SER A CA 1
ATOM 3180 C C . SER A 1 390 ? 6.522 -6.587 17.706 1.00 85.31 390 SER A C 1
ATOM 3182 O O . SER A 1 390 ? 7.135 -5.797 18.429 1.00 85.31 390 SER A O 1
ATOM 3184 N N . LYS A 1 391 ? 6.926 -6.886 16.466 1.00 84.44 391 LYS A N 1
ATOM 3185 C CA . LYS A 1 391 ? 8.131 -6.361 15.827 1.00 84.44 391 LYS A CA 1
ATOM 3186 C C . LYS A 1 391 ? 7.809 -5.185 14.905 1.00 84.44 391 LYS A C 1
ATOM 3188 O O . LYS A 1 391 ? 6.932 -5.278 14.043 1.00 84.44 391 LYS A O 1
ATOM 3193 N N . SER A 1 392 ? 8.575 -4.104 15.052 1.00 83.88 392 SER A N 1
ATOM 3194 C CA . SER A 1 392 ? 8.553 -2.979 14.115 1.00 83.88 392 SER A CA 1
ATOM 3195 C C . SER A 1 392 ? 9.229 -3.362 12.801 1.00 83.88 392 SER A C 1
ATOM 3197 O O . SER A 1 392 ? 10.400 -3.737 12.802 1.00 83.88 392 SER A O 1
ATOM 3199 N N . GLU A 1 393 ? 8.508 -3.238 11.688 1.00 83.00 393 GLU A N 1
ATOM 3200 C CA . GLU A 1 393 ? 9.049 -3.452 10.333 1.00 83.00 393 GLU A CA 1
ATOM 3201 C C . GLU A 1 393 ? 9.219 -2.131 9.559 1.00 83.00 393 GLU A C 1
ATOM 3203 O O . GLU A 1 393 ? 9.685 -2.122 8.420 1.00 83.00 393 GLU A O 1
ATOM 3208 N N . PHE A 1 394 ? 8.830 -1.004 10.164 1.00 82.06 394 PHE A N 1
ATOM 3209 C CA . PHE A 1 394 ? 8.984 0.324 9.578 1.00 82.06 394 PHE A CA 1
ATOM 3210 C C . PHE A 1 394 ? 10.413 0.859 9.752 1.00 82.06 394 PHE A C 1
ATOM 3212 O O . PHE A 1 394 ? 10.960 0.837 10.856 1.00 82.06 394 PHE A O 1
ATOM 3219 N N . SER A 1 395 ? 10.974 1.403 8.671 1.00 77.00 395 SER A N 1
ATOM 3220 C CA . SER A 1 395 ? 12.204 2.196 8.658 1.00 77.00 395 SER A CA 1
ATOM 3221 C C . SER A 1 395 ? 12.010 3.402 7.736 1.00 77.00 395 SER A C 1
ATOM 3223 O O . SER A 1 395 ? 11.392 3.283 6.678 1.00 77.00 395 SER A O 1
ATOM 3225 N N . GLU A 1 396 ? 12.520 4.567 8.149 1.00 71.25 396 GLU A N 1
ATOM 3226 C CA . GLU A 1 396 ? 12.462 5.802 7.351 1.00 71.25 396 GLU A CA 1
ATOM 3227 C C . GLU A 1 396 ? 13.367 5.735 6.114 1.00 71.25 396 GLU A C 1
ATOM 3229 O O . GLU A 1 396 ? 13.067 6.361 5.100 1.00 71.25 396 GLU A O 1
ATOM 3234 N N . GLU A 1 397 ? 14.452 4.960 6.185 1.00 66.62 397 GLU A N 1
ATOM 3235 C CA . GLU A 1 397 ? 15.445 4.850 5.112 1.00 66.62 397 GLU A CA 1
ATOM 3236 C C . GLU A 1 397 ? 15.089 3.764 4.092 1.00 66.62 397 GLU A C 1
ATOM 3238 O O . GLU A 1 397 ? 15.457 3.872 2.923 1.00 66.62 397 GLU A O 1
ATOM 3243 N N . ASN A 1 398 ? 14.374 2.711 4.510 1.00 68.62 398 ASN A N 1
ATOM 3244 C CA . ASN A 1 398 ? 14.037 1.597 3.629 1.00 68.62 398 ASN A CA 1
ATOM 3245 C C . ASN A 1 398 ? 12.723 0.912 4.029 1.00 68.62 398 ASN A C 1
ATOM 3247 O O . ASN A 1 398 ? 12.596 0.350 5.118 1.00 68.62 398 ASN A O 1
ATOM 3251 N N . VAL A 1 399 ? 11.738 0.922 3.130 1.00 75.19 399 VAL A N 1
ATOM 3252 C CA . VAL A 1 399 ? 10.418 0.345 3.400 1.00 75.19 399 VAL A CA 1
ATOM 3253 C C . VAL A 1 399 ? 10.447 -1.164 3.149 1.00 75.19 399 VAL A C 1
ATOM 3255 O O . VAL A 1 399 ? 10.373 -1.626 2.014 1.00 75.19 399 VAL A O 1
ATOM 3258 N N . SER A 1 400 ? 10.507 -1.941 4.231 1.00 84.38 400 SER A N 1
ATOM 3259 C CA . SER A 1 400 ? 10.467 -3.407 4.195 1.00 84.38 400 SER A CA 1
ATOM 3260 C C . SER A 1 400 ? 9.161 -3.944 3.574 1.00 84.38 400 SER A C 1
ATOM 3262 O O . SER A 1 400 ? 8.069 -3.492 3.935 1.00 84.38 400 SER A O 1
ATOM 3264 N N . PRO A 1 401 ? 9.205 -4.987 2.725 1.00 88.25 401 PRO A N 1
ATOM 3265 C CA . PRO A 1 401 ? 8.025 -5.695 2.253 1.00 88.25 401 PRO A CA 1
ATOM 3266 C C . PRO A 1 401 ? 7.166 -6.290 3.362 1.00 88.25 401 PRO A C 1
ATOM 3268 O O . PRO A 1 401 ? 5.964 -6.444 3.162 1.00 88.25 401 PRO A O 1
ATOM 3271 N N . PHE A 1 402 ? 7.732 -6.609 4.531 1.00 89.62 402 PHE A N 1
ATOM 3272 C CA . PHE A 1 402 ? 6.930 -7.044 5.676 1.00 89.62 402 PHE A CA 1
ATOM 3273 C C . PHE A 1 402 ? 6.015 -5.918 6.165 1.00 89.62 402 PHE A C 1
ATOM 3275 O O . PHE A 1 402 ? 4.834 -6.160 6.426 1.00 89.62 402 PHE A O 1
ATOM 3282 N N . TYR A 1 403 ? 6.531 -4.686 6.214 1.00 89.12 403 TYR A N 1
ATOM 3283 C CA . TYR A 1 403 ? 5.739 -3.498 6.520 1.00 89.12 403 TYR A CA 1
ATOM 3284 C C . TYR A 1 403 ? 4.681 -3.248 5.441 1.00 89.12 403 TYR A C 1
ATOM 3286 O O . TYR A 1 403 ? 3.501 -3.126 5.769 1.00 89.12 403 TYR A O 1
ATOM 3294 N N . VAL A 1 404 ? 5.058 -3.261 4.153 1.00 89.88 404 VAL A N 1
ATOM 3295 C CA . VAL A 1 404 ? 4.096 -3.071 3.048 1.00 89.88 404 VAL A CA 1
ATOM 3296 C C . VAL A 1 404 ? 2.952 -4.080 3.149 1.00 89.88 404 VAL A C 1
ATOM 3298 O O . VAL A 1 404 ? 1.786 -3.686 3.082 1.00 89.88 404 VAL A O 1
ATOM 3301 N N . ARG A 1 405 ? 3.259 -5.357 3.406 1.00 93.06 405 ARG A N 1
ATOM 3302 C CA . ARG A 1 405 ? 2.261 -6.416 3.586 1.00 93.06 405 ARG A CA 1
ATOM 3303 C C . ARG A 1 405 ? 1.305 -6.106 4.735 1.00 93.06 405 ARG A C 1
ATOM 3305 O O . ARG A 1 405 ? 0.095 -6.158 4.519 1.00 93.06 405 ARG A O 1
ATOM 3312 N N . LYS A 1 406 ? 1.818 -5.751 5.923 1.00 92.12 406 LYS A N 1
ATOM 3313 C CA . LYS A 1 406 ? 0.991 -5.370 7.088 1.00 92.12 406 LYS A CA 1
ATOM 3314 C C . LYS A 1 406 ? 0.024 -4.242 6.729 1.00 92.12 406 LYS A C 1
ATOM 3316 O O . LYS A 1 406 ? -1.179 -4.359 6.967 1.00 92.12 406 LYS A O 1
ATOM 3321 N N . ILE A 1 407 ? 0.540 -3.174 6.119 1.00 91.19 407 ILE A N 1
ATOM 3322 C CA . ILE A 1 407 ? -0.260 -1.991 5.793 1.00 91.19 407 ILE A CA 1
ATOM 3323 C C . ILE A 1 407 ? -1.308 -2.300 4.723 1.00 91.19 407 ILE A C 1
ATOM 3325 O O . ILE A 1 407 ? -2.464 -1.912 4.887 1.00 91.19 407 ILE A O 1
ATOM 3329 N N . GLN A 1 408 ? -0.964 -3.032 3.657 1.00 93.06 408 GLN A N 1
ATOM 3330 C CA . GLN A 1 408 ? -1.957 -3.371 2.632 1.00 93.06 408 GLN A CA 1
ATOM 3331 C C . GLN A 1 408 ? -3.036 -4.323 3.157 1.00 93.06 408 GLN A C 1
ATOM 3333 O O . GLN A 1 408 ? -4.204 -4.165 2.802 1.00 93.06 408 GLN A O 1
ATOM 3338 N N . VAL A 1 409 ? -2.687 -5.267 4.039 1.00 94.81 409 VAL A N 1
ATOM 3339 C CA . VAL A 1 409 ? -3.677 -6.114 4.725 1.00 94.81 409 VAL A CA 1
ATOM 3340 C C . VAL A 1 409 ? -4.651 -5.246 5.526 1.00 94.81 409 VAL A C 1
ATOM 3342 O O . VAL A 1 409 ? -5.862 -5.394 5.367 1.00 94.81 409 VAL A O 1
ATOM 3345 N N . ILE A 1 410 ? -4.146 -4.300 6.326 1.00 93.06 410 ILE A N 1
ATOM 3346 C CA . ILE A 1 410 ? -4.981 -3.358 7.086 1.00 93.06 410 ILE A CA 1
ATOM 3347 C C . ILE A 1 410 ? -5.891 -2.546 6.156 1.00 93.06 410 ILE A C 1
ATOM 3349 O O . ILE A 1 410 ? -7.098 -2.468 6.378 1.00 93.06 410 ILE A O 1
ATOM 3353 N N . ARG A 1 411 ? -5.339 -1.969 5.086 1.00 91.75 411 ARG A N 1
ATOM 3354 C CA . ARG A 1 411 ? -6.099 -1.167 4.118 1.00 91.75 411 ARG A CA 1
ATOM 3355 C C . ARG A 1 411 ? -7.234 -1.960 3.470 1.00 91.75 411 ARG A C 1
ATOM 3357 O O . ARG A 1 411 ? -8.350 -1.461 3.351 1.00 91.75 411 ARG A O 1
ATOM 3364 N N . LEU A 1 412 ? -6.983 -3.214 3.099 1.00 93.94 412 LEU A N 1
ATOM 3365 C CA . LEU A 1 412 ? -8.011 -4.095 2.543 1.00 93.94 412 LEU A CA 1
ATOM 3366 C C . LEU A 1 412 ? -9.096 -4.435 3.569 1.00 93.94 412 LEU A C 1
ATOM 3368 O O . LEU A 1 412 ? -10.272 -4.451 3.211 1.00 93.94 412 LEU A O 1
ATOM 3372 N N . ILE A 1 413 ? -8.731 -4.654 4.838 1.00 92.38 413 ILE A N 1
ATOM 3373 C CA . ILE A 1 413 ? -9.702 -4.838 5.927 1.00 92.38 413 ILE A CA 1
ATOM 3374 C C . ILE A 1 413 ? -10.619 -3.613 6.029 1.00 92.38 413 ILE A C 1
ATOM 3376 O O . ILE A 1 413 ? -11.838 -3.765 6.090 1.00 92.38 413 ILE A O 1
ATOM 3380 N N . ILE A 1 414 ? -10.050 -2.407 5.981 1.00 90.31 414 ILE A N 1
ATOM 3381 C CA . ILE A 1 414 ? -10.805 -1.150 6.044 1.00 90.31 414 ILE A CA 1
ATOM 3382 C C . ILE A 1 414 ? -11.824 -1.054 4.905 1.00 90.31 414 ILE A C 1
ATOM 3384 O O . ILE A 1 414 ? -12.988 -0.753 5.171 1.00 90.31 414 ILE A O 1
ATOM 3388 N N . LEU A 1 415 ? -11.429 -1.373 3.666 1.00 90.44 415 LEU A N 1
ATOM 3389 C CA . LEU A 1 415 ? -12.337 -1.348 2.511 1.00 90.44 415 LEU A CA 1
ATOM 3390 C C . LEU A 1 415 ? -13.569 -2.245 2.714 1.00 90.44 415 LEU A C 1
ATOM 3392 O O . LEU A 1 415 ? -14.679 -1.869 2.348 1.00 90.44 415 LEU A O 1
ATOM 3396 N N . TYR A 1 416 ? -13.403 -3.416 3.331 1.00 90.00 416 TYR A N 1
ATOM 3397 C CA . TYR A 1 416 ? -14.513 -4.335 3.608 1.00 90.00 416 TYR A CA 1
ATOM 3398 C C . TYR A 1 416 ? -15.477 -3.857 4.699 1.00 90.00 416 TYR A C 1
ATOM 3400 O O . TYR A 1 416 ? -16.597 -4.367 4.778 1.00 90.00 416 TYR A O 1
ATOM 3408 N N . PHE A 1 417 ? -15.055 -2.911 5.537 1.00 85.38 417 PHE A N 1
ATOM 3409 C CA . PHE A 1 417 ? -15.889 -2.309 6.575 1.00 85.38 417 PHE A CA 1
ATOM 3410 C C . PHE A 1 417 ? -16.501 -0.972 6.162 1.00 85.38 417 PHE A C 1
ATOM 3412 O O . PHE A 1 417 ? -17.245 -0.385 6.946 1.00 85.38 417 PHE A O 1
ATOM 3419 N N . GLU A 1 418 ? -16.254 -0.488 4.946 1.00 85.06 418 GLU A N 1
ATOM 3420 C CA . GLU A 1 418 ? -16.967 0.677 4.437 1.00 85.06 418 GLU A CA 1
ATOM 3421 C C . GLU A 1 418 ? -18.471 0.401 4.313 1.00 85.06 418 GLU A C 1
ATOM 3423 O O . GLU A 1 418 ? -18.897 -0.669 3.871 1.00 85.06 418 GLU A O 1
ATOM 3428 N N . ALA A 1 419 ? -19.288 1.397 4.671 1.00 79.56 419 ALA A N 1
ATOM 3429 C CA . ALA A 1 419 ? -20.743 1.261 4.716 1.00 79.56 419 ALA A CA 1
ATOM 3430 C C . ALA A 1 419 ? -21.343 0.773 3.384 1.00 79.56 419 ALA A C 1
ATOM 3432 O O . ALA A 1 419 ? -22.192 -0.117 3.390 1.00 79.56 419 ALA A O 1
ATOM 3433 N N . GLU A 1 420 ? -20.860 1.295 2.250 1.00 82.25 420 GLU A N 1
ATOM 3434 C CA . GLU A 1 420 ? -21.331 0.896 0.915 1.00 82.25 420 GLU A CA 1
ATOM 3435 C C . GLU A 1 420 ? -21.040 -0.580 0.601 1.00 82.25 420 GLU A C 1
ATOM 3437 O O . GLU A 1 420 ? -21.857 -1.268 -0.018 1.00 82.25 420 GLU A O 1
ATOM 3442 N N . VAL A 1 421 ? -19.899 -1.094 1.068 1.00 83.69 421 VAL A N 1
ATOM 3443 C CA . VAL A 1 421 ? -19.476 -2.478 0.841 1.00 83.69 421 VAL A CA 1
ATOM 3444 C C . VAL A 1 421 ? -20.283 -3.417 1.729 1.00 83.69 421 VAL A C 1
ATOM 3446 O O . VAL A 1 421 ? -20.846 -4.393 1.231 1.00 83.69 421 VAL A O 1
ATOM 3449 N N . VAL A 1 422 ? -20.417 -3.092 3.016 1.00 80.06 422 VAL A N 1
ATOM 3450 C CA . VAL A 1 422 ? -21.216 -3.874 3.970 1.00 80.06 422 VAL A CA 1
ATOM 3451 C C . VAL A 1 422 ? -22.680 -3.962 3.526 1.00 80.06 422 VAL A C 1
ATOM 3453 O O . VAL A 1 422 ? -23.268 -5.044 3.565 1.00 80.06 422 VAL A O 1
ATOM 3456 N N . GLU A 1 423 ? -23.259 -2.853 3.055 1.00 79.12 423 GLU A N 1
ATOM 3457 C CA . GLU A 1 423 ? -24.621 -2.828 2.510 1.00 79.12 423 GLU A CA 1
ATOM 3458 C C . GLU A 1 423 ? -24.735 -3.704 1.256 1.00 79.12 423 GLU A C 1
ATOM 3460 O O . GLU A 1 423 ? -25.652 -4.519 1.144 1.00 79.12 423 GLU A O 1
ATOM 3465 N N . SER A 1 424 ? -23.772 -3.597 0.336 1.00 77.25 424 SER A N 1
ATOM 3466 C CA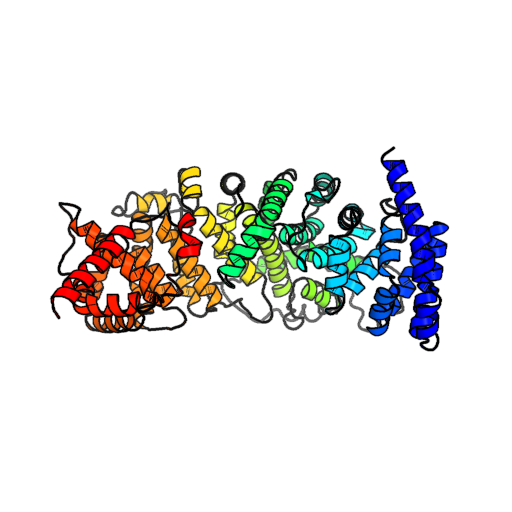 . SER A 1 424 ? -23.792 -4.344 -0.923 1.00 77.25 424 SER A CA 1
ATOM 3467 C C . SER A 1 424 ? -23.677 -5.860 -0.764 1.00 77.25 424 SER A C 1
ATOM 3469 O O . SER A 1 424 ? -24.360 -6.607 -1.468 1.00 77.25 424 SER A O 1
ATOM 3471 N N . LEU A 1 425 ? -22.843 -6.311 0.176 1.00 76.06 425 LEU A N 1
ATOM 3472 C CA . LEU A 1 425 ? -22.611 -7.724 0.464 1.00 76.06 425 LEU A CA 1
ATOM 3473 C C . LEU A 1 425 ? -23.709 -8.321 1.354 1.00 76.06 425 LEU A C 1
ATOM 3475 O O . LEU A 1 425 ? -23.773 -9.541 1.523 1.00 76.06 425 LEU A O 1
ATOM 3479 N N . GLY A 1 426 ? -24.576 -7.486 1.937 1.00 66.50 426 GLY A N 1
ATOM 3480 C CA . GLY A 1 426 ? -25.670 -7.889 2.826 1.00 66.50 426 GLY A CA 1
ATOM 3481 C C . GLY A 1 426 ? -25.221 -8.433 4.189 1.00 66.50 426 GLY A C 1
ATOM 3482 O O . GLY A 1 426 ? -26.056 -8.783 5.021 1.00 66.50 426 GLY A O 1
ATOM 3483 N N . HIS A 1 427 ? -23.913 -8.522 4.428 1.00 68.25 427 HIS A N 1
ATOM 3484 C CA . HIS A 1 427 ? -23.280 -8.908 5.684 1.00 68.25 427 HIS A CA 1
ATOM 3485 C C . HIS A 1 427 ? -21.843 -8.377 5.700 1.00 68.25 427 HIS A C 1
ATOM 3487 O O . HIS A 1 427 ? -21.267 -8.132 4.644 1.00 68.25 427 HIS A O 1
ATOM 3493 N N . ALA A 1 428 ? -21.249 -8.226 6.886 1.00 73.12 428 ALA A N 1
ATOM 3494 C CA . ALA A 1 428 ? -19.824 -7.931 7.008 1.00 73.12 428 ALA A CA 1
ATOM 3495 C C . ALA A 1 428 ? -19.029 -9.231 6.753 1.00 73.12 428 ALA A C 1
ATOM 3497 O O . ALA A 1 428 ? -19.009 -10.098 7.632 1.00 73.12 428 ALA A O 1
ATOM 3498 N N . PRO A 1 429 ? -18.399 -9.408 5.573 1.00 71.31 429 PRO A N 1
ATOM 3499 C CA . PRO A 1 429 ? -17.800 -10.686 5.156 1.00 71.31 429 PRO A CA 1
ATOM 3500 C C . PRO A 1 429 ? -16.591 -11.083 6.011 1.00 71.31 429 PRO A C 1
ATOM 3502 O O . PRO A 1 429 ? -16.221 -12.254 6.075 1.00 71.31 429 PRO A O 1
ATOM 3505 N N . LEU A 1 430 ? -15.983 -10.100 6.679 1.00 80.25 430 LEU A N 1
ATOM 3506 C CA . LEU A 1 430 ? -14.864 -10.293 7.591 1.00 80.25 430 LEU A CA 1
ATOM 3507 C C . LEU A 1 430 ? -15.287 -10.870 8.943 1.00 80.25 430 LEU A C 1
ATOM 3509 O O . LEU A 1 430 ? -14.436 -11.350 9.679 1.00 80.25 430 LEU A O 1
ATOM 3513 N N . LEU A 1 431 ? -16.575 -10.857 9.285 1.00 77.62 431 LEU A N 1
ATOM 3514 C CA . LEU A 1 431 ? -17.034 -11.427 10.546 1.00 77.62 431 LEU A CA 1
ATOM 3515 C C . LEU A 1 431 ? -17.287 -12.926 10.387 1.00 77.62 431 LEU A C 1
ATOM 3517 O O . LEU A 1 431 ? -18.032 -13.355 9.502 1.00 77.62 431 LEU A O 1
ATOM 3521 N N . SER A 1 432 ? -16.713 -13.743 11.271 1.00 73.62 432 SER A N 1
ATOM 3522 C CA . SER A 1 432 ? -17.033 -15.169 11.305 1.00 73.62 432 SER A CA 1
ATOM 3523 C C . SER A 1 432 ? -18.494 -15.394 11.685 1.00 73.62 432 SER A C 1
ATOM 3525 O O . SER A 1 432 ? -19.135 -14.579 12.350 1.00 73.62 432 SER A O 1
ATOM 3527 N N . LYS A 1 433 ? -19.031 -16.572 11.343 1.00 71.44 433 LYS A N 1
ATOM 3528 C CA . LYS A 1 433 ? -20.352 -17.005 11.834 1.00 71.44 433 LYS A CA 1
ATOM 3529 C C . LYS A 1 433 ? -20.437 -16.949 13.364 1.00 71.44 433 LYS A C 1
ATOM 3531 O O . LYS A 1 433 ? -21.512 -16.687 13.895 1.00 71.44 433 LYS A O 1
ATOM 3536 N N . HIS A 1 434 ? -19.314 -17.166 14.055 1.00 69.44 434 HIS A N 1
ATOM 3537 C CA . HIS A 1 434 ? -19.212 -17.032 15.505 1.00 69.44 434 HIS A CA 1
ATOM 3538 C C . HIS A 1 434 ? -19.359 -15.576 15.960 1.00 69.44 434 HIS A C 1
ATOM 3540 O O . HIS A 1 434 ? -20.171 -15.301 16.843 1.00 69.44 434 HIS A O 1
ATOM 3546 N N . GLU A 1 435 ? -18.628 -14.643 15.343 1.00 73.00 435 GLU A N 1
ATOM 3547 C CA . GLU A 1 435 ? -18.748 -13.208 15.629 1.00 73.00 435 GLU A CA 1
ATOM 3548 C C . GLU A 1 435 ? -20.163 -12.721 15.344 1.00 73.00 435 GLU A C 1
ATOM 3550 O O . GLU A 1 435 ? -20.792 -12.139 16.221 1.00 73.00 435 GLU A O 1
ATOM 3555 N N . ILE A 1 436 ? -20.719 -13.059 14.178 1.00 72.88 436 ILE A N 1
ATOM 3556 C CA . ILE A 1 436 ? -22.108 -12.754 13.829 1.00 72.88 436 ILE A CA 1
ATOM 3557 C C . ILE A 1 436 ? -23.052 -13.308 14.904 1.00 72.88 436 ILE A C 1
ATOM 3559 O O . ILE A 1 436 ? -23.852 -12.555 15.454 1.00 72.88 436 ILE A O 1
ATOM 3563 N N . HIS A 1 437 ? -22.935 -14.584 15.281 1.00 71.62 437 HIS A N 1
ATOM 3564 C CA . HIS A 1 437 ? -23.777 -15.166 16.326 1.00 71.62 437 HIS A CA 1
ATOM 3565 C C . HIS A 1 437 ? -23.661 -14.411 17.661 1.00 71.62 437 HIS A C 1
ATOM 3567 O O . HIS A 1 437 ? -24.687 -14.073 18.250 1.00 71.62 437 HIS A O 1
ATOM 3573 N N . ARG A 1 438 ? -22.446 -14.073 18.117 1.00 68.50 438 ARG A N 1
ATOM 3574 C CA . ARG A 1 438 ? -22.248 -13.277 19.343 1.00 68.50 438 ARG A CA 1
ATOM 3575 C C . ARG A 1 438 ? -22.832 -11.868 19.240 1.00 68.50 438 ARG A C 1
ATOM 3577 O O . ARG A 1 438 ? -23.358 -11.367 20.229 1.00 68.50 438 ARG A O 1
ATOM 3584 N N . LEU A 1 439 ? -22.785 -11.240 18.064 1.00 70.25 439 LEU A N 1
ATOM 3585 C CA . LEU A 1 439 ? -23.379 -9.919 17.827 1.00 70.25 439 LEU A CA 1
ATOM 3586 C C . LEU A 1 439 ? -24.913 -9.944 17.930 1.00 70.25 439 LEU A C 1
ATOM 3588 O O . LEU A 1 439 ? -25.519 -8.941 18.313 1.00 70.25 439 LEU A O 1
ATOM 3592 N N . TYR A 1 440 ? -25.557 -11.060 17.574 1.00 69.94 440 TYR A N 1
ATOM 3593 C CA . TYR A 1 440 ? -27.013 -11.217 17.675 1.00 69.94 440 TYR A CA 1
ATOM 3594 C C . TYR A 1 440 ? -27.475 -11.831 19.008 1.00 69.94 440 TYR A C 1
ATOM 3596 O O . TYR A 1 440 ? -28.584 -11.521 19.435 1.00 69.94 440 TYR A O 1
ATOM 3604 N N . ASN A 1 441 ? -26.632 -12.612 19.695 1.00 68.88 441 ASN A N 1
ATOM 3605 C CA . ASN A 1 441 ? -26.941 -13.289 20.962 1.00 68.88 441 ASN A CA 1
ATOM 3606 C C . ASN A 1 441 ? -25.886 -13.001 22.059 1.00 68.88 441 ASN A C 1
ATOM 3608 O O . ASN A 1 441 ? -25.205 -13.920 22.515 1.00 68.88 441 ASN A O 1
ATOM 3612 N N . PRO A 1 442 ? -25.744 -11.746 22.530 1.00 59.69 442 PRO A N 1
ATOM 3613 C CA . PRO A 1 442 ? -24.665 -11.336 23.443 1.00 59.69 442 PRO A CA 1
ATOM 3614 C C . PRO A 1 442 ? -24.737 -11.942 24.859 1.00 59.69 442 PRO A C 1
ATOM 3616 O O . PRO A 1 442 ? -23.776 -11.835 25.615 1.00 59.69 442 PRO A O 1
ATOM 3619 N N . MET A 1 443 ? -25.871 -12.548 25.231 1.00 55.56 443 MET A N 1
ATOM 3620 C CA . MET A 1 443 ? -26.149 -13.106 26.567 1.00 55.56 443 MET A CA 1
ATOM 3621 C C . MET A 1 443 ? -26.073 -14.640 26.620 1.00 55.56 443 MET A C 1
ATOM 3623 O O . MET A 1 443 ? -26.255 -15.220 27.687 1.00 55.56 443 MET A O 1
ATOM 3627 N N . VAL A 1 444 ? -25.850 -15.305 25.484 1.00 58.31 444 VAL A N 1
ATOM 3628 C CA . VAL A 1 444 ? -25.780 -16.767 25.409 1.00 58.31 444 VAL A CA 1
ATOM 3629 C C . VAL A 1 444 ? -24.323 -17.152 25.204 1.00 58.31 444 VAL A C 1
ATOM 3631 O O . VAL A 1 444 ? -23.770 -16.931 24.124 1.00 58.31 444 VAL A O 1
ATOM 3634 N N . ASP A 1 445 ? -23.703 -17.736 26.232 1.00 54.34 445 ASP A N 1
ATOM 3635 C CA . ASP A 1 445 ? -22.430 -18.429 26.057 1.00 54.34 445 ASP A CA 1
ATOM 3636 C C . ASP A 1 445 ? -22.623 -19.478 24.965 1.00 54.34 445 ASP A C 1
ATOM 3638 O O . ASP A 1 445 ? -23.479 -20.361 25.058 1.00 54.34 445 ASP A O 1
ATOM 3642 N N . CYS A 1 446 ? -21.884 -19.323 23.866 1.00 55.25 446 CYS A N 1
ATOM 3643 C CA . CYS A 1 446 ? -22.110 -20.145 22.694 1.00 55.25 446 CYS A CA 1
ATOM 3644 C C . CYS A 1 446 ? -21.555 -21.556 22.924 1.00 55.25 446 CYS A C 1
ATOM 3646 O O . CYS A 1 446 ? -20.417 -21.867 22.574 1.00 55.25 446 CYS A O 1
ATOM 3648 N N . HIS A 1 447 ? -22.369 -22.410 23.537 1.00 54.84 447 HIS A N 1
ATOM 3649 C CA . HIS A 1 447 ? -22.070 -23.822 23.761 1.00 54.84 447 HIS A CA 1
ATOM 3650 C C . HIS A 1 447 ? -22.308 -24.696 22.516 1.00 54.84 447 HIS A C 1
ATOM 3652 O O . HIS A 1 447 ? -21.961 -25.882 22.532 1.00 54.84 447 HIS A O 1
ATOM 3658 N N . ASP A 1 448 ? -22.848 -24.118 21.437 1.00 52.97 448 ASP A N 1
ATOM 3659 C CA . ASP A 1 448 ? -23.133 -24.811 20.183 1.00 52.97 448 ASP A CA 1
ATOM 3660 C C . ASP A 1 448 ? -21.865 -25.292 19.468 1.00 52.97 448 ASP A C 1
ATOM 3662 O O . ASP A 1 448 ? -20.823 -24.631 19.448 1.00 52.97 448 ASP A O 1
ATOM 3666 N N . ALA A 1 449 ? -21.988 -26.430 18.778 1.00 53.69 449 ALA A N 1
ATOM 3667 C CA . ALA A 1 449 ? -20.946 -26.983 17.909 1.00 53.69 449 ALA A CA 1
ATOM 3668 C C . ALA A 1 449 ? -20.462 -25.981 16.835 1.00 53.69 449 ALA A C 1
ATOM 3670 O O . ALA A 1 449 ? -19.313 -26.050 16.409 1.00 53.69 449 ALA A O 1
ATOM 3671 N N . VAL A 1 450 ? -21.303 -25.006 16.459 1.00 52.41 450 VAL A N 1
ATOM 3672 C CA . VAL A 1 450 ? -20.996 -23.910 15.515 1.00 52.41 450 VAL A CA 1
ATOM 3673 C C . VAL A 1 450 ? -19.919 -22.953 16.052 1.00 52.41 450 VAL A C 1
ATOM 3675 O O . VAL A 1 450 ? -19.175 -22.359 15.273 1.00 52.41 450 VAL A O 1
ATOM 3678 N N . CYS A 1 451 ? -19.807 -22.823 17.376 1.00 51.91 451 CYS A N 1
ATOM 3679 C CA . CYS A 1 451 ? -18.864 -21.933 18.055 1.00 51.91 451 CYS A CA 1
ATOM 3680 C C . CYS A 1 451 ? -17.617 -22.641 18.586 1.00 51.91 451 CYS A C 1
ATOM 3682 O O . CYS A 1 451 ? -16.625 -21.980 18.867 1.00 51.91 451 CYS A O 1
ATOM 3684 N N . LYS A 1 452 ? -17.635 -23.974 18.685 1.00 50.53 452 LYS A N 1
ATOM 3685 C CA . LYS A 1 452 ? -16.478 -24.768 19.128 1.00 50.53 452 LYS A CA 1
ATOM 3686 C C . LYS A 1 452 ? -15.375 -24.916 18.068 1.00 50.53 452 LYS A C 1
ATOM 3688 O O . LYS A 1 452 ? -14.359 -25.531 18.366 1.00 50.53 452 LYS A O 1
ATOM 3693 N N . GLY A 1 453 ? -15.558 -24.365 16.864 1.00 47.72 453 GLY A N 1
ATOM 3694 C CA . GLY A 1 453 ? -14.593 -24.488 15.762 1.00 47.72 453 GLY A CA 1
ATOM 3695 C C . GLY A 1 453 ? -14.326 -23.227 14.936 1.00 47.72 453 GLY A C 1
ATOM 3696 O O . GLY A 1 453 ? -13.504 -23.292 14.034 1.00 47.72 453 GLY A O 1
ATOM 3697 N N . ASN A 1 454 ? -14.982 -22.094 15.215 1.00 48.03 454 ASN A N 1
ATOM 3698 C CA . ASN A 1 454 ? -14.724 -20.827 14.520 1.00 48.03 454 ASN A CA 1
ATOM 3699 C C . ASN A 1 454 ? -14.272 -19.781 15.539 1.00 48.03 454 ASN A C 1
ATOM 3701 O O . ASN A 1 454 ? -15.101 -19.249 16.279 1.00 48.03 454 ASN A O 1
ATOM 3705 N N . ALA A 1 455 ? -12.969 -19.500 15.575 1.00 52.41 455 ALA A N 1
ATOM 3706 C CA . ALA A 1 455 ? -12.430 -18.365 16.312 1.00 52.41 455 ALA A CA 1
ATOM 3707 C C . ALA A 1 455 ? -13.047 -17.047 15.795 1.00 52.41 455 ALA A C 1
ATOM 3709 O O . ALA A 1 455 ? -13.586 -16.973 14.681 1.00 52.41 455 ALA A O 1
ATOM 3710 N N . SER A 1 456 ? -13.024 -15.998 16.618 1.00 57.62 456 SER A N 1
ATOM 3711 C CA . SER A 1 456 ? -13.266 -14.641 16.117 1.00 57.62 456 SER A CA 1
ATOM 3712 C C . SER A 1 456 ? -12.244 -14.336 15.031 1.00 57.62 456 SER A C 1
ATOM 3714 O O . SER A 1 456 ? -11.067 -14.631 15.215 1.00 57.62 456 SER A O 1
ATOM 3716 N N . ARG A 1 457 ? -12.701 -13.799 13.898 1.00 72.38 457 ARG A N 1
ATOM 3717 C CA . ARG A 1 457 ? -11.886 -13.725 12.695 1.00 72.38 457 ARG A CA 1
ATOM 3718 C C . ARG A 1 457 ? -11.020 -12.489 12.681 1.00 72.38 457 ARG A C 1
ATOM 3720 O O . ARG A 1 457 ? -9.814 -12.612 12.704 1.00 72.38 457 ARG A O 1
ATOM 3727 N N . PHE A 1 458 ? -11.612 -11.299 12.671 1.00 83.12 458 PHE A N 1
ATOM 3728 C CA . PHE A 1 458 ? -10.829 -10.067 12.559 1.00 83.12 458 PHE A CA 1
ATOM 3729 C C . PHE A 1 458 ? -10.938 -9.170 13.784 1.00 83.12 458 PHE A C 1
ATOM 3731 O O . PHE A 1 458 ? -9.950 -8.527 14.111 1.00 83.12 458 PHE A O 1
ATOM 3738 N N . ILE A 1 459 ? -12.059 -9.142 14.517 1.00 81.94 459 ILE A N 1
ATOM 3739 C CA . ILE A 1 459 ? -12.179 -8.203 15.646 1.00 81.94 459 ILE A CA 1
ATOM 3740 C C . ILE A 1 459 ? -11.199 -8.575 16.765 1.00 81.94 459 ILE A C 1
ATOM 3742 O O . ILE A 1 459 ? -10.477 -7.716 17.262 1.00 81.94 459 ILE A O 1
ATOM 3746 N N . GLN A 1 460 ? -11.136 -9.859 17.130 1.00 82.81 460 GLN A N 1
ATOM 3747 C CA . GLN A 1 460 ? -10.183 -10.329 18.142 1.00 82.81 460 GLN A CA 1
ATOM 3748 C C . GLN A 1 460 ? -8.732 -10.232 17.653 1.00 82.81 460 GLN A C 1
ATOM 3750 O O . GLN A 1 460 ? -7.869 -9.845 18.431 1.00 82.81 460 GLN A O 1
ATOM 3755 N N . LEU A 1 461 ? -8.461 -10.562 16.383 1.00 87.81 461 LEU A N 1
ATOM 3756 C CA . LEU A 1 461 ? -7.108 -10.468 15.829 1.00 87.81 461 LEU A CA 1
ATOM 3757 C C . LEU A 1 461 ? -6.601 -9.021 15.807 1.00 87.81 461 LEU A C 1
ATOM 3759 O O . LEU A 1 461 ? -5.461 -8.781 16.181 1.00 87.81 461 LEU A O 1
ATOM 3763 N N . LEU A 1 462 ? -7.440 -8.059 15.412 1.00 90.31 462 LEU A N 1
ATOM 3764 C CA . LEU A 1 462 ? -7.083 -6.637 15.381 1.00 90.31 462 LEU A CA 1
ATOM 3765 C C . LEU A 1 462 ? -6.825 -6.077 16.774 1.00 90.31 462 LEU A C 1
ATOM 3767 O O . LEU A 1 462 ? -5.881 -5.322 16.971 1.00 90.31 462 LEU A O 1
ATOM 3771 N N . GLU A 1 463 ? -7.663 -6.448 17.734 1.00 86.88 463 GLU A N 1
ATOM 3772 C CA . GLU A 1 463 ? -7.521 -6.004 19.113 1.00 86.88 463 GLU A CA 1
ATOM 3773 C C . GLU A 1 463 ? -6.245 -6.590 19.748 1.00 86.88 463 GLU A C 1
ATOM 3775 O O . GLU A 1 463 ? -5.445 -5.856 20.326 1.00 86.88 463 GLU A O 1
ATOM 3780 N N . GLN A 1 464 ? -5.974 -7.878 19.519 1.00 88.31 464 GLN A N 1
ATOM 3781 C CA . GLN A 1 464 ? -4.724 -8.506 19.937 1.00 88.31 464 GLN A CA 1
ATOM 3782 C C . GLN A 1 464 ? -3.501 -7.856 19.272 1.00 88.31 464 GLN A C 1
ATOM 3784 O O . GLN A 1 464 ? -2.555 -7.497 19.966 1.00 88.31 464 GLN A O 1
ATOM 3789 N N . ALA A 1 465 ? -3.541 -7.629 17.956 1.00 89.81 465 ALA A N 1
ATOM 3790 C CA . ALA A 1 465 ? -2.471 -6.953 17.226 1.00 89.81 465 ALA A CA 1
ATOM 3791 C C . ALA A 1 465 ? -2.226 -5.528 17.739 1.00 89.81 465 ALA A C 1
ATOM 3793 O O . ALA A 1 465 ? -1.078 -5.108 17.856 1.00 89.81 465 ALA A O 1
ATOM 3794 N N . HIS A 1 466 ? -3.286 -4.791 18.085 1.00 89.00 466 HIS A N 1
ATOM 3795 C CA . HIS A 1 466 ? -3.167 -3.463 18.678 1.00 89.00 466 HIS A CA 1
ATOM 3796 C C . HIS A 1 466 ? -2.412 -3.512 20.013 1.00 89.00 466 HIS A C 1
ATOM 3798 O O . HIS A 1 466 ? -1.476 -2.733 20.201 1.00 89.00 466 HIS A O 1
ATOM 3804 N N . ARG A 1 467 ? -2.723 -4.473 20.893 1.00 85.94 467 ARG A N 1
ATOM 3805 C CA . ARG A 1 467 ? -1.977 -4.676 22.146 1.00 85.94 467 ARG A CA 1
ATOM 3806 C C . ARG A 1 467 ? -0.535 -5.123 21.919 1.00 85.94 467 ARG A C 1
ATOM 3808 O O . ARG A 1 467 ? 0.370 -4.612 22.572 1.00 85.94 467 ARG A O 1
ATOM 3815 N N . ASP A 1 468 ? -0.299 -6.038 20.987 1.00 87.75 468 ASP A N 1
ATOM 3816 C CA . ASP A 1 468 ? 1.052 -6.540 20.711 1.00 87.75 468 ASP A CA 1
ATOM 3817 C C . ASP A 1 468 ? 1.941 -5.457 20.081 1.00 87.75 468 ASP A C 1
ATOM 3819 O O . ASP A 1 468 ? 3.144 -5.401 20.340 1.00 87.75 468 ASP A O 1
ATOM 3823 N N . SER A 1 469 ? 1.336 -4.524 19.341 1.00 84.88 469 SER A N 1
ATOM 3824 C CA . SER A 1 469 ? 2.029 -3.413 18.686 1.00 84.88 469 SER A CA 1
ATOM 3825 C C . SER A 1 469 ? 2.539 -2.322 19.627 1.00 84.88 469 SER A C 1
ATOM 3827 O O . SER A 1 469 ? 3.155 -1.374 19.147 1.00 84.88 469 SER A O 1
ATOM 3829 N N . ILE A 1 470 ? 2.359 -2.434 20.952 1.00 76.94 470 ILE A N 1
ATOM 3830 C CA . ILE A 1 470 ? 2.831 -1.436 21.932 1.00 76.94 470 ILE A CA 1
ATOM 3831 C C . ILE A 1 470 ? 4.329 -1.131 21.767 1.00 76.94 470 ILE A C 1
ATOM 3833 O O . ILE A 1 470 ? 4.721 0.026 21.912 1.00 76.94 470 ILE A O 1
ATOM 3837 N N . ASN A 1 471 ? 5.146 -2.121 21.397 1.00 70.12 471 ASN A N 1
ATOM 3838 C CA . ASN A 1 471 ? 6.584 -1.947 21.149 1.00 70.12 471 ASN A CA 1
ATOM 3839 C C . ASN A 1 471 ? 6.942 -1.681 19.669 1.00 70.12 471 ASN A C 1
ATOM 3841 O O . ASN A 1 471 ? 8.119 -1.528 19.345 1.00 70.12 471 ASN A O 1
ATOM 3845 N N . GLY A 1 472 ? 5.952 -1.655 18.772 1.00 72.88 472 GLY A N 1
ATOM 3846 C CA . GLY A 1 472 ? 6.122 -1.393 17.343 1.00 72.88 472 GLY A CA 1
ATOM 3847 C C . GLY A 1 472 ? 6.294 0.093 17.008 1.00 72.88 472 GLY A C 1
ATOM 3848 O O . GLY A 1 472 ? 6.250 0.963 17.883 1.00 72.88 472 GLY A O 1
ATOM 3849 N N . SER A 1 473 ? 6.472 0.400 15.718 1.00 80.56 473 SER A N 1
ATOM 3850 C CA . SER A 1 473 ? 6.580 1.790 15.258 1.00 80.56 473 SER A CA 1
ATOM 3851 C C . SER A 1 473 ? 5.284 2.578 15.479 1.00 80.56 473 SER A C 1
ATOM 3853 O O . SER A 1 473 ? 4.176 2.037 15.433 1.00 80.56 473 SER A O 1
ATOM 3855 N N . VAL A 1 474 ? 5.410 3.898 15.656 1.00 82.25 474 VAL A N 1
ATOM 3856 C CA . VAL A 1 474 ? 4.257 4.812 15.751 1.00 82.25 474 VAL A CA 1
ATOM 3857 C C . VAL A 1 474 ? 3.367 4.691 14.507 1.00 82.25 474 VAL A C 1
ATOM 3859 O O . VAL A 1 474 ? 2.143 4.718 14.615 1.00 82.25 474 VAL A O 1
ATOM 3862 N N . GLN A 1 475 ? 3.975 4.499 13.337 1.00 83.56 475 GLN A N 1
ATOM 3863 C CA . GLN A 1 475 ? 3.308 4.364 12.048 1.00 83.56 475 GLN A CA 1
ATOM 3864 C C . GLN A 1 475 ? 2.411 3.120 12.004 1.00 83.56 475 GLN A C 1
ATOM 3866 O O . GLN A 1 475 ? 1.220 3.244 11.720 1.00 83.56 475 GLN A O 1
ATOM 3871 N N . GLU A 1 476 ? 2.936 1.936 12.332 1.00 86.25 476 GLU A N 1
ATOM 3872 C CA . GLU A 1 476 ? 2.151 0.690 12.341 1.00 86.25 476 GLU A CA 1
ATOM 3873 C C . GLU A 1 476 ? 1.003 0.747 13.355 1.00 86.25 476 GLU A C 1
ATOM 3875 O O . GLU A 1 476 ? -0.126 0.363 13.033 1.00 86.25 476 GLU A O 1
ATOM 3880 N N . ARG A 1 477 ? 1.263 1.294 14.552 1.00 86.44 477 ARG A N 1
ATOM 3881 C CA . ARG A 1 477 ? 0.225 1.508 15.570 1.00 86.44 477 ARG A CA 1
ATOM 3882 C C . ARG A 1 477 ? -0.883 2.420 15.061 1.00 86.44 477 ARG A C 1
ATOM 3884 O O . ARG A 1 477 ? -2.054 2.101 15.229 1.00 86.44 477 ARG A O 1
ATOM 3891 N N . ASN A 1 478 ? -0.534 3.519 14.393 1.00 86.25 478 ASN A N 1
ATOM 3892 C CA . ASN A 1 478 ? -1.517 4.450 13.844 1.00 86.25 478 ASN A CA 1
ATOM 3893 C C . ASN A 1 478 ? -2.386 3.801 12.759 1.00 86.25 478 ASN A C 1
ATOM 3895 O O . ASN A 1 478 ? -3.594 4.025 12.749 1.00 86.25 478 ASN A O 1
ATOM 3899 N N . PHE A 1 479 ? -1.819 2.954 11.893 1.00 88.38 479 PHE A N 1
ATOM 3900 C CA . PHE A 1 479 ? -2.609 2.203 10.911 1.00 88.38 479 PHE A CA 1
ATOM 3901 C C . PHE A 1 479 ? -3.576 1.209 11.568 1.00 88.38 479 PHE A C 1
ATOM 3903 O O . PHE A 1 479 ? -4.728 1.114 11.140 1.00 88.38 479 PHE A O 1
ATOM 3910 N N . LEU A 1 480 ? -3.151 0.496 12.618 1.00 91.50 480 LEU A N 1
ATOM 3911 C CA . LEU A 1 480 ? -4.038 -0.386 13.387 1.00 91.50 480 LEU A CA 1
ATOM 3912 C C . LEU A 1 480 ? -5.158 0.398 14.078 1.00 91.50 480 LEU A C 1
ATOM 3914 O O . LEU A 1 480 ? -6.323 0.013 13.979 1.00 91.50 480 LEU A O 1
ATOM 3918 N N . SER A 1 481 ? -4.821 1.517 14.717 1.00 91.50 481 SER A N 1
ATOM 3919 C CA . SER A 1 481 ? -5.790 2.396 15.373 1.00 91.50 481 SER A CA 1
ATOM 3920 C C . SER A 1 481 ? -6.816 2.938 14.378 1.00 91.50 481 SER A C 1
ATOM 3922 O O . SER A 1 481 ? -8.015 2.842 14.621 1.00 91.50 481 SER A O 1
ATOM 3924 N N . PHE A 1 482 ? -6.366 3.408 13.211 1.00 90.25 482 PHE A N 1
ATOM 3925 C CA . PHE A 1 482 ? -7.240 3.860 12.126 1.00 90.25 482 PHE A CA 1
ATOM 3926 C C . PHE A 1 482 ? -8.142 2.736 11.595 1.00 90.25 482 PHE A C 1
ATOM 3928 O O . PHE A 1 482 ? -9.317 2.956 11.292 1.00 90.25 482 PHE A O 1
ATOM 3935 N N . CYS A 1 483 ? -7.621 1.510 11.514 1.00 92.00 483 CYS A N 1
ATOM 3936 C CA . CYS A 1 483 ? -8.407 0.340 11.139 1.00 92.00 483 CYS A CA 1
ATOM 3937 C C . CYS A 1 483 ? -9.545 0.090 12.132 1.00 92.00 483 CYS A C 1
ATOM 3939 O O . CYS A 1 483 ? -10.709 0.027 11.737 1.00 92.00 483 CYS A O 1
ATOM 3941 N N . ILE A 1 484 ? -9.221 0.007 13.425 1.00 92.81 484 ILE A N 1
ATOM 3942 C CA . ILE A 1 484 ? -10.199 -0.207 14.497 1.00 92.81 484 ILE A CA 1
ATOM 3943 C C . ILE A 1 484 ? -11.218 0.936 14.524 1.00 92.81 484 ILE A C 1
ATOM 3945 O O . ILE A 1 484 ? -12.420 0.682 14.574 1.00 92.81 484 ILE A O 1
ATOM 3949 N N . GLU A 1 485 ? -10.765 2.184 14.424 1.00 91.12 485 GLU A N 1
ATOM 3950 C CA . GLU A 1 485 ? -11.621 3.367 14.353 1.00 91.12 485 GLU A CA 1
ATOM 3951 C C . GLU A 1 485 ? -12.620 3.280 13.186 1.00 91.12 485 GLU A C 1
ATOM 3953 O O . GLU A 1 485 ? -13.825 3.454 13.382 1.00 91.12 485 GLU A O 1
ATOM 3958 N N . SER A 1 486 ? -12.149 2.960 11.977 1.00 88.44 486 SER A N 1
ATOM 3959 C CA . SER A 1 486 ? -12.998 2.831 10.787 1.00 88.44 486 SER A CA 1
ATOM 3960 C C . SER A 1 486 ? -14.047 1.723 10.945 1.00 88.44 486 SER A C 1
ATOM 3962 O O . SER A 1 486 ? -15.218 1.893 10.586 1.00 88.44 486 SER A O 1
ATOM 3964 N N . ILE A 1 487 ? -13.661 0.605 11.565 1.00 87.88 487 ILE A N 1
ATOM 3965 C CA . ILE A 1 487 ? -14.568 -0.500 11.881 1.00 87.88 487 ILE A CA 1
ATOM 3966 C C . ILE A 1 487 ? -15.617 -0.070 12.909 1.00 87.88 487 ILE A C 1
ATOM 3968 O O . ILE A 1 487 ? -16.799 -0.358 12.729 1.00 87.88 487 ILE A O 1
ATOM 3972 N N . LEU A 1 488 ? -15.222 0.630 13.976 1.00 89.06 488 LEU A N 1
ATOM 3973 C CA . LEU A 1 488 ? -16.150 1.139 14.991 1.00 89.06 488 LEU A CA 1
ATOM 3974 C C . LEU A 1 488 ? -17.145 2.138 14.388 1.00 89.06 488 LEU A C 1
ATOM 3976 O O . LEU A 1 488 ? -18.339 2.080 14.695 1.00 89.06 488 LEU A O 1
ATOM 3980 N N . ARG A 1 489 ? -16.673 2.997 13.478 1.00 85.75 489 ARG A N 1
ATOM 3981 C CA . ARG A 1 489 ? -17.489 4.007 12.798 1.00 85.75 489 ARG A CA 1
ATOM 3982 C C . ARG A 1 489 ? -18.617 3.392 11.970 1.00 85.75 489 ARG A C 1
ATOM 3984 O O . ARG A 1 489 ? -19.729 3.924 11.983 1.00 85.75 489 ARG A O 1
ATOM 3991 N N . ASN A 1 490 ? -18.342 2.285 11.278 1.00 81.62 490 ASN A N 1
ATOM 3992 C CA . ASN A 1 490 ? -19.274 1.655 10.336 1.00 81.62 490 ASN A CA 1
ATOM 3993 C C . ASN A 1 490 ? -19.980 0.399 10.890 1.00 81.62 490 ASN A C 1
ATOM 3995 O O . ASN A 1 490 ? -21.032 0.010 10.389 1.00 81.62 490 ASN A O 1
ATOM 3999 N N . GLY A 1 491 ? -19.439 -0.238 11.932 1.00 75.25 491 GLY A N 1
ATOM 4000 C CA . GLY A 1 491 ? -19.931 -1.509 12.478 1.00 75.25 491 GLY A CA 1
ATOM 4001 C C . GLY A 1 491 ? -21.130 -1.398 13.430 1.00 75.25 491 GLY A C 1
ATOM 4002 O O . GLY A 1 491 ? -21.776 -2.401 13.748 1.00 75.25 491 GLY A O 1
ATOM 4003 N N . GLY A 1 492 ? -21.447 -0.186 13.893 1.00 80.56 492 GLY A N 1
ATOM 4004 C CA . GLY A 1 492 ? -22.572 0.096 14.787 1.00 80.56 492 GLY A CA 1
ATOM 4005 C C . GLY A 1 492 ? -22.444 -0.508 16.195 1.00 80.56 492 GLY A C 1
ATOM 4006 O O . GLY A 1 492 ? -21.416 -1.063 16.587 1.00 80.56 492 GLY A O 1
ATOM 4007 N N . ASN A 1 493 ? -23.529 -0.425 16.976 1.00 83.25 493 ASN A N 1
ATOM 4008 C CA . ASN A 1 493 ? -23.503 -0.702 18.421 1.00 83.25 493 ASN A CA 1
ATOM 4009 C C . ASN A 1 493 ? -23.049 -2.116 18.805 1.00 83.25 493 ASN A C 1
ATOM 4011 O O . ASN A 1 493 ? -22.473 -2.320 19.874 1.00 83.25 493 ASN A O 1
ATOM 4015 N N . LYS A 1 494 ? -23.319 -3.106 17.951 1.00 79.56 494 LYS A N 1
ATOM 4016 C CA . LYS A 1 494 ? -22.950 -4.499 18.223 1.00 79.56 494 LYS A CA 1
ATOM 4017 C C . LYS A 1 494 ? -21.437 -4.700 18.121 1.00 79.56 494 LYS A C 1
ATOM 4019 O O . LYS A 1 494 ? -20.856 -5.352 18.983 1.00 79.56 494 LYS A O 1
ATOM 4024 N N . VAL A 1 495 ? -20.804 -4.115 17.103 1.00 82.19 495 VAL A N 1
ATOM 4025 C CA . VAL A 1 495 ? -19.350 -4.196 16.905 1.00 82.19 495 VAL A CA 1
ATOM 4026 C C . VAL A 1 495 ? -18.618 -3.461 18.024 1.00 82.19 495 VAL A C 1
ATOM 4028 O O . VAL A 1 495 ? -17.709 -4.031 18.623 1.00 82.19 495 VAL A O 1
ATOM 4031 N N . GLN A 1 496 ? -19.082 -2.263 18.395 1.00 88.56 496 GLN A N 1
ATOM 4032 C CA . GLN A 1 496 ? -18.567 -1.537 19.561 1.00 88.56 496 GLN A CA 1
ATOM 4033 C C . GLN A 1 496 ? -18.624 -2.395 20.838 1.00 88.56 496 GLN A C 1
ATOM 4035 O O . GLN A 1 496 ? -17.653 -2.470 21.589 1.00 88.56 496 GLN A O 1
ATOM 4040 N N . TRP A 1 497 ? -19.745 -3.085 21.081 1.00 84.19 497 TRP A N 1
ATOM 4041 C CA . TRP A 1 497 ? -19.888 -3.955 22.253 1.00 84.19 497 TRP A CA 1
ATOM 4042 C C . TRP A 1 497 ? -18.889 -5.115 22.230 1.00 84.19 497 TRP A C 1
ATOM 4044 O O . TRP A 1 497 ? -18.332 -5.469 23.265 1.00 84.19 497 TRP A O 1
ATOM 4054 N N . PHE A 1 498 ? -18.622 -5.688 21.055 1.00 81.88 498 PHE A N 1
ATOM 4055 C CA . PHE A 1 498 ? -17.653 -6.771 20.930 1.00 81.88 498 PHE A CA 1
ATOM 4056 C C . PHE A 1 498 ? -16.234 -6.297 21.259 1.00 81.88 498 PHE A C 1
ATOM 4058 O O . PHE A 1 498 ? -15.567 -6.938 22.066 1.00 81.88 498 PHE A O 1
ATOM 4065 N N . PHE A 1 499 ? -15.797 -5.154 20.720 1.00 87.88 499 PHE A N 1
ATOM 4066 C CA . PHE A 1 499 ? -14.509 -4.555 21.091 1.00 87.88 499 PHE A CA 1
ATOM 4067 C C . PHE A 1 499 ? -14.428 -4.249 22.591 1.00 87.88 499 PHE A C 1
ATOM 4069 O O . PHE A 1 499 ? -13.437 -4.576 23.240 1.00 87.88 499 PHE A O 1
ATOM 4076 N N . GLN A 1 500 ? -15.502 -3.708 23.177 1.00 88.56 500 GLN A N 1
ATOM 4077 C CA . GLN A 1 500 ? -15.583 -3.485 24.621 1.00 88.56 500 GLN A CA 1
ATOM 4078 C C . GLN A 1 500 ? -15.408 -4.787 25.417 1.00 88.56 500 GLN A C 1
ATOM 4080 O O . GLN A 1 500 ? -14.751 -4.776 26.456 1.00 88.56 500 GLN A O 1
ATOM 4085 N N . LYS A 1 501 ? -15.964 -5.910 24.950 1.00 83.25 501 LYS A N 1
ATOM 4086 C CA . LYS A 1 501 ? -15.799 -7.219 25.599 1.00 83.25 501 LYS A CA 1
ATOM 4087 C C . LYS A 1 501 ? -14.388 -7.790 25.509 1.00 83.25 501 LYS A C 1
ATOM 4089 O O . LYS A 1 501 ? -14.037 -8.573 26.385 1.00 83.25 501 LYS A O 1
ATOM 4094 N N . GLN A 1 502 ? -13.608 -7.401 24.503 1.00 83.62 502 GLN A N 1
ATOM 4095 C CA . GLN A 1 502 ? -12.202 -7.800 24.377 1.00 83.62 502 GLN A CA 1
ATOM 4096 C C . GLN A 1 502 ? -11.245 -6.946 25.227 1.00 83.62 502 GLN A C 1
ATOM 4098 O O . GLN A 1 502 ? -10.072 -7.285 25.324 1.00 83.62 502 GLN A O 1
ATOM 4103 N N . GLY A 1 503 ? -11.742 -5.885 25.877 1.00 88.38 503 GLY A N 1
ATOM 4104 C CA . GLY A 1 503 ? -10.951 -5.027 26.770 1.00 88.38 503 GLY A CA 1
ATOM 4105 C C . GLY A 1 503 ? -10.630 -3.639 26.214 1.00 88.38 503 GLY A C 1
ATOM 4106 O O . GLY A 1 503 ? -10.137 -2.801 26.965 1.00 88.38 503 GLY A O 1
ATOM 4107 N N . LEU A 1 504 ? -11.008 -3.338 24.962 1.00 92.25 504 LEU A N 1
ATOM 4108 C CA . LEU A 1 504 ? -10.599 -2.099 24.283 1.00 92.25 504 LEU A CA 1
ATOM 4109 C C . LEU A 1 504 ? -10.944 -0.822 25.073 1.00 92.25 504 LEU A C 1
ATOM 4111 O O . LEU A 1 504 ? -10.176 0.133 25.071 1.00 92.25 504 LEU A O 1
ATOM 4115 N N . LEU A 1 505 ? -12.087 -0.782 25.768 1.00 94.81 505 LEU A N 1
ATOM 4116 C CA . LEU A 1 505 ? -12.474 0.395 26.558 1.00 94.81 505 LEU A CA 1
ATOM 4117 C C . LEU A 1 505 ? -11.473 0.688 27.685 1.00 94.81 505 LEU A C 1
ATOM 4119 O O . LEU A 1 505 ? -11.111 1.844 27.900 1.00 94.81 505 LEU A O 1
ATOM 4123 N N . ASP A 1 506 ? -11.061 -0.345 28.417 1.00 93.38 506 ASP A N 1
ATOM 4124 C CA . ASP A 1 506 ? -10.117 -0.216 29.523 1.00 93.38 506 ASP A CA 1
ATOM 4125 C C . ASP A 1 506 ? -8.730 0.188 28.997 1.00 93.38 506 ASP A C 1
ATOM 4127 O O . ASP A 1 506 ? -8.104 1.094 29.556 1.00 93.38 506 ASP A O 1
ATOM 4131 N N . ASP A 1 507 ? -8.299 -0.406 27.881 1.00 91.94 507 ASP A N 1
ATOM 4132 C CA . ASP A 1 507 ? -7.024 -0.101 27.224 1.00 91.94 507 ASP A CA 1
ATOM 4133 C C . ASP A 1 507 ? -6.962 1.351 26.736 1.00 91.94 507 ASP A C 1
ATOM 4135 O O . ASP A 1 507 ? -6.006 2.064 27.041 1.00 91.94 507 ASP A O 1
ATOM 4139 N N . LEU A 1 508 ? -8.021 1.840 26.082 1.00 94.44 508 LEU A N 1
ATOM 4140 C CA . LEU A 1 508 ? -8.109 3.228 25.617 1.00 94.44 508 LEU A CA 1
ATOM 4141 C C . LEU A 1 508 ? -8.110 4.230 26.774 1.00 94.44 508 LEU A C 1
ATOM 4143 O O . LEU A 1 508 ? -7.430 5.253 26.706 1.00 94.44 508 LEU A O 1
ATOM 4147 N N . ILE A 1 509 ? -8.836 3.949 27.863 1.00 95.50 509 ILE A N 1
ATOM 4148 C CA . ILE A 1 509 ? -8.810 4.818 29.048 1.00 95.50 509 ILE A CA 1
ATOM 4149 C C . ILE A 1 509 ? -7.395 4.862 29.631 1.00 95.50 509 ILE A C 1
ATOM 4151 O O . ILE A 1 509 ? -6.909 5.944 29.960 1.00 95.50 509 ILE A O 1
ATOM 4155 N N . ASN A 1 510 ? -6.719 3.717 29.750 1.00 93.38 510 ASN A N 1
ATOM 4156 C CA . ASN A 1 510 ? -5.352 3.665 30.266 1.00 93.38 510 ASN A CA 1
ATOM 4157 C C . ASN A 1 510 ? -4.364 4.397 29.339 1.00 93.38 510 ASN A C 1
ATOM 4159 O O . ASN A 1 510 ? -3.519 5.138 29.842 1.00 93.38 510 ASN A O 1
ATOM 4163 N N . GLY A 1 511 ? -4.512 4.258 28.018 1.00 91.19 511 GLY A N 1
ATOM 4164 C CA . GLY A 1 511 ? -3.701 4.949 27.010 1.00 91.19 511 GLY A CA 1
ATOM 4165 C C . GLY A 1 511 ? -3.931 6.463 26.955 1.00 91.19 511 GLY A C 1
ATOM 4166 O O . GLY A 1 511 ? -3.003 7.230 26.716 1.00 91.19 511 GLY A O 1
ATOM 4167 N N . ILE A 1 512 ? -5.146 6.939 27.237 1.00 95.00 512 ILE A N 1
ATOM 4168 C CA . ILE A 1 512 ? -5.404 8.377 27.420 1.00 95.00 512 ILE A CA 1
ATOM 4169 C C . ILE A 1 512 ? -4.757 8.846 28.725 1.00 95.00 512 ILE A C 1
ATOM 4171 O O . ILE A 1 512 ? -4.062 9.855 28.768 1.00 95.00 512 ILE A O 1
ATOM 4175 N N . VAL A 1 513 ? -4.931 8.091 29.807 1.00 95.62 513 VAL A N 1
ATOM 4176 C CA . VAL A 1 513 ? -4.391 8.432 31.128 1.00 95.62 513 VAL A CA 1
ATOM 4177 C C . VAL A 1 513 ? -2.857 8.418 31.155 1.00 95.62 513 VAL A C 1
ATOM 4179 O O . VAL A 1 513 ? -2.270 9.117 31.987 1.00 95.62 513 VAL A O 1
ATOM 4182 N N . SER A 1 514 ? -2.179 7.663 30.287 1.00 91.06 514 SER A N 1
ATOM 4183 C CA . SER A 1 514 ? -0.717 7.714 30.161 1.00 91.06 514 SER A CA 1
ATOM 4184 C C . SER A 1 514 ? -0.209 9.012 29.524 1.00 91.06 514 SER A C 1
ATOM 4186 O O . SER A 1 514 ? 0.925 9.378 29.816 1.00 91.06 514 SER A O 1
ATOM 4188 N N . ASN A 1 515 ? -1.045 9.731 28.758 1.00 88.56 515 ASN A N 1
ATOM 4189 C CA . ASN A 1 515 ? -0.697 10.961 28.031 1.00 88.56 515 ASN A CA 1
ATOM 4190 C C . ASN A 1 515 ? 0.543 10.780 27.134 1.00 88.56 515 ASN A C 1
ATOM 4192 O O . ASN A 1 515 ? 1.500 11.547 27.225 1.00 88.56 515 ASN A O 1
ATOM 4196 N N . ASP A 1 516 ? 0.542 9.727 26.311 1.00 86.00 516 ASP A N 1
ATOM 4197 C CA . ASP A 1 516 ? 1.553 9.547 25.263 1.00 86.00 516 ASP A CA 1
ATOM 4198 C C . ASP A 1 516 ? 1.185 10.408 24.049 1.00 86.00 516 ASP A C 1
ATOM 4200 O O . ASP A 1 516 ? 0.236 10.093 23.324 1.00 86.00 516 ASP A O 1
ATOM 4204 N N . ASP A 1 517 ? 1.948 11.479 23.825 1.00 79.81 517 ASP A N 1
ATOM 4205 C CA . ASP A 1 517 ? 1.734 12.441 22.738 1.00 79.81 517 ASP A CA 1
ATOM 4206 C C . ASP A 1 517 ? 1.689 11.765 21.352 1.00 79.81 517 ASP A C 1
ATOM 4208 O O . ASP A 1 517 ? 0.995 12.239 20.455 1.00 79.81 517 ASP A O 1
ATOM 4212 N N . ASN A 1 518 ? 2.352 10.613 21.174 1.00 80.44 518 ASN A N 1
ATOM 4213 C CA . ASN A 1 518 ? 2.380 9.898 19.893 1.00 80.44 518 ASN A CA 1
ATOM 4214 C C . ASN A 1 518 ? 1.107 9.095 19.592 1.00 80.44 518 ASN A C 1
ATOM 4216 O O . ASN A 1 518 ? 0.958 8.592 18.477 1.00 80.44 518 ASN A O 1
ATOM 4220 N N . GLN A 1 519 ? 0.232 8.886 20.577 1.00 84.44 519 GLN A N 1
ATOM 4221 C CA . GLN A 1 519 ? -0.972 8.051 20.448 1.00 84.44 519 GLN A CA 1
ATOM 4222 C C . GLN A 1 519 ? -2.236 8.745 20.958 1.00 84.44 519 GLN A C 1
ATOM 4224 O O . GLN A 1 519 ? -3.336 8.232 20.758 1.00 84.44 519 GLN A O 1
ATOM 4229 N N . ILE A 1 520 ? -2.109 9.905 21.604 1.00 90.50 520 ILE A N 1
ATOM 4230 C CA . ILE A 1 520 ? -3.222 10.551 22.297 1.00 90.50 520 ILE A CA 1
ATOM 4231 C C . ILE A 1 520 ? -4.399 10.869 21.364 1.00 90.50 520 ILE A C 1
ATOM 4233 O O . ILE A 1 520 ? -5.546 10.618 21.730 1.00 90.50 520 ILE A O 1
ATOM 4237 N N . GLN A 1 521 ? -4.126 11.335 20.141 1.00 89.62 521 GLN A N 1
ATOM 4238 C CA . GLN A 1 521 ? -5.162 11.600 19.143 1.00 89.62 521 GLN A CA 1
ATOM 4239 C C . GLN A 1 521 ? -5.874 10.309 18.717 1.00 89.62 521 GLN A C 1
ATOM 4241 O O . GLN A 1 521 ? -7.090 10.211 18.862 1.00 89.62 521 GLN A O 1
ATOM 4246 N N . SER A 1 522 ? -5.120 9.290 18.292 1.00 90.31 522 SER A N 1
ATOM 4247 C CA . SER A 1 522 ? -5.660 7.982 17.896 1.00 90.31 522 SER A CA 1
ATOM 4248 C C . SER A 1 522 ? -6.495 7.338 19.012 1.00 90.31 522 SER A C 1
ATOM 4250 O O . SER A 1 522 ? -7.566 6.785 18.761 1.00 90.31 522 SER A O 1
ATOM 4252 N N . ASN A 1 523 ? -6.046 7.460 20.266 1.00 93.44 523 ASN A N 1
ATOM 4253 C CA . ASN A 1 523 ? -6.771 6.963 21.431 1.00 93.44 523 ASN A CA 1
ATOM 4254 C C . ASN A 1 523 ? -8.086 7.718 21.651 1.00 93.44 523 ASN A C 1
ATOM 4256 O O . ASN A 1 523 ? -9.103 7.085 21.936 1.00 93.44 523 ASN A O 1
ATOM 4260 N N . PHE A 1 524 ? -8.098 9.049 21.511 1.00 94.94 524 PHE A N 1
ATOM 4261 C CA . PHE A 1 524 ? -9.334 9.825 21.606 1.00 94.94 524 PHE A CA 1
ATOM 4262 C C . PHE A 1 524 ? -10.314 9.497 20.481 1.00 94.94 524 PHE A C 1
ATOM 4264 O O . PHE A 1 524 ? -11.502 9.331 20.765 1.00 94.94 524 PHE A O 1
ATOM 4271 N N . ASP A 1 525 ? -9.836 9.370 19.245 1.00 92.44 525 ASP A N 1
ATOM 4272 C CA . ASP A 1 525 ? -10.671 9.059 18.084 1.00 92.44 525 ASP A CA 1
ATOM 4273 C C . ASP A 1 525 ? -11.332 7.677 18.240 1.00 92.44 525 ASP A C 1
ATOM 4275 O O . ASP A 1 525 ? -12.564 7.570 18.200 1.00 92.44 525 ASP A O 1
ATOM 4279 N N . MET A 1 526 ? -10.552 6.635 18.564 1.00 94.44 526 MET A N 1
ATOM 4280 C CA . MET A 1 526 ? -11.084 5.294 18.847 1.00 94.44 526 MET A CA 1
ATOM 4281 C C . MET A 1 526 ? -12.027 5.277 20.056 1.00 94.44 526 MET A C 1
ATOM 4283 O O . MET A 1 526 ? -13.087 4.651 20.004 1.00 94.44 526 MET A O 1
ATOM 4287 N N . PHE A 1 527 ? -11.675 5.963 21.148 1.00 96.12 527 PHE A N 1
ATOM 4288 C CA . PHE A 1 527 ? -12.507 6.022 22.353 1.00 96.12 527 PHE A CA 1
ATOM 4289 C C . PHE A 1 527 ? -13.855 6.675 22.067 1.00 96.12 527 PHE A C 1
ATOM 4291 O O . PHE A 1 527 ? -14.896 6.142 22.457 1.00 96.12 527 PHE A O 1
ATOM 4298 N N . GLY A 1 528 ? -13.843 7.796 21.347 1.00 93.88 528 GLY A N 1
ATOM 4299 C CA . GLY A 1 528 ? -15.048 8.491 20.927 1.00 93.88 528 GLY A CA 1
ATOM 4300 C C . GLY A 1 528 ? -15.942 7.600 20.067 1.00 93.88 528 GLY A C 1
ATOM 4301 O O . GLY A 1 528 ? -17.136 7.493 20.347 1.00 93.88 528 GLY A O 1
ATOM 4302 N N . GLU A 1 529 ? -15.376 6.924 19.062 1.00 93.12 529 GLU A N 1
ATOM 4303 C CA . GLU A 1 529 ? -16.114 5.993 18.198 1.00 93.12 529 GLU A CA 1
ATOM 4304 C C . GLU A 1 529 ? -16.668 4.783 18.961 1.00 93.12 529 GLU A C 1
ATOM 4306 O O . GLU A 1 529 ? -17.789 4.350 18.688 1.00 93.12 529 GLU A O 1
ATOM 4311 N N . LEU A 1 530 ? -15.936 4.261 19.950 1.00 95.06 530 LEU A N 1
ATOM 4312 C CA . LEU A 1 530 ? -16.354 3.114 20.758 1.00 95.06 530 LEU A CA 1
ATOM 4313 C C . LEU A 1 530 ? -17.596 3.418 21.606 1.00 95.06 530 LEU A C 1
ATOM 4315 O O . LEU A 1 530 ? -18.494 2.582 21.709 1.00 95.06 530 LEU A O 1
ATOM 4319 N N . ILE A 1 531 ? -17.663 4.605 22.216 1.00 92.88 531 ILE A N 1
ATOM 4320 C CA . ILE A 1 531 ? -18.770 4.981 23.113 1.00 92.88 531 ILE A CA 1
ATOM 4321 C C . ILE A 1 531 ? -19.952 5.632 22.380 1.00 92.88 531 ILE A C 1
ATOM 4323 O O . ILE A 1 531 ? -21.047 5.736 22.946 1.00 92.88 531 ILE A O 1
ATOM 4327 N N . LYS A 1 532 ? -19.746 6.081 21.135 1.00 91.56 532 LYS A N 1
ATOM 4328 C CA . LYS A 1 532 ? -20.718 6.852 20.352 1.00 91.56 532 LYS A CA 1
ATOM 4329 C C . LYS A 1 532 ? -22.066 6.139 20.259 1.00 91.56 532 LYS A C 1
ATOM 4331 O O . LYS A 1 532 ? -22.163 5.048 19.702 1.00 91.56 532 LYS A O 1
ATOM 4336 N N . ASN A 1 533 ? -23.120 6.790 20.755 1.00 88.88 533 ASN A N 1
ATOM 4337 C CA . ASN A 1 533 ? -24.510 6.318 20.756 1.00 88.88 533 ASN A CA 1
ATOM 4338 C C . ASN A 1 533 ? -24.721 4.914 21.363 1.00 88.88 533 ASN A C 1
ATOM 4340 O O . ASN A 1 533 ? -25.725 4.249 21.075 1.00 88.88 533 ASN A O 1
ATOM 4344 N N . ASN A 1 534 ? -23.820 4.477 22.248 1.00 89.31 534 ASN A N 1
ATOM 4345 C CA . ASN A 1 534 ? -23.878 3.167 22.886 1.00 89.31 534 ASN A CA 1
ATOM 4346 C C . ASN A 1 534 ? -23.982 3.275 24.404 1.00 89.31 534 ASN A C 1
ATOM 4348 O O . ASN A 1 534 ? -22.993 3.321 25.129 1.00 89.31 534 ASN A O 1
ATOM 4352 N N . GLU A 1 535 ? -25.217 3.285 24.887 1.00 88.31 535 GLU A N 1
ATOM 4353 C CA . GLU A 1 535 ? -25.537 3.479 26.300 1.00 88.31 535 GLU A CA 1
ATOM 4354 C C . GLU A 1 535 ? -24.904 2.427 27.222 1.00 88.31 535 GLU A C 1
ATOM 4356 O O . GLU A 1 535 ? -24.477 2.756 28.325 1.00 88.31 535 GLU A O 1
ATOM 4361 N N . VAL A 1 536 ? -24.796 1.174 26.768 1.00 88.19 536 VAL A N 1
ATOM 4362 C CA . VAL A 1 536 ? -24.214 0.081 27.562 1.00 88.19 536 VAL A CA 1
ATOM 4363 C C . VAL A 1 536 ? -22.736 0.349 27.829 1.00 88.19 536 VAL A C 1
ATOM 4365 O O . VAL A 1 536 ? -22.285 0.284 28.972 1.00 88.19 536 VAL A O 1
ATOM 4368 N N . ILE A 1 537 ? -21.988 0.696 26.782 1.00 91.69 537 ILE A N 1
ATOM 4369 C CA . ILE A 1 537 ? -20.559 1.006 26.888 1.00 91.69 537 ILE A CA 1
ATOM 4370 C C . ILE A 1 537 ? -20.360 2.316 27.653 1.00 91.69 537 ILE A C 1
ATOM 4372 O O . ILE A 1 537 ? -19.470 2.409 28.495 1.00 91.69 537 ILE A O 1
ATOM 4376 N N . PHE A 1 538 ? -21.225 3.307 27.433 1.00 90.81 538 PHE A N 1
ATOM 4377 C CA . PHE A 1 538 ? -21.174 4.581 28.144 1.00 90.81 538 PHE A CA 1
ATOM 4378 C C . PHE A 1 538 ? -21.392 4.408 29.657 1.00 90.81 538 PHE A C 1
ATOM 4380 O O . PHE A 1 538 ? -20.674 4.996 30.470 1.00 90.81 538 PHE A O 1
ATOM 4387 N N . ASN A 1 539 ? -22.347 3.564 30.056 1.00 89.00 539 ASN A N 1
ATOM 4388 C CA . ASN A 1 539 ? -22.570 3.218 31.459 1.00 89.00 539 ASN A CA 1
ATOM 4389 C C . ASN A 1 539 ? -21.368 2.465 32.037 1.00 89.00 539 ASN A C 1
ATOM 4391 O O . ASN A 1 539 ? -20.917 2.804 33.130 1.00 89.00 539 ASN A O 1
ATOM 4395 N N . ARG A 1 540 ? -20.787 1.525 31.280 1.00 91.31 540 ARG A N 1
ATOM 4396 C CA . ARG A 1 540 ? -19.575 0.804 31.687 1.00 91.31 540 ARG A CA 1
ATOM 4397 C C . ARG A 1 540 ? -18.381 1.737 31.909 1.00 91.31 540 ARG A C 1
ATOM 4399 O O . ARG A 1 540 ? -17.688 1.617 32.912 1.00 91.31 540 ARG A O 1
ATOM 4406 N N . MET A 1 541 ? -18.165 2.698 31.016 1.00 93.69 541 MET A N 1
ATOM 4407 C CA . MET A 1 541 ? -17.155 3.747 31.183 1.00 93.69 541 MET A CA 1
ATOM 4408 C C . MET A 1 541 ? -17.387 4.532 32.483 1.00 93.69 541 MET A C 1
ATOM 4410 O O . MET A 1 541 ? -16.459 4.764 33.256 1.00 93.69 541 MET A O 1
ATOM 4414 N N . ASN A 1 542 ? -18.636 4.913 32.762 1.00 91.12 542 ASN A N 1
ATOM 4415 C CA . ASN A 1 542 ? -18.976 5.610 33.999 1.00 91.12 542 ASN A CA 1
ATOM 4416 C C . ASN A 1 542 ? -18.753 4.731 35.246 1.00 91.12 542 ASN A C 1
ATOM 4418 O O . ASN A 1 542 ? -18.331 5.247 36.276 1.00 91.12 542 ASN A O 1
ATOM 4422 N N . GLU A 1 543 ? -18.999 3.420 35.182 1.00 91.88 543 GLU A N 1
ATOM 4423 C CA . GLU A 1 543 ? -18.648 2.485 36.264 1.00 91.88 543 GLU A CA 1
ATOM 4424 C C . GLU A 1 543 ? -17.141 2.471 36.533 1.00 91.88 543 GLU A C 1
ATOM 4426 O O . GLU A 1 543 ? -16.746 2.602 37.689 1.00 91.88 543 GLU A O 1
ATOM 4431 N N . ILE A 1 544 ? -16.310 2.379 35.487 1.00 93.69 544 ILE A N 1
ATOM 4432 C CA . ILE A 1 544 ? -14.840 2.394 35.604 1.00 93.69 544 ILE A CA 1
ATOM 4433 C C . ILE A 1 544 ? -14.378 3.665 36.329 1.00 93.69 544 ILE A C 1
ATOM 4435 O O . ILE A 1 544 ? -13.615 3.594 37.291 1.00 93.69 544 ILE A O 1
ATOM 4439 N N . PHE A 1 545 ? -14.892 4.829 35.929 1.00 94.69 545 PHE A N 1
ATOM 4440 C CA . PHE A 1 545 ? -14.547 6.101 36.569 1.00 94.69 545 PHE A CA 1
ATOM 4441 C C . PHE A 1 545 ? -15.064 6.242 38.006 1.00 94.69 545 PHE A C 1
ATOM 4443 O O . PHE A 1 545 ? -14.406 6.879 38.825 1.00 94.69 545 PHE A O 1
ATOM 4450 N N . ASN A 1 546 ? -16.214 5.649 38.341 1.00 92.75 546 ASN A N 1
ATOM 4451 C CA . ASN A 1 546 ? -16.704 5.634 39.723 1.00 92.75 546 ASN A CA 1
ATOM 4452 C C . ASN A 1 546 ? -15.900 4.681 40.619 1.00 92.75 546 ASN A C 1
ATOM 4454 O O . ASN A 1 546 ? -15.780 4.933 41.816 1.00 92.75 546 ASN A O 1
ATOM 4458 N N . GLN A 1 547 ? -15.364 3.594 40.058 1.00 94.62 547 GLN A N 1
ATOM 4459 C CA . GLN A 1 547 ? -14.528 2.634 40.783 1.00 94.62 547 GLN A CA 1
ATOM 4460 C C . GLN A 1 547 ? -13.119 3.178 41.046 1.00 94.62 547 GLN A C 1
ATOM 4462 O O . GLN A 1 547 ? -12.558 2.915 42.108 1.00 94.62 547 GLN A O 1
ATOM 4467 N N . ASP A 1 548 ? -12.568 3.963 40.118 1.00 95.44 548 ASP A N 1
ATOM 4468 C CA . ASP A 1 548 ? -11.243 4.575 40.236 1.00 95.44 548 ASP A CA 1
ATOM 4469 C C . ASP A 1 548 ? -11.309 6.090 39.991 1.00 95.44 548 ASP A C 1
ATOM 4471 O O . ASP A 1 548 ? -11.130 6.600 38.878 1.00 95.44 548 ASP A O 1
ATOM 4475 N N . ILE A 1 549 ? -11.554 6.831 41.075 1.00 94.62 549 ILE A N 1
ATOM 4476 C CA . ILE A 1 549 ? -11.688 8.290 41.018 1.00 94.62 549 ILE A CA 1
ATOM 4477 C C . ILE A 1 549 ? -10.381 8.985 40.612 1.00 94.62 549 ILE A C 1
ATOM 4479 O O . ILE A 1 549 ? -10.419 10.050 39.999 1.00 94.62 549 ILE A O 1
ATOM 4483 N N . GLN A 1 550 ? -9.219 8.396 40.919 1.00 95.31 550 GLN A N 1
ATOM 4484 C CA . GLN A 1 550 ? -7.922 8.970 40.549 1.00 95.31 550 GLN A CA 1
ATOM 4485 C C . GLN A 1 550 ? -7.695 8.849 39.044 1.00 95.31 550 GLN A C 1
ATOM 4487 O O . GLN A 1 550 ? -7.288 9.819 38.399 1.00 95.31 550 GLN A O 1
ATOM 4492 N N . LYS A 1 551 ? -8.048 7.696 38.463 1.00 95.19 551 LYS A N 1
ATOM 4493 C CA . LYS A 1 551 ? -8.065 7.502 37.011 1.00 95.19 551 LYS A CA 1
ATOM 4494 C C . LYS A 1 551 ? -8.994 8.499 36.324 1.00 95.19 551 LYS A C 1
ATOM 4496 O O . LYS A 1 551 ? -8.584 9.111 35.342 1.00 95.19 551 LYS A O 1
ATOM 4501 N N . TYR A 1 552 ? -10.189 8.741 36.867 1.00 96.25 552 TYR A N 1
ATOM 4502 C CA . TYR A 1 552 ? -11.098 9.771 36.349 1.00 96.25 552 TYR A CA 1
ATOM 4503 C C . TYR A 1 552 ? -10.501 11.188 36.400 1.00 96.25 552 TYR A C 1
ATOM 4505 O O . TYR A 1 552 ? -10.603 11.933 35.423 1.00 96.25 552 TYR A O 1
ATOM 4513 N N . VAL A 1 553 ? -9.869 11.575 37.514 1.00 96.00 553 VAL A N 1
ATOM 4514 C CA . VAL A 1 553 ? -9.230 12.896 37.648 1.00 96.00 553 VAL A CA 1
ATOM 4515 C C . VAL A 1 553 ? -8.122 13.061 36.611 1.00 96.00 553 VAL A C 1
ATOM 4517 O O . VAL A 1 553 ? -8.094 14.075 35.913 1.00 96.00 553 VAL A O 1
ATOM 4520 N N . LYS A 1 554 ? -7.255 12.054 36.455 1.00 96.56 554 LYS A N 1
ATOM 4521 C CA . LYS A 1 554 ? -6.166 12.093 35.474 1.00 96.56 554 LYS A CA 1
ATOM 4522 C C . LYS A 1 554 ? -6.693 12.107 34.038 1.00 96.56 554 LYS A C 1
ATOM 4524 O O . LYS A 1 554 ? -6.250 12.932 33.246 1.00 96.56 554 LYS A O 1
ATOM 4529 N N . PHE A 1 555 ? -7.692 11.279 33.725 1.00 96.62 555 PHE A N 1
ATOM 4530 C CA . PHE A 1 555 ? -8.383 11.301 32.433 1.00 96.62 555 PHE A CA 1
ATOM 4531 C C . PHE A 1 555 ? -8.939 12.696 32.126 1.00 96.62 555 PHE A C 1
ATOM 4533 O O . PHE A 1 555 ? -8.697 13.236 31.055 1.00 96.62 555 PHE A O 1
ATOM 4540 N N . SER A 1 556 ? -9.633 13.311 33.088 1.00 95.56 556 SER A N 1
ATOM 4541 C CA . SER A 1 556 ? -10.234 14.640 32.933 1.00 95.56 556 SER A CA 1
ATOM 4542 C C . SER A 1 556 ? -9.190 15.726 32.670 1.00 95.56 556 SER A C 1
ATOM 4544 O O . SER A 1 556 ? -9.413 16.604 31.841 1.00 95.56 556 SER A O 1
ATOM 4546 N N . GLN A 1 557 ? -8.046 15.666 33.360 1.00 95.69 557 GLN A N 1
ATOM 4547 C CA . GLN A 1 557 ? -6.931 16.589 33.142 1.00 95.69 557 GLN A CA 1
ATOM 4548 C C . GLN A 1 557 ? -6.353 16.440 31.734 1.00 95.69 557 GLN A C 1
ATOM 4550 O O . GLN A 1 557 ? -6.217 17.433 31.026 1.00 95.69 557 GLN A O 1
ATOM 4555 N N . VAL A 1 558 ? -6.063 15.207 31.311 1.00 96.06 558 VAL A N 1
ATOM 4556 C CA . VAL A 1 558 ? -5.535 14.931 29.968 1.00 96.06 558 VAL A CA 1
ATOM 4557 C C . VAL A 1 558 ? -6.528 15.366 28.888 1.00 96.06 558 VAL A C 1
ATOM 4559 O O . VAL A 1 558 ? -6.142 16.040 27.938 1.00 96.06 558 VAL A O 1
ATOM 4562 N N . PHE A 1 559 ? -7.812 15.056 29.062 1.00 94.25 559 PHE A N 1
ATOM 4563 C CA . PHE A 1 559 ? -8.883 15.437 28.142 1.00 94.25 559 PHE A CA 1
ATOM 4564 C C . PHE A 1 559 ? -8.976 16.957 27.945 1.00 94.25 559 PHE A C 1
ATOM 4566 O O . PHE A 1 559 ? -9.032 17.433 26.816 1.00 94.25 559 PHE A O 1
ATOM 4573 N N . LEU A 1 560 ? -8.944 17.734 29.033 1.00 93.62 560 LEU A N 1
ATOM 4574 C CA . LEU A 1 560 ? -9.027 19.197 28.963 1.00 93.62 560 LEU A CA 1
ATOM 4575 C C . LEU A 1 560 ? -7.725 19.860 28.492 1.00 93.62 560 LEU A C 1
ATOM 4577 O O . LEU A 1 560 ? -7.779 20.952 27.935 1.00 93.62 560 LEU A O 1
ATOM 4581 N N . ASN A 1 561 ? -6.566 19.231 28.688 1.00 93.44 561 ASN A N 1
ATOM 4582 C CA . ASN A 1 561 ? -5.290 19.772 28.212 1.00 93.44 561 ASN A CA 1
ATOM 4583 C C . ASN A 1 561 ? -5.065 19.526 26.709 1.00 93.44 561 ASN A C 1
ATOM 4585 O O . ASN A 1 561 ? -4.345 20.292 26.076 1.00 93.44 561 ASN A O 1
ATOM 4589 N N . ASN A 1 562 ? -5.723 18.513 26.137 1.00 92.62 562 ASN A N 1
ATOM 4590 C CA . ASN A 1 562 ? -5.573 18.085 24.743 1.00 92.62 562 ASN A CA 1
ATOM 4591 C C . ASN A 1 562 ? -6.883 18.279 23.953 1.00 92.62 562 ASN A C 1
ATOM 4593 O O . ASN A 1 562 ? -7.420 17.354 23.340 1.00 92.62 562 ASN A O 1
ATOM 4597 N N . LEU A 1 563 ? -7.472 19.482 24.008 1.00 89.31 563 LEU A N 1
ATOM 4598 C CA . LEU A 1 563 ? -8.759 19.777 23.347 1.00 89.31 563 LEU A CA 1
ATOM 4599 C C . LEU A 1 563 ? -8.704 19.750 21.813 1.00 89.31 563 LEU A C 1
ATOM 4601 O O . LEU A 1 563 ? -9.753 19.679 21.175 1.00 89.31 563 LEU A O 1
ATOM 4605 N N . ILE A 1 564 ? -7.513 19.834 21.212 1.00 84.50 564 ILE A N 1
ATOM 4606 C CA . ILE A 1 564 ? -7.358 19.729 19.755 1.00 84.50 564 ILE A CA 1
ATOM 4607 C C . ILE A 1 564 ? -7.542 18.268 19.352 1.00 84.50 564 ILE A C 1
ATOM 4609 O O . ILE A 1 564 ? -8.384 17.955 18.513 1.00 84.50 564 ILE A O 1
ATOM 4613 N N . GLU A 1 565 ? -6.791 17.391 20.009 1.00 87.75 565 GLU A N 1
ATOM 4614 C CA . GLU A 1 565 ? -6.725 15.956 19.768 1.00 87.75 565 GLU A CA 1
ATOM 4615 C C . GLU A 1 565 ? -8.035 15.279 20.188 1.00 87.75 565 GLU A C 1
ATOM 4617 O O . GLU A 1 565 ? -8.510 14.370 19.520 1.00 87.75 565 GLU A O 1
ATOM 4622 N N . SER A 1 566 ? -8.686 15.764 21.251 1.00 89.75 566 SER A N 1
ATOM 4623 C CA . SER A 1 566 ? -9.970 15.231 21.730 1.00 89.75 566 SER A CA 1
ATOM 4624 C C . SER A 1 566 ? -11.210 15.835 21.057 1.00 89.75 566 SER A C 1
ATOM 4626 O O . SER A 1 566 ? -12.329 15.445 21.391 1.00 89.75 566 SER A O 1
ATOM 4628 N N . ASN A 1 567 ? -11.071 16.757 20.099 1.00 85.69 567 ASN A N 1
ATOM 4629 C CA . ASN A 1 567 ? -12.203 17.476 19.493 1.00 85.69 567 ASN A CA 1
ATOM 4630 C C . ASN A 1 567 ? -13.274 16.538 18.899 1.00 85.69 567 ASN A C 1
ATOM 4632 O O . ASN A 1 567 ? -14.471 16.728 19.129 1.00 85.69 567 ASN A O 1
ATOM 4636 N N . VAL A 1 568 ? -12.866 15.501 18.161 1.00 84.69 568 VAL A N 1
ATOM 4637 C CA . VAL A 1 568 ? -13.795 14.513 17.580 1.00 84.69 568 VAL A CA 1
ATOM 4638 C C . VAL A 1 568 ? -14.492 13.712 18.686 1.00 84.69 568 VAL A C 1
ATOM 4640 O O . VAL A 1 568 ? -15.719 13.587 18.687 1.00 84.69 568 VAL A O 1
ATOM 4643 N N . CYS A 1 569 ? -13.733 13.270 19.688 1.00 89.81 569 CYS A N 1
ATOM 4644 C CA . CYS A 1 569 ? -14.251 12.579 20.865 1.00 89.81 569 CYS A CA 1
ATOM 4645 C C . CYS A 1 569 ? -15.285 13.414 21.642 1.00 89.81 569 CYS A C 1
ATOM 4647 O O . CYS A 1 569 ? -16.367 12.916 21.960 1.00 89.81 569 CYS A O 1
ATOM 4649 N N . ILE A 1 570 ? -15.010 14.701 21.884 1.00 89.75 570 ILE A N 1
ATOM 4650 C CA . ILE A 1 570 ? -15.933 15.636 22.549 1.00 89.75 570 ILE A CA 1
ATOM 4651 C C . ILE A 1 570 ? -17.271 15.681 21.810 1.00 89.75 570 ILE A C 1
ATOM 4653 O O . ILE A 1 570 ? -18.327 15.566 22.437 1.00 89.75 570 ILE A O 1
ATOM 4657 N N . ARG A 1 571 ? -17.243 15.801 20.476 1.00 85.56 571 ARG A N 1
ATOM 4658 C CA . ARG A 1 571 ? -18.460 15.814 19.649 1.00 85.56 571 ARG A CA 1
ATOM 4659 C C . ARG A 1 571 ? -19.248 14.520 19.812 1.00 85.56 571 ARG A C 1
ATOM 4661 O O . ARG A 1 571 ? -20.462 14.569 19.991 1.00 85.56 571 ARG A O 1
ATOM 4668 N N . TYR A 1 572 ? -18.576 13.371 19.803 1.00 88.69 572 TYR A N 1
ATOM 4669 C CA . TYR A 1 572 ? -19.232 12.077 19.985 1.00 88.69 572 TYR A CA 1
ATOM 4670 C C . TYR A 1 572 ? -19.827 11.896 21.378 1.00 88.69 572 TYR A C 1
ATOM 4672 O O . TYR A 1 572 ? -20.940 11.376 21.487 1.00 88.69 572 TYR A O 1
ATOM 4680 N N . ILE A 1 573 ? -19.162 12.382 22.427 1.00 89.06 573 ILE A N 1
ATOM 4681 C CA . ILE A 1 573 ? -19.720 12.409 23.783 1.00 89.06 573 ILE A CA 1
ATOM 4682 C C . ILE A 1 573 ? -20.990 13.262 23.811 1.00 89.06 573 ILE A C 1
ATOM 4684 O O . ILE A 1 573 ? -22.029 12.772 24.245 1.00 89.06 573 ILE A O 1
ATOM 4688 N N . ILE A 1 574 ? -20.936 14.506 23.324 1.00 86.12 574 ILE A N 1
ATOM 4689 C CA . ILE A 1 574 ? -22.076 15.437 23.359 1.00 86.12 574 ILE A CA 1
ATOM 4690 C C . ILE A 1 574 ? -23.270 14.867 22.584 1.00 86.12 574 ILE A C 1
ATOM 4692 O O . ILE A 1 574 ? -24.360 14.761 23.144 1.00 86.12 574 ILE A O 1
ATOM 4696 N N . ILE A 1 575 ? -23.052 14.410 21.347 1.00 84.56 575 ILE A N 1
ATOM 4697 C CA . ILE A 1 575 ? -24.102 13.810 20.510 1.00 84.56 575 ILE A CA 1
ATOM 4698 C C . ILE A 1 575 ? -24.721 12.589 21.202 1.00 84.56 575 ILE A C 1
ATOM 4700 O O . ILE A 1 575 ? -25.940 12.420 21.195 1.00 84.56 575 ILE A O 1
ATOM 4704 N N . SER A 1 576 ? -23.901 11.745 21.835 1.00 87.06 576 SER A N 1
ATOM 4705 C CA . SER A 1 576 ? -24.397 10.579 22.575 1.00 87.06 576 SER A CA 1
ATOM 4706 C C . SER A 1 576 ? -25.269 10.997 23.755 1.00 87.06 576 SER A C 1
ATOM 4708 O O . SER A 1 576 ? -26.369 10.475 23.919 1.00 87.06 576 SER A O 1
ATOM 4710 N N . LEU A 1 577 ? -24.814 11.972 24.545 1.00 85.25 577 LEU A N 1
ATOM 4711 C CA . LEU A 1 577 ? -25.549 12.500 25.695 1.00 85.25 577 LEU A CA 1
ATOM 4712 C C . LEU A 1 577 ? -26.898 13.111 25.293 1.00 85.25 577 LEU A C 1
ATOM 4714 O O . LEU A 1 577 ? -27.892 12.907 25.991 1.00 85.25 577 LEU A O 1
ATOM 4718 N N . GLU A 1 578 ? -26.961 13.837 24.178 1.00 84.00 578 GLU A N 1
ATOM 4719 C CA . GLU A 1 578 ? -28.214 14.379 23.641 1.00 84.00 578 GLU A CA 1
ATOM 4720 C C . GLU A 1 578 ? -29.158 13.275 23.159 1.00 84.00 578 GLU A C 1
ATOM 4722 O O . GLU A 1 578 ? -30.340 13.269 23.514 1.00 84.00 578 GLU A O 1
ATOM 4727 N N . ASN A 1 579 ? -28.632 12.289 22.429 1.00 84.56 579 ASN A N 1
ATOM 4728 C CA . ASN A 1 579 ? -29.413 11.147 21.959 1.00 84.56 579 ASN A CA 1
ATOM 4729 C C . ASN A 1 579 ? -29.953 10.294 23.113 1.00 84.56 579 ASN A C 1
ATOM 4731 O O . ASN A 1 579 ? -31.062 9.771 23.030 1.00 84.56 579 ASN A O 1
ATOM 4735 N N . PHE A 1 580 ? -29.216 10.163 24.216 1.00 85.31 580 PHE A N 1
ATOM 4736 C CA . PHE A 1 580 ? -29.709 9.444 25.391 1.00 85.31 580 PHE A CA 1
ATOM 4737 C C . PHE A 1 580 ? -30.842 10.192 26.101 1.00 85.31 580 PHE A C 1
ATOM 4739 O O . PHE A 1 580 ? -31.743 9.548 26.632 1.00 85.31 580 PHE A O 1
ATOM 4746 N N . LYS A 1 581 ? -30.840 11.533 26.083 1.00 80.19 581 LYS A N 1
ATOM 4747 C CA . LYS A 1 581 ? -31.918 12.355 26.663 1.00 80.19 581 LYS A CA 1
ATOM 4748 C C . LYS A 1 581 ? -33.206 12.312 25.840 1.00 80.19 581 LYS A C 1
ATOM 4750 O O . LYS A 1 581 ? -34.288 12.388 26.415 1.00 80.19 581 LYS A O 1
ATOM 4755 N N . SER A 1 582 ? -33.104 12.225 24.513 1.00 72.12 582 SER A N 1
ATOM 4756 C CA . SER A 1 582 ? -34.262 12.288 23.609 1.00 72.12 582 SER A CA 1
ATOM 4757 C C . SER A 1 582 ? -35.062 10.983 23.530 1.00 72.12 582 SER A C 1
ATOM 4759 O O . SER A 1 582 ? -36.220 10.992 23.110 1.00 72.12 582 SER A O 1
ATOM 4761 N N . ILE A 1 583 ? -34.485 9.859 23.961 1.00 71.88 583 ILE A N 1
ATOM 4762 C CA . ILE A 1 583 ? -35.127 8.544 23.906 1.00 71.88 583 ILE A CA 1
ATOM 4763 C C . ILE A 1 583 ? -35.756 8.210 25.267 1.00 71.88 583 ILE A C 1
ATOM 4765 O O . ILE A 1 583 ? -35.065 7.955 26.252 1.00 71.88 583 ILE A O 1
ATOM 4769 N N . SER A 1 584 ? -37.089 8.167 25.319 1.00 53.56 584 SER A N 1
ATOM 4770 C CA . SER A 1 584 ? -37.835 7.779 26.524 1.00 53.56 584 SER A CA 1
ATOM 4771 C C . SER A 1 584 ? -37.599 6.305 26.906 1.00 53.56 584 SER A C 1
ATOM 4773 O O . SER A 1 584 ? -37.575 5.425 26.049 1.00 53.56 584 SER A O 1
ATOM 4775 N N . GLY A 1 585 ? -37.433 6.026 28.207 1.00 60.22 585 GLY A N 1
ATOM 4776 C CA . GLY A 1 585 ? -37.377 4.657 28.750 1.00 60.22 585 GLY A CA 1
ATOM 4777 C C . GLY A 1 585 ? -35.998 3.982 28.814 1.00 60.22 585 GLY A C 1
ATOM 4778 O O . GLY A 1 585 ? -35.940 2.770 29.007 1.00 60.22 585 GLY A O 1
ATOM 4779 N N . ARG A 1 586 ? -34.896 4.726 28.665 1.00 60.53 586 ARG A N 1
ATOM 4780 C CA . ARG A 1 586 ? -33.520 4.204 28.780 1.00 60.53 586 ARG A CA 1
ATOM 4781 C C . ARG A 1 586 ? -32.915 4.354 30.187 1.00 60.53 586 ARG A C 1
ATOM 4783 O O . ARG A 1 586 ? -33.383 5.147 30.997 1.00 60.53 586 ARG A O 1
ATOM 4790 N N . THR A 1 587 ? -31.878 3.562 30.461 1.00 61.78 587 THR A N 1
ATOM 4791 C CA . THR A 1 587 ? -31.131 3.420 31.732 1.00 61.78 587 THR A CA 1
ATOM 4792 C C . THR A 1 587 ? -30.031 4.469 31.960 1.00 61.78 587 THR A C 1
ATOM 4794 O O . THR A 1 587 ? -29.300 4.392 32.948 1.00 61.78 587 THR A O 1
ATOM 4797 N N . TYR A 1 588 ? -29.879 5.440 31.059 1.00 67.12 588 TYR A N 1
ATOM 4798 C CA . TYR A 1 588 ? -28.833 6.455 31.134 1.00 67.12 588 TYR A CA 1
ATOM 4799 C C . TYR A 1 588 ? -28.969 7.315 32.400 1.00 67.12 588 TYR A C 1
ATOM 4801 O O . TYR A 1 588 ? -30.011 7.920 32.656 1.00 67.12 588 TYR A O 1
ATOM 4809 N N . ASN A 1 589 ? -27.886 7.401 33.180 1.00 73.19 589 ASN A N 1
ATOM 4810 C CA . ASN A 1 589 ? -27.814 8.274 34.347 1.00 73.19 589 ASN A CA 1
ATOM 4811 C C . ASN A 1 589 ? -27.367 9.690 33.926 1.00 73.19 589 ASN A C 1
ATOM 4813 O O . ASN A 1 589 ? -26.181 9.880 33.631 1.00 73.19 589 ASN A O 1
ATOM 4817 N N . PRO A 1 590 ? -28.253 10.706 33.968 1.00 70.50 590 PRO A N 1
ATOM 4818 C CA . PRO A 1 590 ? -27.911 12.080 33.596 1.00 70.50 590 PRO A CA 1
ATOM 4819 C C . PRO A 1 590 ? -26.845 12.712 34.498 1.00 70.50 590 PRO A C 1
ATOM 4821 O O . PRO A 1 590 ? -26.234 13.704 34.114 1.00 70.50 590 PRO A O 1
ATOM 4824 N N . ASN A 1 591 ? -26.564 12.131 35.664 1.00 76.12 591 ASN A N 1
ATOM 4825 C CA . ASN A 1 591 ? -25.534 12.602 36.585 1.00 76.12 591 ASN A CA 1
ATOM 4826 C C . ASN A 1 591 ? -24.182 11.890 36.404 1.00 76.12 591 ASN A C 1
ATOM 4828 O O . ASN A 1 591 ? -23.362 11.924 37.321 1.00 76.12 591 ASN A O 1
ATOM 4832 N N . CYS A 1 592 ? -23.928 11.240 35.264 1.00 85.62 592 CYS A N 1
ATOM 4833 C CA . CYS A 1 592 ? -22.647 10.578 35.007 1.00 85.62 592 CYS A CA 1
ATOM 4834 C C . CYS A 1 592 ? -21.456 11.556 35.035 1.00 85.62 592 CYS A C 1
ATOM 4836 O O . CYS A 1 592 ? -21.588 12.742 34.715 1.00 85.62 592 CYS A O 1
ATOM 4838 N N . LEU A 1 593 ? -20.277 11.050 35.409 1.00 89.69 593 LEU A N 1
ATOM 4839 C CA . LEU A 1 593 ? -19.086 11.870 35.661 1.00 89.69 593 LEU A CA 1
ATOM 4840 C C . LEU A 1 593 ? -18.640 12.655 34.419 1.00 89.69 593 LEU A C 1
ATOM 4842 O O . LEU A 1 593 ? -18.339 13.840 34.524 1.00 89.69 593 LEU A O 1
ATOM 4846 N N . ILE A 1 594 ? -18.698 12.045 33.231 1.00 88.00 594 ILE A N 1
ATOM 4847 C CA . ILE A 1 594 ? -18.382 12.734 31.969 1.00 88.00 594 ILE A CA 1
ATOM 4848 C C . ILE A 1 594 ? -19.367 13.872 31.670 1.00 88.00 594 ILE A C 1
ATOM 4850 O O . ILE A 1 594 ? -18.936 14.955 31.286 1.00 88.00 594 ILE A O 1
ATOM 4854 N N . ASN A 1 595 ? -20.676 13.692 31.886 1.00 87.75 595 ASN A N 1
ATOM 4855 C CA . ASN A 1 595 ? -21.628 14.790 31.681 1.00 87.75 595 ASN A CA 1
ATOM 4856 C C . ASN A 1 595 ? -21.351 15.942 32.663 1.00 87.75 595 ASN A C 1
ATOM 4858 O O . ASN A 1 595 ? -21.408 17.111 32.291 1.00 87.75 595 ASN A O 1
ATOM 4862 N N . GLN A 1 596 ? -20.979 15.634 33.910 1.00 90.69 596 GLN A N 1
ATOM 4863 C CA . GLN A 1 596 ? -20.552 16.660 34.864 1.00 90.69 596 GLN A CA 1
ATOM 4864 C C . GLN A 1 596 ? -19.262 17.367 34.425 1.00 90.69 596 GLN A C 1
ATOM 4866 O O . GLN A 1 596 ? -19.178 18.586 34.565 1.00 90.69 596 GLN A O 1
ATOM 4871 N N . LEU A 1 597 ? -18.277 16.632 33.896 1.00 91.94 597 LEU A N 1
ATOM 4872 C CA . LEU A 1 597 ? -17.030 17.189 33.365 1.00 91.94 597 LEU A CA 1
ATOM 4873 C C . LEU A 1 597 ? -17.312 18.196 32.248 1.00 91.94 597 LEU A C 1
ATOM 4875 O O . LEU A 1 597 ? -16.830 19.327 32.322 1.00 91.94 597 LEU A O 1
ATOM 4879 N N . ILE A 1 598 ? -18.124 17.806 31.260 1.00 89.50 598 ILE A N 1
ATOM 4880 C CA . ILE A 1 598 ? -18.492 18.666 30.131 1.00 89.50 598 ILE A CA 1
ATOM 4881 C C . ILE A 1 598 ? -19.254 19.898 30.624 1.00 89.50 598 ILE A C 1
ATOM 4883 O O . ILE A 1 598 ? -18.843 21.012 30.323 1.00 89.50 598 ILE A O 1
ATOM 4887 N N . ASN A 1 599 ? -20.296 19.738 31.447 1.00 87.44 599 ASN A N 1
ATOM 4888 C CA . ASN A 1 599 ? -21.102 20.877 31.908 1.00 87.44 599 ASN A CA 1
ATOM 4889 C C . ASN A 1 599 ? -20.301 21.867 32.768 1.00 87.44 599 ASN A C 1
ATOM 4891 O O . ASN A 1 599 ? -20.487 23.074 32.646 1.00 87.44 599 ASN A O 1
ATOM 4895 N N . LYS A 1 600 ? -19.382 21.381 33.615 1.00 92.06 600 LYS A N 1
ATOM 4896 C CA . LYS A 1 600 ? -18.519 22.248 34.438 1.00 92.06 600 LYS A CA 1
ATOM 4897 C C . LYS A 1 600 ? -17.493 23.024 33.612 1.00 92.06 600 LYS A C 1
ATOM 4899 O O . LYS A 1 600 ? -17.098 24.110 34.021 1.00 92.06 600 LYS A O 1
ATOM 4904 N N . ASN A 1 601 ? -17.061 22.473 32.478 1.00 91.19 601 ASN A N 1
ATOM 4905 C CA . ASN A 1 601 ? -15.995 23.038 31.649 1.00 91.19 601 ASN A CA 1
ATOM 4906 C C . ASN A 1 601 ? -16.487 23.520 30.280 1.00 91.19 601 ASN A C 1
ATOM 4908 O O . ASN A 1 601 ? -15.662 23.823 29.422 1.00 91.19 601 ASN A O 1
ATOM 4912 N N . LEU A 1 602 ? -17.802 23.622 30.066 1.00 85.69 602 LEU A N 1
ATOM 4913 C CA . LEU A 1 602 ? -18.398 23.915 28.760 1.00 85.69 602 LEU A CA 1
ATOM 4914 C C . LEU A 1 602 ? -17.805 25.183 28.139 1.00 85.69 602 LEU A C 1
ATOM 4916 O O . LEU A 1 602 ? -17.370 25.167 26.994 1.00 85.69 602 LEU A O 1
ATOM 4920 N N . TRP A 1 603 ? -17.695 26.250 28.932 1.00 83.06 603 TRP A N 1
ATOM 4921 C CA . TRP A 1 603 ? -17.084 27.512 28.515 1.00 83.06 603 TRP A CA 1
ATOM 4922 C C . TRP A 1 603 ? -15.626 27.370 28.093 1.00 83.06 603 TRP A C 1
ATOM 4924 O O . TRP A 1 603 ? -15.213 27.935 27.084 1.00 83.06 603 TRP A O 1
ATOM 4934 N N . TYR A 1 604 ? -14.844 26.605 28.853 1.00 85.88 604 TYR A N 1
ATOM 4935 C CA . TYR A 1 604 ? -13.442 26.355 28.541 1.00 85.88 604 TYR A CA 1
ATOM 4936 C C . TYR A 1 604 ? -13.302 25.537 27.250 1.00 85.88 604 TYR A C 1
ATOM 4938 O O . TYR A 1 604 ? -12.489 25.884 26.394 1.00 85.88 604 TYR A O 1
ATOM 4946 N N . ILE A 1 605 ? -14.128 24.503 27.078 1.00 85.69 605 ILE A N 1
ATOM 4947 C CA . ILE A 1 605 ? -14.161 23.670 25.872 1.00 85.69 605 ILE A CA 1
ATOM 4948 C C . ILE A 1 605 ? -14.547 24.517 24.657 1.00 85.69 605 ILE A C 1
ATOM 4950 O O . ILE A 1 605 ? -13.799 24.548 23.682 1.00 85.69 605 ILE A O 1
ATOM 4954 N N . LEU A 1 606 ? -15.660 25.254 24.719 1.00 79.44 606 LEU A N 1
ATOM 4955 C CA . LEU A 1 606 ? -16.122 26.122 23.632 1.00 79.44 606 LEU A CA 1
ATOM 4956 C C . LEU A 1 606 ? -15.065 27.161 23.263 1.00 79.44 606 LEU A C 1
ATOM 4958 O O . LEU A 1 606 ? -14.685 27.261 22.104 1.00 79.44 606 LEU A O 1
ATOM 4962 N N . LYS A 1 60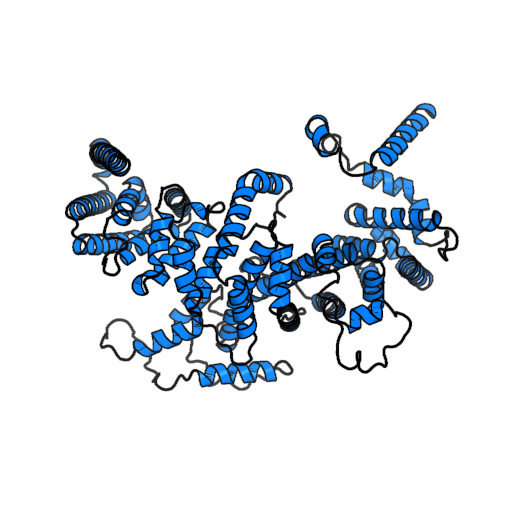7 ? -14.511 27.874 24.247 1.00 78.50 607 LYS A N 1
ATOM 4963 C CA . LYS A 1 607 ? -13.468 28.877 24.013 1.00 78.50 607 LYS A CA 1
ATOM 4964 C C . LYS A 1 607 ? -12.259 28.293 23.274 1.00 78.50 607 LYS A C 1
ATOM 4966 O O . LYS A 1 607 ? -11.803 28.874 22.296 1.00 78.50 607 LYS A O 1
ATOM 4971 N N . ASN A 1 608 ? -11.738 27.150 23.713 1.00 76.75 608 ASN A N 1
ATOM 4972 C CA . ASN A 1 608 ? -10.510 26.582 23.145 1.00 76.75 608 ASN A CA 1
ATOM 4973 C C . ASN A 1 608 ? -10.728 25.798 21.841 1.00 76.75 608 ASN A C 1
ATOM 4975 O O . ASN A 1 608 ? -9.785 25.646 21.065 1.00 76.75 608 ASN A O 1
ATOM 4979 N N . THR A 1 609 ? -11.954 25.341 21.573 1.00 72.69 609 THR A N 1
ATOM 4980 C CA . THR A 1 609 ? -12.337 24.737 20.287 1.00 72.69 609 THR A CA 1
ATOM 4981 C C . THR A 1 609 ? -12.719 25.789 19.234 1.00 72.69 609 THR A C 1
ATOM 4983 O O . THR A 1 609 ? -12.391 25.603 18.064 1.00 72.69 609 THR A O 1
ATOM 4986 N N . LEU A 1 610 ? -13.336 26.915 19.628 1.00 61.03 610 LEU A N 1
ATOM 4987 C CA . LEU A 1 610 ? -13.776 27.999 18.732 1.00 61.03 610 LEU A CA 1
ATOM 4988 C C . LEU A 1 610 ? -12.674 29.004 18.375 1.00 61.03 610 LEU A C 1
ATOM 4990 O O . LEU A 1 610 ? -12.608 29.420 17.224 1.00 61.03 610 LEU A O 1
ATOM 4994 N N . ILE A 1 611 ? -11.768 29.368 19.297 1.00 49.56 611 ILE A N 1
ATOM 4995 C CA . ILE A 1 611 ? -10.674 30.336 19.027 1.00 49.56 611 ILE A CA 1
ATOM 4996 C C . ILE A 1 611 ? -9.734 29.871 17.897 1.00 49.56 611 ILE A C 1
ATOM 4998 O O . ILE A 1 611 ? -8.996 30.668 17.323 1.00 49.56 611 ILE A O 1
ATOM 5002 N N . LYS A 1 612 ? -9.777 28.587 17.533 1.00 48.81 612 LYS A N 1
ATOM 5003 C CA . LYS A 1 612 ? -8.985 28.024 16.433 1.00 48.81 612 LYS A CA 1
ATOM 5004 C C . LYS A 1 612 ? -9.699 28.029 15.076 1.00 48.81 612 LYS A C 1
ATOM 5006 O O . LYS A 1 612 ? -9.077 27.663 14.083 1.00 48.81 612 LYS A O 1
ATOM 5011 N N . LEU A 1 613 ? -10.951 28.490 15.009 1.00 44.53 613 LEU A N 1
ATOM 5012 C CA . LEU A 1 613 ? -11.600 28.911 13.766 1.00 44.53 613 LEU A CA 1
ATOM 5013 C C . LEU A 1 613 ? -11.169 30.356 13.472 1.00 44.53 613 LEU A C 1
ATOM 5015 O O . LEU A 1 613 ? -11.853 31.309 13.837 1.00 44.53 613 LEU A O 1
ATOM 5019 N N . THR A 1 614 ? -9.998 30.552 12.861 1.00 43.84 614 THR A N 1
ATOM 5020 C CA . THR A 1 614 ? -9.580 31.899 12.444 1.00 43.84 614 THR A CA 1
ATOM 5021 C C . THR A 1 614 ? -10.487 32.434 11.325 1.00 43.84 614 THR A C 1
ATOM 5023 O O . THR A 1 614 ? -11.029 31.642 10.545 1.00 43.84 614 THR A O 1
ATOM 5026 N N . PRO A 1 615 ? -10.632 33.761 11.162 1.00 39.53 615 PRO A N 1
ATOM 5027 C CA . PRO A 1 615 ? -11.278 34.351 9.990 1.00 39.53 615 PRO A CA 1
ATOM 5028 C C . PRO A 1 615 ? -10.697 33.852 8.655 1.00 39.53 615 PRO A C 1
ATOM 5030 O O . PRO A 1 615 ? -11.439 33.741 7.682 1.00 39.53 615 PRO A O 1
ATOM 5033 N N . GLU A 1 616 ? -9.409 33.473 8.596 1.00 41.88 616 GLU A N 1
ATOM 5034 C CA . GLU A 1 616 ? -8.847 32.816 7.405 1.00 41.88 616 GLU A CA 1
ATOM 5035 C C . GLU A 1 616 ? -9.422 31.411 7.172 1.00 41.88 616 GLU A C 1
ATOM 5037 O O . GLU A 1 616 ? -9.695 31.050 6.027 1.00 41.88 616 GLU A O 1
ATOM 5042 N N . SER A 1 617 ? -9.660 30.631 8.232 1.00 41.22 617 SER A N 1
ATOM 5043 C CA . SER A 1 617 ? -10.325 29.319 8.145 1.00 41.22 617 SER A CA 1
ATOM 5044 C C . SER A 1 617 ? -11.832 29.410 7.840 1.00 41.22 617 SER A C 1
ATOM 5046 O O . SER A 1 617 ? -12.418 28.456 7.329 1.00 41.22 617 SER A O 1
ATOM 5048 N N . LEU A 1 618 ? -12.437 30.578 8.087 1.00 38.16 618 LEU A N 1
ATOM 5049 C CA . LEU A 1 618 ? -13.845 30.910 7.840 1.00 38.16 618 LEU A CA 1
ATOM 5050 C C . LEU A 1 618 ? -14.066 31.770 6.585 1.00 38.16 618 LEU A C 1
ATOM 5052 O O . LEU A 1 618 ? -15.191 32.220 6.357 1.00 38.16 618 LEU A O 1
ATOM 5056 N N . ASN A 1 619 ? -13.041 31.999 5.753 1.00 39.62 619 ASN A N 1
ATOM 5057 C CA . ASN A 1 619 ? -13.153 32.814 4.540 1.00 39.62 619 ASN A CA 1
ATOM 5058 C C . ASN A 1 619 ? -13.963 32.071 3.451 1.00 39.62 619 ASN A C 1
ATOM 5060 O O . ASN A 1 619 ? -13.441 31.491 2.496 1.00 39.62 619 ASN A O 1
ATOM 5064 N N . LEU A 1 620 ? -15.280 32.037 3.661 1.00 44.56 620 LEU A N 1
ATOM 5065 C CA . LEU A 1 620 ? -16.297 31.289 2.923 1.00 44.56 620 LEU A CA 1
ATOM 5066 C C . LEU A 1 620 ? -16.737 31.976 1.626 1.00 44.56 620 LEU A C 1
ATOM 5068 O O . LEU A 1 620 ? -17.499 31.382 0.860 1.00 44.56 620 LEU A O 1
ATOM 5072 N N . ASP A 1 621 ? -16.213 33.162 1.312 1.00 42.91 621 ASP A N 1
ATOM 5073 C CA . ASP A 1 621 ? -16.542 33.868 0.068 1.00 42.91 621 ASP A CA 1
ATOM 5074 C C . ASP A 1 621 ? -16.047 33.131 -1.190 1.00 42.91 621 ASP A C 1
ATOM 5076 O O . ASP A 1 621 ? -16.545 33.378 -2.286 1.00 42.91 621 ASP A O 1
ATOM 5080 N N . LYS A 1 622 ? -15.148 32.142 -1.047 1.00 41.41 622 LYS A N 1
ATOM 5081 C CA . LYS A 1 622 ? -14.738 31.233 -2.138 1.00 41.41 622 LYS A CA 1
ATOM 5082 C C . LYS A 1 622 ? -15.343 29.824 -2.088 1.00 41.41 622 LYS A C 1
ATOM 5084 O O . LYS A 1 622 ? -15.200 29.092 -3.061 1.00 41.41 622 LYS A O 1
ATOM 5089 N N . LYS A 1 623 ? -16.014 29.425 -1.000 1.00 42.50 623 LYS A N 1
ATOM 5090 C CA . LYS A 1 623 ? -16.471 28.030 -0.777 1.00 42.50 623 LYS A CA 1
ATOM 5091 C C . LYS A 1 623 ? -17.968 27.874 -0.491 1.00 42.50 623 LYS A C 1
ATOM 5093 O O . LYS A 1 623 ? -18.430 26.776 -0.184 1.00 42.50 623 LYS A O 1
ATOM 5098 N N . ARG A 1 624 ? -18.758 28.941 -0.660 1.00 36.31 624 ARG A N 1
ATOM 5099 C CA . ARG A 1 624 ? -20.223 28.923 -0.480 1.00 36.31 624 ARG A CA 1
ATOM 5100 C C . ARG A 1 624 ? -20.970 27.890 -1.334 1.00 36.31 624 ARG A C 1
ATOM 5102 O O . ARG A 1 624 ? -22.066 27.497 -0.952 1.00 36.31 624 ARG A O 1
ATOM 5109 N N . HIS A 1 625 ? -20.402 27.429 -2.450 1.00 39.53 625 HIS A N 1
ATOM 5110 C CA . HIS A 1 625 ? -21.068 26.449 -3.314 1.00 39.53 625 HIS A CA 1
ATOM 5111 C C . HIS A 1 625 ? -20.849 24.977 -2.920 1.00 39.53 625 HIS A C 1
ATOM 5113 O O . HIS A 1 625 ? -21.673 24.148 -3.294 1.00 39.53 625 HIS A O 1
ATOM 5119 N N . GLU A 1 626 ? -19.830 24.637 -2.122 1.00 38.72 626 GLU A N 1
ATOM 5120 C CA . GLU A 1 626 ? -19.527 23.232 -1.776 1.00 38.72 626 GLU A CA 1
ATOM 5121 C C . GLU A 1 626 ? -20.163 22.762 -0.458 1.00 38.72 626 GLU A C 1
ATOM 5123 O O . GLU A 1 626 ? -20.511 21.591 -0.319 1.00 38.72 626 GLU A O 1
ATOM 5128 N N . PHE A 1 627 ? -20.395 23.666 0.497 1.00 36.47 627 PHE A N 1
ATOM 5129 C CA . PHE A 1 627 ? -20.897 23.305 1.834 1.00 36.47 627 PHE A CA 1
ATOM 5130 C C . PHE A 1 627 ? -22.426 23.160 1.946 1.00 36.47 627 PHE A C 1
ATOM 5132 O O . PHE A 1 627 ? -22.939 22.807 3.003 1.00 36.47 627 PHE A O 1
ATOM 5139 N N . SER A 1 628 ? -23.170 23.377 0.859 1.00 31.03 628 SER A N 1
ATOM 5140 C CA . SER A 1 628 ? -24.644 23.386 0.857 1.00 31.03 628 SER A CA 1
ATOM 5141 C C . SER A 1 628 ? -25.297 22.004 1.078 1.00 31.03 628 SER A C 1
ATOM 5143 O O . SER A 1 628 ? -26.478 21.925 1.404 1.00 31.03 628 SER A O 1
ATOM 5145 N N . SER A 1 629 ? -24.559 20.893 0.951 1.00 31.58 629 SER A N 1
ATOM 5146 C CA . SER A 1 629 ? -25.182 19.556 0.928 1.00 31.58 629 SER A CA 1
ATOM 5147 C C . SER A 1 629 ? -24.990 18.683 2.173 1.00 31.58 629 SER A C 1
ATOM 5149 O O . SER A 1 629 ? -25.624 17.629 2.255 1.00 31.58 629 SER A O 1
ATOM 5151 N N . ARG A 1 630 ? -24.172 19.068 3.164 1.00 35.03 630 ARG A N 1
ATOM 5152 C CA . ARG A 1 630 ? -23.939 18.224 4.351 1.00 35.03 630 ARG A CA 1
ATOM 5153 C C . ARG A 1 630 ? -23.762 19.037 5.640 1.00 35.03 630 ARG A C 1
ATOM 5155 O O . ARG A 1 630 ? -22.851 19.844 5.748 1.00 35.03 630 ARG A O 1
ATOM 5162 N N . PHE A 1 631 ? -24.585 18.674 6.627 1.00 38.56 631 PHE A N 1
ATOM 5163 C CA . PHE A 1 631 ? -24.575 19.016 8.059 1.00 38.56 631 PHE A CA 1
ATOM 5164 C C . PHE A 1 631 ? -25.332 20.256 8.562 1.00 38.56 631 PHE A C 1
ATOM 5166 O O . PHE A 1 631 ? -25.179 21.377 8.090 1.00 38.56 631 PHE A O 1
ATOM 5173 N N . ARG A 1 632 ? -26.086 19.997 9.645 1.00 37.31 632 ARG A N 1
ATOM 5174 C CA . ARG A 1 632 ? -26.745 20.919 10.585 1.00 37.31 632 ARG A CA 1
ATOM 5175 C C . ARG A 1 632 ? -25.726 21.753 11.387 1.00 37.31 632 ARG A C 1
ATOM 5177 O O . ARG A 1 632 ? -25.751 21.764 12.610 1.00 37.31 632 ARG A O 1
ATOM 5184 N N . PHE A 1 633 ? -24.786 22.409 10.712 1.00 39.28 633 PHE A N 1
ATOM 5185 C CA . PHE A 1 633 ? -23.899 23.388 11.352 1.00 39.28 633 PHE A CA 1
ATOM 5186 C C . PHE A 1 633 ? -24.621 24.720 11.599 1.00 39.28 633 PHE A C 1
ATOM 5188 O O . PHE A 1 633 ? -24.200 25.501 12.443 1.00 39.28 633 PHE A O 1
ATOM 5195 N N . THR A 1 634 ? -25.735 24.949 10.899 1.00 39.34 634 THR A N 1
ATOM 5196 C CA . THR A 1 634 ? -26.571 26.145 11.011 1.00 39.34 634 THR A CA 1
ATOM 5197 C C . THR A 1 634 ? -27.176 26.294 12.402 1.00 39.34 634 THR A C 1
ATOM 5199 O O . THR A 1 634 ? -27.060 27.364 12.964 1.00 39.34 634 THR A O 1
ATOM 5202 N N . GLU A 1 635 ? -27.681 25.227 13.034 1.00 39.56 635 GLU A N 1
ATOM 5203 C CA . GLU A 1 635 ? -28.233 25.319 14.400 1.00 39.56 635 GLU A CA 1
ATOM 5204 C C . GLU A 1 635 ? -27.167 25.683 15.446 1.00 39.56 635 GLU A C 1
ATOM 5206 O O . GLU A 1 635 ? -27.430 26.488 16.335 1.00 39.56 635 GLU A O 1
ATOM 5211 N N . LEU A 1 636 ? -25.946 25.146 15.332 1.00 39.91 636 LEU A N 1
ATOM 5212 C CA . LEU A 1 636 ? -24.843 25.487 16.240 1.00 39.91 636 LEU A CA 1
ATOM 5213 C C . LEU A 1 636 ? -24.348 26.925 16.001 1.00 39.91 636 LEU A C 1
ATOM 5215 O O . LEU A 1 636 ? -24.015 27.630 16.947 1.00 39.91 636 LEU A O 1
ATOM 5219 N N . PHE A 1 637 ? -24.322 27.360 14.740 1.00 43.22 637 PHE A N 1
ATOM 5220 C CA . PHE A 1 637 ? -23.926 28.710 14.340 1.00 43.22 637 PHE A CA 1
ATOM 5221 C C . PHE A 1 637 ? -24.971 29.760 14.741 1.00 43.22 637 PHE A C 1
ATOM 5223 O O . PHE A 1 637 ? -24.609 30.803 15.274 1.00 43.22 637 PHE A O 1
ATOM 5230 N N . ASP A 1 638 ? -26.257 29.452 14.574 1.00 43.00 638 ASP A N 1
ATOM 5231 C CA . ASP A 1 638 ? -27.378 30.284 15.011 1.00 43.00 638 ASP A CA 1
ATOM 5232 C C . ASP A 1 638 ? -27.405 30.376 16.543 1.00 43.00 638 ASP A C 1
ATOM 5234 O O . ASP A 1 638 ? -27.566 31.465 17.082 1.00 43.00 638 ASP A O 1
ATOM 5238 N N . THR A 1 639 ? -27.102 29.279 17.253 1.00 43.59 639 THR A N 1
ATOM 5239 C CA . THR A 1 639 ? -26.956 29.291 18.720 1.00 43.59 639 THR A CA 1
ATOM 5240 C C . THR A 1 639 ? -25.791 30.179 19.168 1.00 43.59 639 THR A C 1
ATOM 5242 O O . THR A 1 639 ? -25.929 30.903 20.146 1.00 43.59 639 THR A O 1
ATOM 5245 N N . VAL A 1 640 ? -24.651 30.161 18.466 1.00 46.50 640 VAL A N 1
ATOM 5246 C CA . VAL A 1 640 ? -23.488 31.014 18.780 1.00 46.50 640 VAL A CA 1
ATOM 5247 C C . VAL A 1 640 ? -23.763 32.490 18.462 1.00 46.50 640 VAL A C 1
ATOM 5249 O O . VAL A 1 640 ? -23.397 33.353 19.256 1.00 46.50 640 VAL A O 1
ATOM 5252 N N . LEU A 1 641 ? -24.453 32.791 17.358 1.00 46.28 641 LEU A N 1
ATOM 5253 C CA . LEU A 1 641 ? -24.839 34.157 16.988 1.00 46.28 641 LEU A CA 1
ATOM 5254 C C . LEU A 1 641 ? -25.925 34.740 17.899 1.00 46.28 641 LEU A C 1
ATOM 5256 O O . LEU A 1 641 ? -25.870 35.923 18.238 1.00 46.28 641 LEU A O 1
ATOM 5260 N N . ASP A 1 642 ? -26.901 33.932 18.309 1.00 43.78 642 ASP A N 1
ATOM 5261 C CA . ASP A 1 642 ? -27.899 34.344 19.296 1.00 43.78 642 ASP A CA 1
ATOM 5262 C C . ASP A 1 642 ? -27.237 34.586 20.661 1.00 43.78 642 ASP A C 1
ATOM 5264 O O . ASP A 1 642 ? -27.584 35.548 21.348 1.00 43.78 642 ASP A O 1
ATOM 5268 N N . PHE A 1 643 ? -26.189 33.823 20.994 1.00 44.28 643 PHE A N 1
ATOM 5269 C CA . PHE A 1 643 ? -25.380 34.046 22.193 1.00 44.28 643 PHE A CA 1
ATOM 5270 C C . PHE A 1 643 ? -24.535 35.331 22.128 1.00 44.28 643 PHE A C 1
ATOM 5272 O O . PHE A 1 643 ? -24.475 36.072 23.108 1.00 44.28 643 PHE A O 1
ATOM 5279 N N . GLU A 1 644 ? -23.912 35.650 20.987 1.00 40.25 644 GLU A N 1
ATOM 5280 C CA . GLU A 1 644 ? -23.195 36.925 20.791 1.00 40.25 644 GLU A CA 1
ATOM 5281 C C . GLU A 1 644 ? -24.140 38.137 20.852 1.00 40.25 644 GLU A C 1
ATOM 5283 O O . GLU A 1 644 ? -23.770 39.195 21.375 1.00 40.25 644 GLU A O 1
ATOM 5288 N N . ARG A 1 645 ? -25.382 37.989 20.372 1.00 43.00 645 ARG A N 1
ATOM 5289 C CA . ARG A 1 645 ? -26.423 39.021 20.498 1.00 43.00 645 ARG A CA 1
ATOM 5290 C C . ARG A 1 645 ? -26.879 39.215 21.938 1.00 43.00 645 ARG A C 1
ATOM 5292 O O . ARG A 1 645 ? -27.067 40.358 22.345 1.00 43.00 645 ARG A O 1
ATOM 5299 N N . GLU A 1 646 ? -27.055 38.144 22.708 1.00 39.03 646 GLU A N 1
ATOM 5300 C CA . GLU A 1 646 ? -27.367 38.251 24.139 1.00 39.03 646 GLU A CA 1
ATOM 5301 C C . GLU A 1 646 ? -26.210 38.881 24.927 1.00 39.03 646 GLU A C 1
ATOM 5303 O O . GLU A 1 646 ? -26.452 39.710 25.803 1.00 39.03 646 GLU A O 1
ATOM 5308 N N . PHE A 1 647 ? -24.959 38.574 24.568 1.00 37.12 647 PHE A N 1
ATOM 5309 C CA . PHE A 1 647 ? -23.770 39.150 25.202 1.00 37.12 647 PHE A CA 1
ATOM 5310 C C . PHE A 1 647 ? -23.603 40.647 24.897 1.00 37.12 647 PHE A C 1
ATOM 5312 O O . PHE A 1 647 ? -23.285 41.424 25.791 1.00 37.12 647 PHE A O 1
ATOM 5319 N N . SER A 1 648 ? -23.915 41.073 23.670 1.00 40.75 648 SER A N 1
ATOM 5320 C CA . SER A 1 648 ? -23.894 42.491 23.268 1.00 40.75 648 SER A CA 1
ATOM 5321 C C . SER A 1 648 ? -24.978 43.341 23.948 1.00 40.75 648 SER A C 1
ATOM 5323 O O . SER A 1 648 ? -24.921 44.563 23.885 1.00 40.75 648 SER A O 1
ATOM 5325 N N . ASN A 1 649 ? -25.974 42.707 24.575 1.00 37.09 649 ASN A N 1
ATOM 5326 C CA . ASN A 1 649 ? -27.034 43.376 25.335 1.00 37.09 649 ASN A CA 1
ATOM 5327 C C . ASN A 1 649 ? -26.778 43.373 26.858 1.00 37.09 649 ASN A C 1
ATOM 5329 O O . ASN A 1 649 ? -27.603 43.898 27.609 1.00 37.09 649 ASN A O 1
ATOM 5333 N N . LEU A 1 650 ? -25.689 42.741 27.317 1.00 33.59 650 LEU A N 1
ATOM 5334 C CA . LEU A 1 650 ? -25.286 42.642 28.727 1.00 33.59 650 LEU A CA 1
ATOM 5335 C C . LEU A 1 650 ? -24.074 43.529 29.087 1.00 33.59 650 LEU A C 1
ATOM 5337 O O . LEU A 1 650 ? -23.769 43.655 30.276 1.00 33.59 650 LEU A O 1
ATOM 5341 N N . GLU A 1 651 ? -23.426 44.153 28.098 1.00 30.78 651 GLU A N 1
ATOM 5342 C CA . GLU A 1 651 ? -22.583 45.357 28.255 1.00 30.78 651 GLU A CA 1
ATOM 5343 C C . GLU A 1 651 ? -23.429 46.630 28.127 1.00 30.78 651 GLU A C 1
ATOM 5345 O O . GLU A 1 651 ? -23.109 47.614 28.839 1.00 30.78 651 GLU A O 1
#

Mean predicted aligned error: 13.44 Å

Secondary structure (DSSP, 8-state):
-HHHHHHHHHHHHHHHHHHHHT-HHHHHHSTT-HHHHHHHHHHHHHHHHHHTT-HHHHHHHHHHHHHHHHH-HHHHHHHHHTTHHHHHHHHHTSTTTTSTT-TTHHHHHHHHHHHHSSHHHHHHHHHHHHHSTTHHHHHHTTTTSGGGHHHHHHHHHHHHHSSSPP-GGGSTTHHHHHHHHTTSHHHHHHHHHHHHHHH------S-HHHHHHHHHHHHHHHHHHHHHHHTSTTHHHHHHHHHHHTTSTTPPPHHHHHHHHHHHHGGGS--TTS--S-----TT--HHHHHHHHHHHHHTTT-------TTTTT---HHHHHHHHHHT--GGG--HHHHHHHHHHHHHHHHHHHHHHHHTSTTHHHHHHHHHHTTHHHHHHHHHHTS-SSS----SS---HHHHHHHHHHHHHHHHTSHHHHHHHSS-TTS-HHHHHHHH-TTS---STTTSS----SHHHHHHHHHHGGGS-HHHHHHHHHHHHHHHHHHHHHHHHHHHHHTHHHHHHHHHHHT-TTTHHHHHHHHHHHHTT-HHHHHHHHHHHHH-HHHHHHHHHHHHH-TTTTHHHHHHHHHHHHHHHHSTT----TT-HHHHHHHHHHHHHHHHHHTTS-TTTT-GGGTTTTGGGS--HHHHHHHHHHHHHHHTTT-

Sequence (651 aa):
MHNQLIEYELYGIKENYKKFLFSDEITRSLKDNKTASFISRQLSKLSKEIEKLNYKAIEDGLDVISHHLNTSEKHRDLFITLRGHFILKEILYLPHFTHENFMCKDSVLKVILILLEFEDIGDTVADWILNTPNMVSNIFRLIPYKDTFDMAIMVLHDLLFRSAPFDLRKIKNFHSIINSQIGVKSNFYYIIKILSATAYIDDVHKSIPLAIITHEQFYSVYHTNHGILLGIPNILETLVRYLKESLEENWVSPLLVDYLEATSQDTNTDSSQYARGGYVDFDSFDSELLKSMQRQLQEQQGIYSDSNMSILDQLTPPELAVLLQGMGMQPDDADPLNTVRYSQAAYQSEILVLIYSIASGLRKREILETITKLGFIDILEKLFVLSDWSKSEFSEENVSPFYVRKIQVIRLIILYFEAEVVESLGHAPLLSKHEIHRLYNPMVDCHDAVCKGNASRFIQLLEQAHRDSINGSVQERNFLSFCIESILRNGGNKVQWFFQKQGLLDDLINGIVSNDDNQIQSNFDMFGELIKNNEVIFNRMNEIFNQDIQKYVKFSQVFLNNLIESNVCIRYIIISLENFKSISGRTYNPNCLINQLINKNLWYILKNTLIKLTPESLNLDKKRHEFSSRFRFTELFDTVLDFEREFSNLE

Nearest PDB structures (foldseek):
  8eib-assembly1_A  TM=2.899E-01  e=1.724E-02  Homo sapiens
  7ep2-assembly2_D  TM=4.742E-01  e=5.564E-01  Homo sapiens
  8duj-assembly1_G  TM=1.604E-01  e=7.502E-01  Oryctolagus cuniculus
  6jrs-assembly1_A  TM=1.928E-01  e=3.343E+00  Sus scrofa

Solvent-accessible surface area (backbone atoms only — not comparable to full-atom values): 36766 Å² total; per-residue (Å²): 108,76,71,56,52,52,50,51,54,52,51,59,48,51,58,56,43,59,56,56,80,63,30,70,64,66,56,59,74,37,62,88,37,69,66,53,49,49,53,54,50,51,52,54,50,36,55,55,28,57,75,68,67,38,52,70,61,35,26,58,47,34,46,55,48,37,56,48,44,73,74,33,68,72,48,42,56,44,35,55,74,68,44,44,62,57,54,54,50,55,53,67,63,38,91,53,52,77,42,91,88,40,82,34,53,59,40,52,42,49,41,51,37,62,47,45,77,39,80,93,47,12,61,62,49,36,53,49,43,73,70,38,82,56,45,60,25,50,46,54,60,35,48,81,38,78,94,37,24,67,54,34,48,53,41,47,36,60,43,40,66,73,48,77,67,62,58,58,88,62,32,72,65,48,56,64,48,50,58,73,36,62,83,40,71,50,56,28,57,60,49,43,52,43,50,28,42,35,33,54,71,76,81,59,76,88,38,72,72,55,37,52,52,48,53,74,74,43,44,72,44,34,49,50,30,37,56,54,54,70,65,28,80,62,46,68,59,49,52,51,48,54,51,52,52,65,68,43,66,62,56,71,40,47,65,58,51,55,51,53,54,54,64,64,58,59,79,80,58,98,70,91,83,85,81,92,79,82,94,73,88,69,94,73,83,48,77,63,55,61,29,49,53,41,46,52,52,68,74,41,80,81,62,94,75,99,77,82,68,89,80,64,86,80,72,81,55,77,63,57,42,50,57,33,44,76,70,70,47,63,68,91,64,71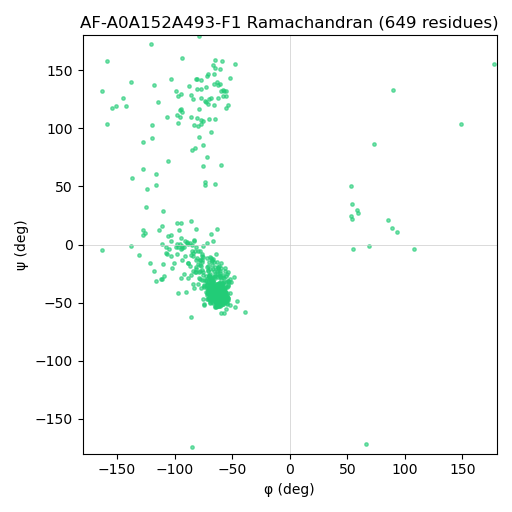,44,71,70,53,49,53,55,46,46,41,29,39,58,46,21,44,50,40,47,36,53,47,27,44,39,74,40,96,55,21,62,61,46,54,55,52,42,48,76,72,49,41,61,65,49,52,50,50,56,56,68,72,47,67,41,52,55,56,48,78,45,97,90,54,80,37,37,64,34,50,34,53,51,39,53,46,52,49,55,44,57,50,39,35,61,72,40,25,60,73,66,74,45,58,82,67,52,28,74,34,43,52,48,42,58,77,38,79,87,55,81,71,81,48,79,72,43,78,75,40,67,60,53,44,70,56,48,51,53,50,38,53,62,44,18,72,73,25,40,68,66,62,43,50,53,48,44,51,37,53,31,49,38,30,67,51,50,43,67,49,47,24,49,52,45,47,73,76,42,49,58,62,52,34,52,52,49,41,52,65,64,43,83,89,46,38,41,55,33,26,44,34,48,20,39,46,39,43,75,25,66,70,55,44,50,50,53,45,49,53,34,69,76,36,56,67,58,39,52,46,35,52,52,46,49,68,75,36,49,76,51,28,45,65,19,52,52,29,50,52,52,26,56,51,54,58,71,73,46,85,92,66,89,79,62,85,82,34,63,66,56,51,52,47,67,77,38,42,68,59,51,50,51,67,59,49,71,71,60,40,70,80,80,61,60,47,93,84,46,68,82,74,63,78,82,69,77,81,55,60,63,60,50,51,52,50,51,52,48,51,54,55,53,69,72,72,113

Organism: Tieghemostelium lacteum (NCBI:txid361077)

Foldseek 3Di:
DVVVVVVVVVVVCVVVCVCPLPVVVVCVVCVVPPLLVVLSVLLVQLVVCLVVVVQVSNQVSLVVLLVVLLPDPVNLVSCVVSVVLVSLVSCLPPPCQLPQPRPRVLSSLSSLLSQLPDPVRNLVSLVVQLPDQCSLQSLLSQCLHPVCNVSSLSSLLSSLQSDAARQCVSHPPNLVSVLSQLVPQQSVLSSLSSLLSNQFDPPPPVDPVVVVVCCVPRLVRNQNSLVVQVVRPCNLVSLLVSLVLLLDLQDFRPLVVVVLVVVVVVVPDPPPDPDPDDDDDSVPDDSVVSSVLSNVVVVCPPDDDDPDPDPQPPPDDPVVCVSCVVLQHHSVVPDVSVVRVQSSLSSNLSSLSSLLSSLVYPCVQVSCVVSVVSVVLVSLLSLLVPQQLLEAQDDPVTRGSSNSSLLSSLSVLLSLLDQVNCVSVVHSSQFQPLLVCCLVVVPDPCPDPSNVPDDGRVLLSLLVSLVSNPNYDLVSNLSSLVSLLSNLQRVPQSSLVVNVVSPLQVVLLVVLLVLDVSCNLSSLSNNLSSPQLHQVVVVVNLVVCVVPVVSVVSSLVSCLVPLVSNVSSVVRVVNNLVVQVVDPPDPHDCPGPVNVSCVVCVVSSCCVVVVVCDVVVVVCPPPVVPPPPDDPVVVVVVVVVVVVVVVVVVD

Radius of gyration: 31.26 Å; Cα contacts (8 Å, |Δi|>4): 603; chains: 1; bounding box: 77×76×88 Å

InterPro domains:
  IPR022162 Short transient receptor potential channel 4-associated protein [PF12463] (369-585)
  IPR022162 Short transient receptor potential channel 4-associated protein [PTHR31743] (40-620)